Protein AF-A0A5C6BWM1-F1 (afdb_monomer_lite)

Structure (mmCIF, N/CA/C/O backbone):
data_AF-A0A5C6BWM1-F1
#
_entry.id   AF-A0A5C6BWM1-F1
#
loop_
_atom_site.group_PDB
_atom_site.id
_atom_site.type_symbol
_atom_site.label_atom_id
_atom_site.label_alt_id
_atom_site.label_comp_id
_atom_site.label_asym_id
_atom_site.label_entity_id
_atom_site.label_seq_id
_atom_site.pdbx_PDB_ins_code
_atom_site.Cartn_x
_atom_site.Cartn_y
_atom_site.Cartn_z
_atom_site.occupancy
_atom_site.B_iso_or_equiv
_atom_site.auth_seq_id
_atom_site.auth_comp_id
_atom_site.auth_asym_id
_atom_site.auth_atom_id
_atom_site.pdbx_PDB_model_num
ATOM 1 N N . MET A 1 1 ? -0.243 -26.362 24.925 1.00 44.88 1 MET A N 1
ATOM 2 C CA . MET A 1 1 ? -1.691 -26.098 24.779 1.00 44.88 1 MET A CA 1
ATOM 3 C C . MET A 1 1 ? -1.977 -24.881 25.631 1.00 44.88 1 MET A C 1
ATOM 5 O O . MET A 1 1 ? -1.745 -24.961 26.828 1.00 44.88 1 MET A O 1
ATOM 9 N N . ASN A 1 2 ? -2.323 -23.749 25.017 1.00 55.31 2 ASN A N 1
ATOM 10 C CA . ASN A 1 2 ? -2.453 -22.479 25.736 1.00 55.31 2 ASN A CA 1
ATOM 11 C C . ASN A 1 2 ? -3.766 -22.479 26.522 1.00 55.31 2 ASN A C 1
ATOM 13 O O . ASN A 1 2 ? -4.813 -22.803 25.960 1.00 55.31 2 ASN A O 1
ATOM 17 N N . ASP A 1 3 ? -3.692 -22.150 27.807 1.00 67.12 3 ASP A N 1
ATOM 18 C CA . ASP A 1 3 ? -4.839 -22.119 28.710 1.00 67.12 3 ASP A CA 1
ATOM 19 C C . ASP A 1 3 ? -5.768 -20.946 28.350 1.00 67.12 3 ASP A C 1
ATOM 21 O O . ASP A 1 3 ? -5.370 -19.782 28.396 1.00 67.12 3 ASP A O 1
ATOM 25 N N . LEU A 1 4 ? -7.012 -21.247 27.958 1.00 67.25 4 LEU A N 1
ATOM 26 C CA . LEU A 1 4 ? -8.013 -20.246 27.565 1.00 67.25 4 LEU A CA 1
ATOM 27 C C . LEU A 1 4 ? -8.433 -19.324 28.715 1.00 67.25 4 LEU A C 1
ATOM 29 O O . LEU A 1 4 ? -8.966 -18.248 28.447 1.00 67.25 4 LEU A O 1
ATOM 33 N N . SER A 1 5 ? -8.215 -19.721 29.971 1.00 61.66 5 SER A N 1
ATOM 34 C CA . SER A 1 5 ? -8.518 -18.873 31.129 1.00 61.66 5 SER A CA 1
ATOM 35 C C . SER A 1 5 ? -7.630 -17.621 31.184 1.00 61.66 5 SER A C 1
ATOM 37 O O . SER A 1 5 ? -8.067 -16.579 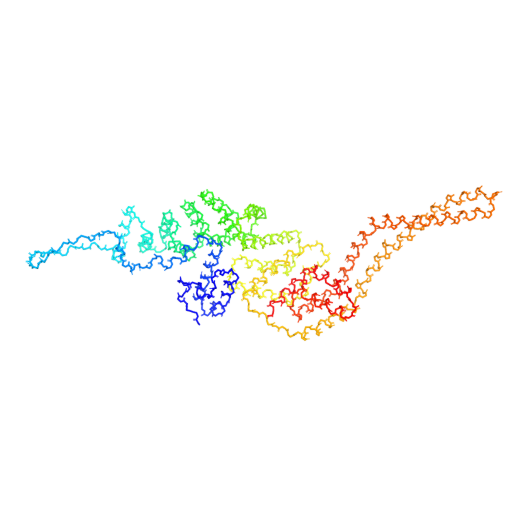31.671 1.00 61.66 5 SER A O 1
ATOM 39 N N . LEU A 1 6 ? -6.436 -17.682 30.581 1.00 61.53 6 LEU A N 1
ATOM 40 C CA . LEU A 1 6 ? -5.477 -16.578 30.543 1.00 61.53 6 LEU A CA 1
ATOM 41 C C . LEU A 1 6 ? -5.893 -15.443 29.598 1.00 61.53 6 LEU A C 1
ATOM 43 O O . LEU A 1 6 ? -5.450 -14.320 29.782 1.00 61.53 6 LEU A O 1
ATOM 47 N N . LEU A 1 7 ? -6.784 -15.670 28.627 1.00 61.84 7 LEU A N 1
ATOM 48 C CA . LEU A 1 7 ? -7.218 -14.627 27.678 1.00 61.84 7 LEU A CA 1
ATOM 49 C C . LEU A 1 7 ? -7.857 -13.405 28.355 1.00 61.84 7 LEU A C 1
ATOM 51 O O . LEU A 1 7 ? -7.776 -12.292 27.834 1.00 61.84 7 LEU A O 1
ATOM 55 N N . THR A 1 8 ? -8.516 -13.615 29.497 1.00 59.38 8 THR A N 1
ATOM 56 C CA . THR A 1 8 ? -9.218 -12.554 30.228 1.00 59.38 8 THR A CA 1
ATOM 57 C C . THR A 1 8 ? -8.312 -11.859 31.244 1.00 59.38 8 THR A C 1
ATOM 59 O O . THR A 1 8 ? -8.460 -10.657 31.443 1.00 59.38 8 THR A O 1
ATOM 62 N N . SER A 1 9 ? -7.382 -12.590 31.868 1.00 58.81 9 SER A N 1
ATOM 63 C CA . SER A 1 9 ? -6.523 -12.077 32.944 1.00 58.81 9 SER A CA 1
ATOM 64 C C . SER A 1 9 ? -5.121 -11.667 32.490 1.00 58.81 9 SER A C 1
ATOM 66 O O . SER A 1 9 ? -4.609 -10.672 32.983 1.00 58.81 9 SER A O 1
ATOM 68 N N . ASP A 1 10 ? -4.511 -12.409 31.565 1.00 65.81 10 ASP A N 1
ATOM 69 C CA . ASP A 1 10 ? -3.164 -12.160 31.042 1.00 65.81 10 ASP A CA 1
ATOM 70 C C . ASP A 1 10 ? -3.045 -12.587 29.560 1.00 65.81 10 ASP A C 1
ATOM 72 O O . ASP A 1 10 ? -2.547 -13.673 29.221 1.00 65.81 10 ASP A O 1
ATOM 76 N N . PRO A 1 11 ? -3.519 -11.731 28.639 1.00 70.25 11 PRO A N 1
ATOM 77 C CA . PRO A 1 11 ? -3.469 -12.024 27.216 1.00 70.25 11 PRO A CA 1
ATOM 78 C C . PRO A 1 11 ? -2.033 -12.047 26.662 1.00 70.25 11 PRO A C 1
ATOM 80 O O . PRO A 1 11 ? -1.800 -12.703 25.647 1.00 70.25 11 PRO A O 1
ATOM 83 N N . VAL A 1 12 ? -1.061 -11.389 27.311 1.00 75.62 12 VAL A N 1
ATOM 84 C CA . VAL A 1 12 ? 0.349 -11.370 26.872 1.00 75.62 12 VAL A CA 1
ATOM 85 C C . VAL A 1 12 ? 0.950 -12.769 26.996 1.00 75.62 12 VAL A C 1
ATOM 87 O O . VAL A 1 12 ? 1.504 -13.292 26.023 1.00 75.62 12 VAL A O 1
ATOM 90 N N . SER A 1 13 ? 0.749 -13.413 28.149 1.00 75.06 13 SER A N 1
ATOM 91 C CA . SER A 1 13 ? 1.190 -14.791 28.385 1.00 75.06 13 SER A CA 1
ATOM 92 C C . SER A 1 13 ? 0.437 -15.804 27.523 1.00 75.06 13 SER A C 1
ATOM 94 O O . SER A 1 13 ? 1.046 -16.755 27.032 1.00 75.06 13 SER A O 1
ATOM 96 N N . PHE A 1 14 ? -0.862 -15.597 27.258 1.00 80.50 14 PHE A N 1
ATOM 97 C CA . PHE A 1 14 ? -1.617 -16.464 26.340 1.00 80.50 14 PHE A CA 1
ATOM 98 C C . PHE A 1 14 ? -1.027 -16.472 24.922 1.00 80.50 14 PHE A C 1
ATOM 100 O O . PHE A 1 14 ? -0.940 -17.530 24.291 1.00 80.50 14 PHE A O 1
ATOM 107 N N . PHE A 1 15 ? -0.634 -15.304 24.407 1.00 79.00 15 PHE A N 1
ATOM 108 C CA . PHE A 1 15 ? -0.000 -15.188 23.093 1.00 79.00 15 PHE A CA 1
ATOM 109 C C . PHE A 1 15 ? 1.499 -15.532 23.110 1.00 79.00 15 PHE A C 1
ATOM 111 O O . PHE A 1 15 ? 2.084 -15.690 22.037 1.00 79.00 15 PHE A O 1
ATOM 118 N N . GLY A 1 16 ? 2.106 -15.706 24.291 1.00 76.56 16 GLY A N 1
ATOM 119 C CA . GLY A 1 16 ? 3.526 -16.030 24.452 1.00 76.56 16 GLY A CA 1
ATOM 120 C C . GLY A 1 16 ? 4.447 -14.919 23.946 1.00 76.56 16 GLY A C 1
ATOM 121 O O . GLY A 1 16 ? 5.451 -15.206 23.295 1.00 76.56 16 GLY A O 1
ATOM 122 N N . LEU A 1 17 ? 4.060 -13.659 24.163 1.00 81.06 17 LEU A N 1
ATOM 123 C CA . LEU A 1 17 ? 4.766 -12.493 23.630 1.00 81.06 17 LEU A CA 1
ATOM 124 C C . LEU A 1 17 ? 5.972 -12.112 24.514 1.00 81.06 17 LEU A C 1
ATOM 126 O O . LEU A 1 17 ? 5.861 -12.183 25.738 1.00 81.06 17 LEU A O 1
ATOM 130 N N . PRO A 1 18 ? 7.114 -11.701 23.926 1.00 77.06 18 PRO A N 1
ATOM 131 C CA . PRO A 1 18 ? 8.285 -11.246 24.681 1.00 77.06 18 PRO A CA 1
ATOM 132 C C . PRO A 1 18 ? 8.054 -9.877 25.346 1.00 77.06 18 PRO A C 1
ATOM 134 O O . PRO A 1 18 ? 7.189 -9.106 24.930 1.00 77.06 18 PRO A O 1
ATOM 137 N N . GLU A 1 19 ? 8.853 -9.533 26.361 1.00 69.50 19 GLU A N 1
ATOM 138 C CA . GLU A 1 19 ? 8.823 -8.184 26.945 1.00 69.50 19 GLU A CA 1
ATOM 139 C C . GLU A 1 19 ? 9.179 -7.126 25.888 1.00 69.50 19 GLU A C 1
ATOM 141 O O . GLU A 1 19 ? 10.177 -7.249 25.178 1.00 69.50 19 GLU A O 1
ATOM 146 N N . GLY A 1 20 ? 8.348 -6.084 25.770 1.00 67.62 20 GLY A N 1
ATOM 147 C CA . GLY A 1 20 ? 8.520 -5.036 24.758 1.00 67.62 20 GLY A CA 1
ATOM 148 C C . GLY A 1 20 ? 8.105 -5.431 23.334 1.00 67.62 20 GLY A C 1
ATOM 149 O O . GLY A 1 20 ? 8.543 -4.773 22.393 1.00 67.62 20 GLY A O 1
ATOM 150 N N . PHE A 1 21 ? 7.284 -6.478 23.174 1.00 74.56 21 PHE A N 1
ATOM 151 C CA . PHE A 1 21 ? 6.777 -6.934 21.874 1.00 74.56 21 PHE A CA 1
ATOM 152 C C . PHE A 1 21 ? 6.176 -5.806 21.026 1.00 74.56 21 PHE A C 1
ATOM 154 O O . PHE A 1 21 ? 5.527 -4.886 21.534 1.00 74.56 21 PHE A O 1
ATOM 161 N N . ASP A 1 22 ? 6.351 -5.906 19.710 1.00 71.06 22 ASP A N 1
ATOM 162 C CA . ASP A 1 22 ? 5.778 -4.957 18.763 1.00 71.06 22 ASP A CA 1
ATOM 163 C C . ASP A 1 22 ? 4.429 -5.450 18.190 1.00 71.06 22 ASP A C 1
ATOM 165 O O . ASP A 1 22 ? 3.930 -6.546 18.472 1.00 71.06 22 ASP A O 1
ATOM 169 N N . ARG A 1 23 ? 3.790 -4.626 17.351 1.00 72.44 23 ARG A N 1
ATOM 170 C CA . ARG A 1 23 ? 2.516 -5.000 16.711 1.00 72.44 23 ARG A CA 1
ATOM 171 C C . ARG A 1 23 ? 2.669 -6.213 15.783 1.00 72.44 23 ARG A C 1
ATOM 173 O O . ARG A 1 23 ? 1.701 -6.948 15.579 1.00 72.44 23 ARG A O 1
ATOM 180 N N . ARG A 1 24 ? 3.855 -6.430 15.205 1.00 70.38 24 ARG A N 1
ATOM 181 C CA . ARG A 1 24 ? 4.126 -7.543 14.284 1.00 70.38 24 ARG A CA 1
ATOM 182 C C . ARG A 1 24 ? 4.147 -8.859 15.052 1.00 70.38 24 ARG A C 1
ATOM 184 O O . ARG A 1 24 ? 3.513 -9.814 14.602 1.00 70.38 24 ARG A O 1
ATOM 191 N N . ASP A 1 25 ? 4.786 -8.881 16.216 1.00 74.19 25 ASP A N 1
ATOM 192 C CA . ASP A 1 25 ? 4.829 -10.026 17.124 1.00 74.19 25 ASP A CA 1
ATOM 193 C C . ASP A 1 25 ? 3.420 -10.425 17.572 1.00 74.19 25 ASP A C 1
ATOM 195 O O . ASP A 1 25 ? 3.022 -11.589 17.442 1.00 74.19 25 ASP A O 1
ATOM 199 N N . LEU A 1 26 ? 2.617 -9.439 17.992 1.00 78.19 26 LEU A N 1
ATOM 200 C CA . LEU A 1 26 ? 1.219 -9.641 18.376 1.00 78.19 26 LEU A CA 1
ATOM 201 C C . LEU A 1 26 ? 0.387 -10.230 17.229 1.00 78.19 26 LEU A C 1
ATOM 203 O O . LEU A 1 26 ? -0.355 -11.195 17.420 1.00 78.19 26 LEU A O 1
ATOM 207 N N . LYS A 1 27 ? 0.526 -9.683 16.016 1.00 72.62 27 LYS A N 1
ATOM 208 C CA . LYS A 1 27 ? -0.213 -10.155 14.839 1.00 72.62 27 LYS A CA 1
ATOM 209 C C . LYS A 1 27 ? 0.196 -11.570 14.428 1.00 72.62 27 LYS A C 1
ATOM 211 O O . LYS A 1 27 ? -0.671 -12.371 14.070 1.00 72.62 27 LYS A O 1
ATOM 216 N N . ARG A 1 28 ? 1.486 -11.909 14.522 1.00 76.44 28 ARG A N 1
ATOM 217 C CA . ARG A 1 28 ? 1.996 -13.265 14.259 1.00 76.44 28 ARG A CA 1
ATOM 218 C C . ARG A 1 28 ? 1.431 -14.266 15.269 1.00 76.44 28 ARG A C 1
ATOM 220 O O . ARG A 1 28 ? 0.969 -15.338 14.877 1.00 76.44 28 ARG A O 1
ATOM 227 N N . ALA A 1 29 ? 1.421 -13.915 16.556 1.00 78.69 29 ALA A N 1
ATOM 228 C CA . ALA A 1 29 ? 0.862 -14.756 17.613 1.00 78.69 29 ALA A CA 1
ATOM 229 C C . ALA A 1 29 ? -0.658 -14.944 17.465 1.00 78.69 29 ALA A C 1
ATOM 231 O O . ALA A 1 29 ? -1.159 -16.068 17.558 1.00 78.69 29 ALA A O 1
ATOM 232 N N . TYR A 1 30 ? -1.386 -13.875 17.135 1.00 78.81 30 TYR A N 1
ATOM 233 C CA . TYR A 1 30 ? -2.816 -13.939 16.838 1.00 78.81 30 TYR A CA 1
ATOM 234 C C . TYR A 1 30 ? -3.119 -14.831 15.632 1.00 78.81 30 TYR A C 1
ATOM 236 O O . TYR A 1 30 ? -3.982 -15.704 15.720 1.00 78.81 30 TYR A O 1
ATOM 244 N N . GLY A 1 31 ? -2.353 -14.691 14.542 1.00 73.12 31 GLY A N 1
ATOM 245 C CA . GLY A 1 31 ? -2.456 -15.539 13.352 1.00 73.12 31 GLY A CA 1
ATOM 246 C C . GLY A 1 31 ? -2.307 -17.033 13.659 1.00 73.12 31 GLY A C 1
ATOM 247 O O . GLY A 1 31 ? -3.039 -17.854 13.106 1.00 73.12 31 GLY A O 1
ATOM 248 N N . LYS A 1 32 ? -1.416 -17.398 14.591 1.00 79.19 32 LYS A N 1
ATOM 249 C CA . LYS A 1 32 ? -1.276 -18.781 15.076 1.00 79.19 32 LYS A CA 1
ATOM 250 C C . LYS A 1 32 ? -2.496 -19.231 15.884 1.00 79.19 32 LYS A C 1
ATOM 252 O O . LYS A 1 32 ? -3.002 -20.330 15.660 1.00 79.19 32 LYS A O 1
ATOM 257 N N . ALA A 1 33 ? -3.002 -18.382 16.778 1.00 76.44 33 ALA A N 1
ATOM 258 C CA . ALA A 1 33 ? -4.136 -18.707 17.642 1.00 76.44 33 ALA A CA 1
ATOM 259 C C . ALA A 1 33 ? -5.437 -18.958 16.853 1.00 76.44 33 ALA A C 1
ATOM 261 O O . ALA A 1 33 ? -6.127 -19.946 17.103 1.00 76.44 33 ALA A O 1
ATOM 262 N N . ILE A 1 34 ? -5.744 -18.136 15.844 1.00 75.44 34 ILE A N 1
ATOM 263 C CA . ILE A 1 34 ? -6.976 -18.268 15.038 1.00 75.44 34 ILE A CA 1
ATOM 264 C C . ILE A 1 34 ? -6.985 -19.474 14.086 1.00 75.44 34 ILE A C 1
ATOM 266 O O . ILE A 1 34 ? -8.036 -19.852 13.571 1.00 75.44 34 ILE A O 1
ATOM 270 N N . ARG A 1 35 ? -5.829 -20.100 13.832 1.00 73.75 35 ARG A N 1
ATOM 271 C CA . ARG A 1 35 ? -5.767 -21.365 13.078 1.00 73.75 35 ARG A CA 1
ATOM 272 C C . ARG A 1 35 ? -6.200 -22.560 13.920 1.00 73.75 35 ARG A C 1
ATOM 274 O O . ARG A 1 35 ? -6.740 -23.516 13.366 1.00 73.75 35 ARG A O 1
ATOM 281 N N . ILE A 1 36 ? -5.954 -22.490 15.227 1.00 75.25 36 ILE A N 1
ATOM 282 C CA . ILE A 1 36 ? -6.361 -23.498 16.209 1.00 75.25 36 ILE A CA 1
ATOM 283 C C . ILE A 1 36 ? -7.842 -23.291 16.547 1.00 75.25 36 ILE A C 1
ATOM 285 O O . ILE A 1 36 ? -8.643 -24.215 16.433 1.00 75.25 36 ILE A O 1
ATOM 289 N N . TYR A 1 37 ? -8.223 -22.057 16.879 1.00 74.38 37 TYR A N 1
ATOM 290 C CA . TYR A 1 37 ? -9.592 -21.689 17.231 1.00 74.38 37 TYR A CA 1
ATOM 291 C C . TYR A 1 37 ? -10.315 -21.104 16.017 1.00 74.38 37 TYR A C 1
ATOM 293 O O . TYR A 1 37 ? -10.368 -19.891 15.844 1.00 74.38 37 TYR A O 1
ATOM 301 N N . LYS A 1 38 ? -10.843 -21.960 15.136 1.00 72.69 38 LYS A N 1
ATOM 302 C CA . LYS A 1 38 ? -11.568 -21.502 13.939 1.00 72.69 38 LYS A CA 1
ATOM 303 C C . LYS A 1 38 ? -12.977 -21.015 14.297 1.00 72.69 38 LYS A C 1
ATOM 305 O O . LYS A 1 38 ? -13.636 -21.659 15.109 1.00 72.69 38 LYS A O 1
ATOM 310 N N . PRO A 1 39 ? -13.503 -19.974 13.628 1.00 63.22 39 PRO A N 1
ATOM 311 C CA . PRO A 1 39 ? -14.850 -19.464 13.896 1.00 63.22 39 PRO A CA 1
ATOM 312 C C . PRO A 1 39 ? -15.958 -20.494 13.623 1.00 63.22 39 PRO A C 1
ATOM 314 O O . PRO A 1 39 ? -17.016 -20.421 14.236 1.00 63.22 39 PRO A O 1
ATOM 317 N N . GLU A 1 40 ? -15.717 -21.465 12.738 1.00 68.12 40 GLU A N 1
ATOM 318 C CA . GLU A 1 40 ? -16.693 -22.509 12.393 1.00 68.12 40 GLU A CA 1
ATOM 319 C C . GLU A 1 40 ? -16.776 -23.633 13.437 1.00 68.12 40 GLU A C 1
ATOM 321 O O . GLU A 1 40 ? -17.827 -24.247 13.588 1.00 68.12 40 GLU A O 1
ATOM 326 N N . THR A 1 41 ? -15.687 -23.905 14.167 1.00 66.50 41 THR A N 1
ATOM 327 C CA . THR A 1 41 ? -15.618 -25.005 15.149 1.00 66.50 41 THR A CA 1
ATOM 328 C C . THR A 1 41 ? -15.596 -24.518 16.598 1.00 66.50 41 THR A C 1
ATOM 330 O O . THR A 1 41 ? -16.036 -25.239 17.485 1.00 66.50 41 THR A O 1
ATOM 333 N N . HIS A 1 42 ? -15.110 -23.298 16.834 1.00 73.88 42 HIS A N 1
ATOM 334 C CA . HIS A 1 42 ? -14.856 -22.704 18.148 1.00 73.88 42 HIS A CA 1
ATOM 335 C C . HIS A 1 42 ? -15.233 -21.212 18.149 1.00 73.88 42 HIS A C 1
ATOM 337 O O . HIS A 1 42 ? -14.386 -20.333 18.317 1.00 73.88 42 HIS A O 1
ATOM 343 N N . ALA A 1 43 ? -16.507 -20.901 17.881 1.00 69.19 43 ALA A N 1
ATOM 344 C CA . ALA A 1 43 ? -16.978 -19.521 17.721 1.00 69.19 43 ALA A CA 1
ATOM 345 C C . ALA A 1 43 ? -16.805 -18.666 18.993 1.00 69.19 43 ALA A C 1
ATOM 347 O O . ALA A 1 43 ? -16.417 -17.499 18.908 1.00 69.19 43 ALA A O 1
ATOM 348 N N . ALA A 1 44 ? -17.065 -19.242 20.171 1.00 69.56 44 ALA A N 1
ATOM 349 C CA . ALA A 1 44 ? -16.956 -18.538 21.449 1.00 69.56 44 ALA A CA 1
ATOM 350 C C . ALA A 1 44 ? -15.490 -18.264 21.822 1.00 69.56 44 ALA A C 1
ATOM 352 O O . ALA A 1 44 ? -15.143 -17.169 22.262 1.00 69.56 44 ALA A O 1
ATOM 353 N N . GLU A 1 45 ? -14.616 -19.242 21.603 1.00 72.94 45 GLU A N 1
ATOM 354 C CA . GLU A 1 45 ? -13.182 -19.152 21.858 1.00 72.94 45 GLU A CA 1
ATOM 355 C C . GLU A 1 45 ? -12.507 -18.193 20.875 1.00 72.94 45 GLU A C 1
ATOM 357 O O . GLU A 1 45 ? -11.695 -17.367 21.284 1.00 72.94 45 GLU A O 1
ATOM 362 N N . PHE A 1 46 ? -12.897 -18.233 19.598 1.00 72.19 46 PHE A N 1
ATOM 363 C CA . PHE A 1 46 ? -12.444 -17.277 18.589 1.00 72.19 46 PHE A CA 1
ATOM 364 C C . PHE A 1 46 ? -12.801 -15.837 18.977 1.00 72.19 46 PHE A C 1
ATOM 366 O O . PHE A 1 46 ? -11.959 -14.944 18.866 1.00 72.19 46 PHE A O 1
ATOM 373 N N . GLY A 1 47 ? -14.018 -15.615 19.489 1.00 67.38 47 GLY A N 1
ATOM 374 C CA . GLY A 1 47 ? -14.439 -14.320 20.025 1.00 67.38 47 GLY A CA 1
ATOM 375 C C . GLY A 1 47 ? -13.501 -13.808 21.122 1.00 67.38 47 GLY A C 1
ATOM 376 O O . GLY A 1 47 ? -13.021 -12.680 21.034 1.00 67.38 47 GLY A O 1
ATOM 377 N N . ARG A 1 48 ? -13.156 -14.663 22.094 1.00 71.69 48 ARG A N 1
ATOM 378 C CA . ARG A 1 48 ? -12.249 -14.317 23.207 1.00 71.69 48 ARG A CA 1
ATOM 379 C C . ARG A 1 48 ? -10.810 -14.065 22.757 1.00 71.69 48 ARG A C 1
ATOM 381 O O . ARG A 1 48 ? -10.168 -13.128 23.220 1.00 71.69 48 ARG A O 1
ATOM 388 N N . VAL A 1 49 ? -10.293 -14.877 21.833 1.00 74.38 49 VAL A N 1
ATOM 389 C CA . VAL A 1 49 ? -8.947 -14.691 21.259 1.00 74.38 49 VAL A CA 1
ATOM 390 C C . VAL A 1 49 ? -8.858 -13.357 20.520 1.00 74.38 49 VAL A C 1
ATOM 392 O O . VAL A 1 49 ? -7.887 -12.616 20.664 1.00 74.38 49 VAL A O 1
ATOM 395 N N . ARG A 1 50 ? -9.894 -13.017 19.756 1.00 71.88 50 ARG A N 1
ATOM 396 C CA . ARG A 1 50 ? -9.991 -11.735 19.063 1.00 71.88 50 ARG A CA 1
ATOM 397 C C . ARG A 1 50 ? -10.103 -10.560 20.029 1.00 71.88 50 ARG A C 1
ATOM 399 O O . ARG A 1 50 ? -9.492 -9.518 19.813 1.00 71.88 50 ARG A O 1
ATOM 406 N N . GLU A 1 51 ? -10.893 -10.714 21.081 1.00 69.62 51 GLU A N 1
ATOM 407 C CA . GLU A 1 51 ? -11.043 -9.715 22.133 1.00 69.62 51 GLU A CA 1
ATOM 408 C C . GLU A 1 51 ? -9.700 -9.380 22.787 1.00 69.62 51 GLU A C 1
ATOM 410 O O . GLU A 1 51 ? -9.346 -8.204 22.874 1.00 69.62 51 GLU A O 1
ATOM 415 N N . ALA A 1 52 ? -8.921 -10.404 23.139 1.00 73.81 52 ALA A N 1
ATOM 416 C CA . ALA A 1 52 ? -7.573 -10.254 23.672 1.00 73.81 52 ALA A CA 1
ATOM 417 C C . ALA A 1 52 ? -6.611 -9.562 22.688 1.00 73.81 52 ALA A C 1
ATOM 419 O O . ALA A 1 52 ? -5.859 -8.676 23.093 1.00 73.81 52 ALA A O 1
ATOM 420 N N . TYR A 1 53 ? -6.659 -9.912 21.397 1.00 77.50 53 TYR A N 1
ATOM 421 C CA . TYR A 1 53 ? -5.846 -9.260 20.363 1.00 77.50 53 TYR A CA 1
ATOM 422 C C . TYR A 1 53 ? -6.156 -7.763 20.239 1.00 77.50 53 TYR A C 1
ATOM 424 O O . TYR A 1 53 ? -5.245 -6.943 20.319 1.00 77.50 53 TYR A O 1
ATOM 432 N N . GLU A 1 54 ? -7.434 -7.391 20.106 1.00 72.94 54 GLU A N 1
ATOM 433 C CA . GLU A 1 54 ? -7.836 -5.985 19.954 1.00 72.94 54 GLU A CA 1
ATOM 434 C C . GLU A 1 54 ? -7.448 -5.146 21.188 1.00 72.94 54 GLU A C 1
ATOM 436 O O . GLU A 1 54 ? -7.035 -3.992 21.043 1.00 72.94 54 GLU A O 1
ATOM 441 N N . ARG A 1 55 ? -7.508 -5.725 22.400 1.00 71.81 55 ARG A N 1
ATOM 442 C CA . ARG A 1 55 ? -7.022 -5.072 23.631 1.00 71.81 55 ARG A CA 1
ATOM 443 C C . ARG A 1 55 ? -5.517 -4.815 23.596 1.00 71.81 55 ARG A C 1
ATOM 445 O O . ARG A 1 55 ? -5.093 -3.692 23.871 1.00 71.81 55 ARG A O 1
ATOM 452 N N . LEU A 1 56 ? -4.715 -5.825 23.253 1.00 73.12 56 LEU A N 1
ATOM 453 C CA . LEU A 1 56 ? -3.256 -5.690 23.181 1.00 73.12 56 LEU A CA 1
ATOM 454 C C . LEU A 1 56 ? -2.821 -4.741 22.058 1.00 73.12 56 LEU A C 1
ATOM 456 O O . LEU A 1 56 ? -1.903 -3.944 22.236 1.00 73.12 56 LEU A O 1
ATOM 460 N N . GLU A 1 57 ? -3.515 -4.750 20.922 1.00 75.31 57 GLU A N 1
ATOM 461 C CA . GLU A 1 57 ? -3.237 -3.830 19.819 1.00 75.31 57 GLU A CA 1
ATOM 462 C C . GLU A 1 57 ? -3.543 -2.378 20.214 1.00 75.31 57 GLU A C 1
ATOM 464 O O . GLU A 1 57 ? -2.793 -1.456 19.885 1.00 75.31 57 GLU A O 1
ATOM 469 N N . LYS A 1 58 ? -4.636 -2.153 20.949 1.00 71.44 58 LYS A N 1
ATOM 470 C CA . LYS A 1 58 ? -4.975 -0.838 21.503 1.00 71.44 58 LYS A CA 1
ATOM 471 C C . LYS A 1 58 ? -3.943 -0.379 22.538 1.00 71.44 58 LYS A C 1
ATOM 473 O O . LYS A 1 58 ? -3.561 0.789 22.535 1.00 71.44 58 LYS A O 1
ATOM 478 N N . MET A 1 59 ? -3.426 -1.298 23.357 1.00 71.75 59 MET A N 1
ATOM 479 C CA . MET A 1 59 ? -2.352 -1.025 24.319 1.00 71.75 59 MET A CA 1
ATOM 480 C C . MET A 1 59 ? -1.070 -0.543 23.631 1.00 71.75 59 MET A C 1
ATOM 482 O O . MET A 1 59 ? -0.513 0.474 24.038 1.00 71.75 59 MET A O 1
ATOM 486 N N . LEU A 1 60 ? -0.643 -1.214 22.559 1.00 73.88 60 LEU A N 1
ATOM 487 C CA . LEU A 1 60 ? 0.534 -0.806 21.787 1.00 73.88 60 LEU A CA 1
ATOM 488 C C . LEU A 1 60 ? 0.367 0.569 21.120 1.00 73.88 60 LEU A C 1
ATOM 490 O O . LEU A 1 60 ? 1.351 1.284 20.939 1.00 73.88 60 LEU A O 1
ATOM 494 N N . ARG A 1 61 ? -0.865 0.953 20.760 1.00 70.75 61 ARG A N 1
ATOM 495 C CA . ARG A 1 61 ? -1.159 2.245 20.116 1.00 70.75 61 ARG A CA 1
ATOM 496 C C . ARG A 1 61 ? -1.178 3.415 21.099 1.00 70.75 61 ARG A C 1
ATOM 498 O O . ARG A 1 61 ? -0.583 4.444 20.805 1.00 70.75 61 ARG A O 1
ATOM 505 N N . TYR A 1 62 ? -1.815 3.254 22.261 1.00 70.69 62 TYR A N 1
ATOM 506 C CA . TYR A 1 62 ? -1.971 4.337 23.244 1.00 70.69 62 TYR A CA 1
ATOM 507 C C . TYR A 1 62 ? -0.888 4.365 24.339 1.00 70.69 62 TYR A C 1
ATOM 509 O O . TYR A 1 62 ? -0.818 5.340 25.086 1.00 70.69 62 TYR A O 1
ATOM 517 N N . GLY A 1 63 ? -0.027 3.340 24.426 1.00 60.53 63 GLY A N 1
ATOM 518 C CA . GLY A 1 63 ? 1.263 3.316 25.136 1.00 60.53 63 GLY A CA 1
ATOM 519 C C . GLY A 1 63 ? 1.237 3.590 26.648 1.00 60.53 63 GLY A C 1
ATOM 520 O O . GLY A 1 63 ? 1.507 2.701 27.448 1.00 60.53 63 GLY A O 1
ATOM 521 N N . LYS A 1 64 ? 0.936 4.828 27.058 1.00 52.56 64 LYS A N 1
ATOM 522 C CA . LYS A 1 64 ? 1.016 5.322 28.446 1.00 52.56 64 LYS A CA 1
ATOM 523 C C . LYS A 1 64 ? -0.313 5.280 29.209 1.00 52.56 64 LYS A C 1
ATOM 525 O O . LYS A 1 64 ? -0.303 5.050 30.413 1.00 52.56 64 LYS A O 1
ATOM 530 N N . GLN A 1 65 ? -1.455 5.447 28.538 1.00 49.66 65 GLN A N 1
ATOM 531 C CA . GLN A 1 65 ? -2.779 5.443 29.195 1.00 49.66 65 GLN A CA 1
ATOM 532 C C . GLN A 1 65 ? -3.288 4.032 29.550 1.00 49.66 65 GLN A C 1
ATOM 534 O O . GLN A 1 65 ? -4.174 3.887 30.385 1.00 49.66 65 GLN A O 1
ATOM 539 N N . GLN A 1 66 ? -2.707 2.979 28.960 1.00 47.41 66 GLN A N 1
ATOM 540 C CA . GLN A 1 66 ? -3.202 1.598 29.065 1.00 47.41 66 GLN A CA 1
ATOM 541 C C . GLN A 1 66 ? -2.295 0.671 29.905 1.00 47.41 66 GLN A C 1
ATOM 543 O O . GLN A 1 66 ? -2.729 -0.413 30.279 1.00 47.41 66 GLN A O 1
ATOM 548 N N . GLN A 1 67 ? -1.074 1.079 30.284 1.00 49.47 67 GLN A N 1
ATOM 549 C CA . GLN A 1 67 ? -0.317 0.367 31.336 1.00 49.47 67 GLN A CA 1
ATOM 550 C C . GLN A 1 67 ? -1.094 0.350 32.664 1.00 49.47 67 GLN A C 1
ATOM 552 O O . GLN A 1 67 ? -1.016 -0.612 33.422 1.00 49.47 67 GLN A O 1
ATOM 557 N N . GLN A 1 68 ? -1.936 1.365 32.890 1.00 48.88 68 GLN A N 1
ATOM 558 C CA . GLN A 1 68 ? -2.929 1.371 33.963 1.00 48.88 68 GLN A CA 1
ATOM 559 C C . GLN A 1 68 ? -3.949 0.225 33.792 1.00 48.88 68 GLN A C 1
ATOM 561 O O . GLN A 1 68 ? -4.273 -0.445 34.763 1.00 48.88 68 GLN A O 1
ATOM 566 N N . LEU A 1 69 ? -4.379 -0.078 32.562 1.00 47.97 69 LEU A N 1
ATOM 567 C CA . LEU A 1 69 ? -5.399 -1.080 32.213 1.00 47.97 69 LEU A CA 1
ATOM 568 C C . LEU A 1 69 ? -4.952 -2.546 32.327 1.00 47.97 69 LEU A C 1
ATOM 570 O O . LEU A 1 69 ? -5.789 -3.392 32.619 1.00 47.97 69 LEU A O 1
ATOM 574 N N . VAL A 1 70 ? -3.666 -2.872 32.163 1.00 48.41 70 VAL A N 1
ATOM 575 C CA . VAL A 1 70 ? -3.160 -4.237 32.453 1.00 48.41 70 VAL A CA 1
ATOM 576 C C . VAL A 1 70 ? -3.181 -4.515 33.961 1.00 48.41 70 VAL A C 1
ATOM 578 O O . VAL A 1 70 ? -3.508 -5.619 34.381 1.00 48.41 70 VAL A O 1
ATOM 581 N N . SER A 1 71 ? -2.984 -3.480 34.783 1.00 50.75 71 SER A N 1
ATOM 582 C CA . SER A 1 71 ? -3.159 -3.550 36.240 1.00 50.75 71 SER A CA 1
ATOM 583 C C . SER A 1 71 ? -4.634 -3.749 36.668 1.00 50.75 71 SER A C 1
ATOM 585 O O . SER A 1 71 ? -4.911 -4.035 37.830 1.00 50.75 71 SER A O 1
ATOM 587 N N . ALA A 1 72 ? -5.612 -3.644 35.746 1.00 47.50 72 ALA A N 1
ATOM 588 C CA . ALA A 1 72 ? -7.053 -3.758 36.035 1.00 47.50 72 ALA A CA 1
ATOM 589 C C . ALA A 1 72 ? -7.492 -5.143 36.519 1.00 47.50 72 ALA A C 1
ATOM 591 O O . ALA A 1 72 ? -8.404 -5.239 37.339 1.00 47.50 72 ALA A O 1
ATOM 592 N N . ALA A 1 73 ? -6.891 -6.212 35.982 1.00 49.03 73 ALA A N 1
ATOM 593 C CA . ALA A 1 73 ? -7.274 -7.583 36.323 1.00 49.03 73 ALA A CA 1
ATOM 594 C C . ALA A 1 73 ? -6.922 -7.932 37.780 1.00 49.03 73 ALA A C 1
ATOM 596 O O . ALA A 1 73 ? -7.524 -8.840 38.356 1.00 49.03 73 ALA A O 1
ATOM 597 N N . ASP A 1 74 ? -5.993 -7.178 38.372 1.00 52.19 74 ASP A N 1
ATOM 598 C CA . ASP A 1 74 ? -5.529 -7.342 39.746 1.00 52.19 74 ASP A CA 1
ATOM 599 C C . ASP A 1 74 ? -5.996 -6.213 40.682 1.00 52.19 74 ASP A C 1
ATOM 601 O O . ASP A 1 74 ? -6.058 -6.425 41.889 1.00 52.19 74 ASP A O 1
ATOM 605 N N . ALA A 1 75 ? -6.418 -5.054 40.156 1.00 54.34 75 ALA A N 1
ATOM 606 C CA . ALA A 1 75 ? -6.795 -3.876 40.950 1.00 54.34 75 ALA A CA 1
ATOM 607 C C . ALA A 1 75 ? -7.942 -4.112 41.950 1.00 54.34 75 ALA A C 1
ATOM 609 O O . ALA A 1 75 ? -7.991 -3.448 42.985 1.00 54.34 75 ALA A O 1
ATOM 610 N N . TRP A 1 76 ? -8.881 -5.016 41.644 1.00 60.78 76 TRP A N 1
ATOM 611 C CA . TRP A 1 76 ? -10.054 -5.296 42.489 1.00 60.78 76 TRP A CA 1
ATOM 612 C C . TRP A 1 76 ? -10.078 -6.726 43.056 1.00 60.78 76 TRP A C 1
ATOM 614 O O . TRP A 1 76 ? -11.094 -7.136 43.622 1.00 60.78 76 TRP A O 1
ATOM 624 N N . LYS A 1 77 ? -8.985 -7.493 42.923 1.00 49.25 77 LYS A N 1
ATOM 625 C CA . LYS A 1 77 ? -8.821 -8.749 43.669 1.00 49.25 77 LYS A CA 1
ATOM 626 C C . LYS A 1 77 ? -8.487 -8.390 45.116 1.00 49.25 77 LYS A C 1
ATOM 628 O O . LYS A 1 77 ? -7.615 -7.562 45.351 1.00 49.25 77 LYS A O 1
ATOM 633 N N . ASP A 1 78 ? -9.220 -8.967 46.068 1.00 40.22 78 ASP A N 1
ATOM 634 C CA . ASP A 1 78 ? -9.113 -8.628 47.490 1.00 40.22 78 ASP A CA 1
ATOM 635 C C . ASP A 1 78 ? -7.649 -8.647 47.965 1.00 40.22 78 ASP A C 1
ATOM 637 O O . ASP A 1 78 ? -6.983 -9.684 47.953 1.00 40.22 78 ASP A O 1
ATOM 641 N N . SER A 1 79 ? -7.165 -7.500 48.445 1.00 33.81 79 SER A N 1
ATOM 642 C CA . SER A 1 79 ? -5.947 -7.397 49.244 1.00 33.81 79 SER A CA 1
ATOM 643 C C . SER A 1 79 ? -6.181 -8.073 50.596 1.00 33.81 79 SER A C 1
ATOM 645 O O . SER A 1 79 ? -6.343 -7.415 51.621 1.00 33.81 79 SER A O 1
ATOM 647 N N . THR A 1 80 ? -6.198 -9.403 50.641 1.00 36.97 80 THR A N 1
ATOM 648 C CA . THR A 1 80 ? -5.945 -10.133 51.887 1.00 36.97 80 THR A CA 1
ATOM 649 C C . THR A 1 80 ? -4.450 -10.047 52.179 1.00 36.97 80 THR A C 1
ATOM 651 O O . THR A 1 80 ? -3.697 -10.994 51.974 1.00 36.97 80 THR A O 1
ATOM 654 N N . GLY A 1 81 ? -4.013 -8.863 52.597 1.00 30.12 81 GLY A N 1
ATOM 655 C CA . GLY A 1 81 ? -2.649 -8.557 52.992 1.00 30.12 81 GLY A CA 1
ATOM 656 C C . GLY A 1 81 ? -2.692 -7.714 54.255 1.00 30.12 81 GLY A C 1
ATOM 657 O O . GLY A 1 81 ? -3.014 -6.535 54.199 1.00 30.12 81 GLY A O 1
ATOM 658 N N . VAL A 1 82 ? -2.449 -8.392 55.376 1.00 29.88 82 VAL A N 1
ATOM 659 C CA . VAL A 1 82 ? -2.095 -7.910 56.720 1.00 29.88 82 VAL A CA 1
ATOM 660 C C . VAL A 1 82 ? -1.735 -6.413 56.781 1.00 29.88 82 VAL A C 1
ATOM 662 O O . VAL A 1 82 ? -0.853 -5.984 56.037 1.00 29.88 82 VAL A O 1
ATOM 665 N N . PRO A 1 83 ? -2.335 -5.616 57.689 1.00 32.38 83 PRO A N 1
ATOM 666 C CA . PRO A 1 83 ? -1.895 -4.244 57.883 1.00 32.38 83 PRO A CA 1
ATOM 667 C C . PRO A 1 83 ? -0.453 -4.247 58.399 1.00 32.38 83 PRO A C 1
ATOM 669 O O . PRO A 1 83 ? -0.182 -4.758 59.486 1.00 32.38 83 PRO A O 1
ATOM 672 N N . SER A 1 84 ? 0.464 -3.673 57.617 1.00 29.64 84 SER A N 1
ATOM 673 C CA . SER A 1 84 ? 1.781 -3.255 58.089 1.00 29.64 84 SER A CA 1
ATOM 674 C C . SER A 1 84 ? 1.582 -2.219 59.190 1.00 29.64 84 SER A C 1
ATOM 676 O O . SER A 1 84 ? 1.313 -1.046 58.932 1.00 29.64 84 SER A O 1
ATOM 678 N N . ALA A 1 85 ? 1.649 -2.691 60.429 1.00 33.25 85 ALA A N 1
ATOM 679 C CA . ALA A 1 85 ? 1.895 -1.858 61.583 1.00 33.25 85 ALA A CA 1
ATOM 680 C C . ALA A 1 85 ? 3.329 -1.340 61.474 1.00 33.25 85 ALA A C 1
ATOM 682 O O . ALA A 1 85 ? 4.259 -2.116 61.630 1.00 33.25 85 ALA A O 1
ATOM 683 N N . ASP A 1 86 ? 3.472 -0.051 61.192 1.00 31.22 86 ASP A N 1
ATOM 684 C CA . ASP A 1 86 ? 4.640 0.741 61.569 1.00 31.22 86 ASP A CA 1
ATOM 685 C C . ASP A 1 86 ? 4.175 2.188 61.756 1.00 31.22 86 ASP A C 1
ATOM 687 O O . ASP A 1 86 ? 4.295 3.033 60.873 1.00 31.22 86 ASP A O 1
ATOM 691 N N . ILE A 1 87 ? 3.574 2.445 62.921 1.00 33.03 87 ILE A N 1
ATOM 692 C CA . ILE A 1 87 ? 3.607 3.755 63.574 1.00 33.03 87 ILE A CA 1
ATOM 693 C C . ILE A 1 87 ? 3.898 3.496 65.058 1.00 33.03 87 ILE A C 1
ATOM 695 O O . ILE A 1 87 ? 3.035 3.036 65.802 1.00 33.03 87 ILE A O 1
ATOM 699 N N . ASP A 1 88 ? 5.154 3.760 65.414 1.00 31.19 88 ASP A N 1
ATOM 700 C CA . ASP A 1 88 ? 5.686 4.182 66.710 1.00 31.19 88 ASP A CA 1
ATOM 701 C C . ASP A 1 88 ? 5.261 3.441 67.987 1.00 31.19 88 ASP A C 1
ATOM 703 O O . ASP A 1 88 ? 4.223 3.714 68.585 1.00 31.19 88 ASP A O 1
ATOM 707 N N . ALA A 1 89 ? 6.192 2.655 68.540 1.00 27.92 89 ALA A N 1
ATOM 708 C CA . ALA A 1 89 ? 6.338 2.564 69.991 1.00 27.92 89 ALA A CA 1
ATOM 709 C C . ALA A 1 89 ? 7.782 2.231 70.384 1.00 27.92 89 ALA A C 1
ATOM 711 O O . ALA A 1 89 ? 8.250 1.096 70.292 1.00 27.92 89 ALA A O 1
ATOM 712 N N . ALA A 1 90 ? 8.470 3.267 70.859 1.00 30.48 90 ALA A N 1
ATOM 713 C CA . ALA A 1 90 ? 9.688 3.164 71.634 1.00 30.48 90 ALA A CA 1
ATOM 714 C C . ALA A 1 90 ? 9.511 2.189 72.809 1.00 30.48 90 ALA A C 1
ATOM 716 O O . ALA A 1 90 ? 8.534 2.245 73.558 1.00 30.48 90 ALA A O 1
ATOM 717 N N . GLN A 1 91 ? 10.510 1.332 72.996 1.00 29.36 91 GLN A N 1
ATOM 718 C CA . GLN A 1 91 ? 10.698 0.574 74.221 1.00 29.36 91 GLN A CA 1
ATOM 719 C C . GLN A 1 91 ? 10.974 1.541 75.380 1.00 29.36 91 GLN A C 1
ATOM 721 O O . GLN A 1 91 ? 12.065 2.094 75.498 1.00 29.36 91 GLN A O 1
ATOM 726 N N . ALA A 1 92 ? 9.996 1.692 76.268 1.00 31.62 92 ALA A N 1
ATOM 727 C CA . ALA A 1 92 ? 10.237 1.940 77.680 1.00 31.62 92 ALA A CA 1
ATOM 728 C C . ALA A 1 92 ? 9.554 0.813 78.457 1.00 31.62 92 ALA A C 1
ATOM 730 O O . ALA A 1 92 ? 8.335 0.668 78.480 1.00 31.62 92 ALA A O 1
ATOM 731 N N . THR A 1 93 ? 10.400 -0.029 79.032 1.00 30.41 93 THR A N 1
ATOM 732 C CA . THR A 1 93 ? 10.104 -1.112 79.963 1.00 30.41 93 THR A CA 1
ATOM 733 C C . THR A 1 93 ? 9.213 -0.662 81.119 1.00 30.41 93 THR A C 1
ATOM 735 O O . THR A 1 93 ? 9.547 0.286 81.827 1.00 30.41 93 THR A O 1
ATOM 738 N N . GLY A 1 94 ? 8.138 -1.411 81.356 1.00 29.12 94 GLY A N 1
ATOM 739 C CA . GLY A 1 94 ? 7.293 -1.310 82.541 1.00 29.12 94 GLY A CA 1
ATOM 740 C C . GLY A 1 94 ? 6.614 -2.647 82.814 1.00 29.12 94 GLY A C 1
ATOM 741 O O . GLY A 1 94 ? 5.562 -2.950 82.265 1.00 29.12 94 GLY A O 1
ATOM 742 N N . THR A 1 95 ? 7.271 -3.463 83.627 1.00 30.38 95 THR A N 1
ATOM 743 C CA . THR A 1 95 ? 6.799 -4.720 84.211 1.00 30.38 95 THR A CA 1
ATOM 744 C C . THR A 1 95 ? 5.617 -4.462 85.153 1.00 30.38 95 THR A C 1
ATOM 746 O O . THR A 1 95 ? 5.735 -3.578 85.996 1.00 30.38 95 THR A O 1
ATOM 749 N N . HIS A 1 96 ? 4.533 -5.246 85.071 1.00 33.16 96 HIS A N 1
ATOM 750 C CA . HIS A 1 96 ? 3.891 -5.865 86.246 1.00 33.16 96 HIS A CA 1
ATOM 751 C C . HIS A 1 96 ? 2.767 -6.851 85.871 1.00 33.16 96 HIS A C 1
ATOM 753 O O . HIS A 1 96 ? 1.845 -6.528 85.127 1.00 33.16 96 HIS A O 1
ATOM 759 N N . ASP A 1 97 ? 2.882 -8.051 86.446 1.00 31.95 97 ASP A N 1
ATOM 760 C CA . ASP A 1 97 ? 1.900 -9.137 86.541 1.00 31.95 97 ASP A CA 1
ATOM 761 C C . ASP A 1 97 ? 0.545 -8.720 87.139 1.00 31.95 97 ASP A C 1
ATOM 763 O O . ASP A 1 97 ? 0.515 -7.911 88.070 1.00 31.95 97 ASP A O 1
ATOM 767 N N . SER A 1 98 ? -0.544 -9.390 86.720 1.00 30.23 98 SER A N 1
ATOM 768 C CA . SER A 1 98 ? -1.467 -10.190 87.573 1.00 30.23 98 SER A CA 1
ATOM 769 C C . SER A 1 98 ? -2.823 -10.463 86.884 1.00 30.23 98 SER A C 1
ATOM 771 O O . SER A 1 98 ? -3.461 -9.561 86.350 1.00 30.23 98 SER A O 1
ATOM 773 N N . ALA A 1 99 ? -3.283 -11.717 86.932 1.00 27.14 99 ALA A N 1
ATOM 774 C CA . ALA A 1 99 ? -4.633 -12.185 86.560 1.00 27.14 99 ALA A CA 1
ATOM 775 C C . ALA A 1 99 ? -5.662 -11.977 87.716 1.00 27.14 99 ALA A C 1
ATOM 777 O O . ALA A 1 99 ? -5.245 -11.541 88.788 1.00 27.14 99 ALA A O 1
ATOM 778 N N . PRO A 1 100 ? -6.908 -12.516 87.662 1.00 46.03 100 PRO A N 1
ATOM 779 C CA . PRO A 1 100 ? -8.103 -12.235 86.834 1.00 46.03 100 PRO A CA 1
ATOM 780 C C . PRO A 1 100 ? -9.301 -11.818 87.764 1.00 46.03 100 PRO A C 1
ATOM 782 O O . PRO A 1 100 ? -9.046 -11.244 88.817 1.00 46.03 100 PRO A O 1
ATOM 785 N N . PRO A 1 101 ? -10.573 -12.237 87.562 1.00 48.44 101 PRO A N 1
ATOM 786 C CA . PRO A 1 101 ? -11.589 -11.920 86.545 1.00 48.44 101 PRO A CA 1
ATOM 787 C C . PRO A 1 101 ? -12.769 -11.082 87.116 1.00 48.44 101 PRO A C 1
ATOM 789 O O . PRO A 1 101 ? -13.082 -11.187 88.297 1.00 48.44 101 PRO A O 1
ATOM 792 N N . SER A 1 102 ? -13.520 -10.359 86.275 1.00 33.03 102 SER A N 1
ATOM 793 C CA . SER A 1 102 ? -14.850 -9.850 86.666 1.00 33.03 102 SER A CA 1
ATOM 794 C C . SER A 1 102 ? -15.843 -9.926 85.513 1.00 33.03 102 SER A C 1
ATOM 796 O O . SER A 1 102 ? -15.678 -9.291 84.474 1.00 33.03 102 SER A O 1
ATOM 798 N N . GLU A 1 103 ? -16.879 -10.726 85.740 1.00 36.41 103 GLU A N 1
ATOM 799 C CA . GLU A 1 103 ? -18.103 -10.840 84.960 1.00 36.41 103 GLU A CA 1
ATOM 800 C C . GLU A 1 103 ? -18.762 -9.471 84.764 1.00 36.41 103 GLU A C 1
ATOM 802 O O . GLU A 1 103 ? -19.057 -8.784 85.740 1.00 36.41 103 GLU A O 1
ATOM 807 N N . GLN A 1 104 ? -19.079 -9.101 83.522 1.00 32.62 104 GLN A N 1
ATOM 808 C CA . GLN A 1 104 ? -20.092 -8.085 83.252 1.00 32.62 104 GLN A CA 1
ATOM 809 C C . GLN A 1 104 ? -20.794 -8.348 81.913 1.00 32.62 104 GLN A C 1
ATOM 811 O O . GLN A 1 104 ? -20.227 -8.219 80.835 1.00 32.62 104 GLN A O 1
ATOM 816 N N . SER A 1 105 ? -22.079 -8.674 82.051 1.00 32.53 105 SER A N 1
ATOM 817 C CA . SER A 1 105 ? -23.172 -8.281 81.160 1.00 32.53 105 SER A CA 1
ATOM 818 C C . SER A 1 105 ? -23.237 -8.903 79.761 1.00 32.53 105 SER A C 1
ATOM 820 O O . SER A 1 105 ? -22.683 -8.406 78.786 1.00 32.53 105 SER A O 1
ATOM 822 N N . ARG A 1 106 ? -24.111 -9.917 79.653 1.00 34.06 106 ARG A N 1
ATOM 823 C CA . ARG A 1 106 ? -24.871 -10.250 78.436 1.00 34.06 106 ARG A CA 1
ATOM 824 C C . ARG A 1 106 ? -25.505 -8.977 77.853 1.00 34.06 106 ARG A C 1
ATOM 826 O O . ARG A 1 106 ? -26.576 -8.565 78.289 1.00 34.06 106 ARG A O 1
ATOM 833 N N . GLN A 1 107 ? -24.869 -8.377 76.853 1.00 33.28 107 GLN A N 1
ATOM 834 C CA . GLN A 1 107 ? -25.535 -7.496 75.899 1.00 33.28 107 GLN A CA 1
ATOM 835 C C . GLN A 1 107 ? -25.997 -8.347 74.711 1.00 33.28 107 GLN A C 1
ATOM 837 O O . GLN A 1 107 ? -25.237 -9.160 74.186 1.00 33.28 107 GLN A O 1
ATOM 842 N N . LEU A 1 108 ? -27.269 -8.193 74.327 1.00 32.03 108 LEU A N 1
ATOM 843 C CA . LEU A 1 108 ? -27.809 -8.734 73.079 1.00 32.03 108 LEU A CA 1
ATOM 844 C C . LEU A 1 108 ? -26.878 -8.338 71.918 1.00 32.03 108 LEU A C 1
ATOM 846 O O . LEU A 1 108 ? -26.397 -7.202 71.923 1.00 32.03 108 LEU A O 1
ATOM 850 N N . PRO A 1 109 ? -26.643 -9.209 70.918 1.00 35.72 109 PRO A N 1
ATOM 851 C CA . PRO A 1 109 ? -25.865 -8.824 69.752 1.00 35.72 109 PRO A CA 1
ATOM 852 C C . PRO A 1 109 ? -26.586 -7.671 69.051 1.00 35.72 109 PRO A C 1
ATOM 854 O O . PRO A 1 109 ? -27.635 -7.852 68.432 1.00 35.72 109 PRO A O 1
ATOM 857 N N . GLN A 1 110 ? -26.036 -6.465 69.198 1.00 35.84 110 GLN A N 1
ATOM 858 C CA . GLN A 1 110 ? -26.382 -5.324 68.368 1.00 35.84 110 GLN A CA 1
ATOM 859 C C . GLN A 1 110 ? -26.188 -5.771 66.922 1.00 35.84 110 GLN A C 1
ATOM 861 O O . GLN A 1 110 ? -25.107 -6.228 66.548 1.00 35.84 110 GLN A O 1
ATOM 866 N N . SER A 1 111 ? -27.267 -5.702 66.144 1.00 37.97 111 SER A N 1
ATOM 867 C CA . SER A 1 111 ? -27.288 -5.997 64.718 1.00 37.97 111 SER A CA 1
ATOM 868 C C . SER A 1 111 ? -26.136 -5.260 64.047 1.00 37.97 111 SER A C 1
ATOM 870 O O . SER A 1 111 ? -26.170 -4.036 63.903 1.00 37.97 111 SER A O 1
ATOM 872 N N . THR A 1 112 ? -25.097 -6.004 63.684 1.00 39.31 112 THR A N 1
ATOM 873 C CA . THR A 1 112 ? -23.976 -5.493 62.908 1.00 39.31 112 THR A CA 1
ATOM 874 C C . THR A 1 112 ? -24.574 -4.957 61.609 1.00 39.31 112 THR A C 1
ATOM 876 O O . THR A 1 112 ? -25.286 -5.710 60.936 1.00 39.31 112 THR A O 1
ATOM 879 N N . PRO A 1 113 ? -24.393 -3.670 61.262 1.00 52.62 113 PRO A N 1
ATOM 880 C CA . PRO A 1 113 ? -24.924 -3.157 60.011 1.00 52.62 113 PRO A CA 1
ATOM 881 C C . PRO A 1 113 ? -24.317 -3.981 58.874 1.00 52.62 113 PRO A C 1
ATOM 883 O O . PRO A 1 113 ? -23.095 -4.062 58.744 1.00 52.62 113 PRO A O 1
ATOM 886 N N . LEU A 1 114 ? -25.182 -4.649 58.103 1.00 54.94 114 LEU A N 1
ATOM 887 C CA . LEU A 1 114 ? -24.791 -5.452 56.947 1.00 54.94 114 LEU A CA 1
ATOM 888 C C . LEU A 1 114 ? -23.873 -4.616 56.051 1.00 54.94 114 LEU A C 1
ATOM 890 O O . LEU A 1 114 ? -24.187 -3.470 55.721 1.00 54.94 114 LEU A O 1
ATOM 894 N N . SER A 1 115 ? -22.736 -5.187 55.657 1.00 62.41 115 SER A N 1
ATOM 895 C CA . SER A 1 115 ? -21.850 -4.534 54.693 1.00 62.41 115 SER A CA 1
ATOM 896 C C . SER A 1 115 ? -22.600 -4.274 53.377 1.00 62.41 115 SER A C 1
ATOM 898 O O . SER A 1 115 ? -23.473 -5.050 52.989 1.00 62.41 115 SER A O 1
ATOM 900 N N . LEU A 1 116 ? -22.259 -3.199 52.657 1.00 60.22 116 LEU A N 1
ATOM 901 C CA . LEU A 1 116 ? -22.928 -2.805 51.403 1.00 60.22 116 LEU A CA 1
ATOM 902 C C . LEU A 1 116 ? -23.016 -3.942 50.368 1.00 60.22 116 LEU A C 1
ATOM 904 O O . LEU A 1 116 ? -24.025 -4.072 49.679 1.00 60.22 116 LEU A O 1
ATOM 908 N N . ARG A 1 117 ? -21.996 -4.810 50.307 1.00 61.28 117 ARG A N 1
ATOM 909 C CA . ARG A 1 117 ? -21.989 -6.015 49.459 1.00 61.28 117 ARG A CA 1
ATOM 910 C C . ARG A 1 117 ? -23.028 -7.053 49.903 1.00 61.28 117 ARG A C 1
ATOM 912 O O . ARG A 1 117 ? -23.670 -7.661 49.059 1.00 61.28 117 ARG A O 1
ATOM 919 N N . GLN A 1 118 ? -23.224 -7.240 51.208 1.00 61.19 118 GLN A N 1
ATOM 920 C CA . GLN A 1 118 ? -24.250 -8.142 51.745 1.00 61.19 118 GLN A CA 1
ATOM 921 C C . GLN A 1 118 ? -25.658 -7.560 51.569 1.00 61.19 118 GLN A C 1
ATOM 923 O O . GLN A 1 118 ? -26.584 -8.296 51.240 1.00 61.19 118 GLN A O 1
ATOM 928 N N . LEU A 1 119 ? -25.820 -6.240 51.709 1.00 60.78 119 LEU A N 1
ATOM 929 C CA . LEU A 1 119 ? -27.102 -5.578 51.470 1.00 60.78 119 LEU A CA 1
ATOM 930 C C . LEU A 1 119 ? -27.507 -5.624 49.988 1.00 60.78 119 LEU A C 1
ATOM 932 O O . LEU A 1 119 ? -28.675 -5.836 49.688 1.00 60.78 119 LEU A O 1
ATOM 936 N N . ALA A 1 120 ? -26.546 -5.509 49.066 1.00 61.72 120 ALA A N 1
ATOM 937 C CA . ALA A 1 120 ? -26.773 -5.642 47.625 1.00 61.72 120 ALA A CA 1
ATOM 938 C C . ALA A 1 120 ? -27.343 -7.013 47.213 1.00 61.72 120 ALA A C 1
ATOM 940 O O . ALA A 1 120 ? -28.071 -7.093 46.226 1.00 61.72 120 ALA A O 1
ATOM 941 N N . VAL A 1 121 ? -27.034 -8.077 47.966 1.00 69.38 121 VAL A N 1
ATOM 942 C CA . VAL A 1 121 ? -27.554 -9.435 47.728 1.00 69.38 121 VAL A CA 1
ATOM 943 C C . VAL A 1 121 ? -28.962 -9.618 48.308 1.00 69.38 121 VAL A C 1
ATOM 945 O O . VAL A 1 121 ? -29.763 -10.352 47.737 1.00 69.38 121 VAL A O 1
ATOM 948 N N . VAL A 1 122 ? -29.269 -8.959 49.431 1.00 68.00 122 VAL A N 1
ATOM 949 C CA . VAL A 1 122 ? -30.530 -9.144 50.174 1.00 68.00 122 VAL A CA 1
ATOM 950 C C . VAL A 1 122 ? -31.638 -8.194 49.701 1.00 68.00 122 VAL A C 1
ATOM 952 O O . VAL A 1 122 ? -32.777 -8.626 49.547 1.00 68.00 122 VAL A O 1
ATOM 955 N N . ASP A 1 123 ? -31.324 -6.919 49.447 1.00 69.12 123 ASP A N 1
ATOM 956 C CA . ASP A 1 123 ? -32.250 -5.924 48.889 1.00 69.12 123 ASP A CA 1
ATOM 957 C C . ASP A 1 123 ? -31.495 -4.940 47.965 1.00 69.12 123 ASP A C 1
ATOM 959 O O . ASP A 1 123 ? -30.951 -3.922 48.422 1.00 69.12 123 ASP A O 1
ATOM 963 N N . PRO A 1 124 ? -31.474 -5.201 46.643 1.00 66.50 124 PRO A N 1
ATOM 964 C CA . PRO A 1 124 ? -30.725 -4.384 45.692 1.00 66.50 124 PRO A CA 1
ATOM 965 C C . PRO A 1 124 ? -31.265 -2.947 45.580 1.00 66.50 124 PRO A C 1
ATOM 967 O O . PRO A 1 124 ? -30.508 -2.020 45.280 1.00 66.50 124 PRO A O 1
ATOM 970 N N . GLY A 1 125 ? -32.556 -2.726 45.859 1.00 68.31 125 GLY A N 1
ATOM 971 C CA . GLY A 1 125 ? -33.179 -1.403 45.809 1.00 68.31 125 GLY A CA 1
ATOM 972 C C . GLY A 1 125 ? -32.858 -0.539 47.031 1.00 68.31 125 GLY A C 1
ATOM 973 O O . GLY A 1 125 ? -32.729 0.684 46.915 1.00 68.31 125 GLY A O 1
ATOM 974 N N . ALA A 1 126 ? -32.714 -1.141 48.215 1.00 69.12 126 ALA A N 1
ATOM 975 C CA . ALA A 1 126 ? -32.219 -0.444 49.404 1.00 69.12 126 ALA A CA 1
ATOM 976 C C . ALA A 1 126 ? -30.716 -0.141 49.306 1.00 69.12 126 ALA A C 1
ATOM 978 O O . ALA A 1 126 ? -30.307 0.980 49.617 1.00 69.12 126 ALA A O 1
ATOM 979 N N . ALA A 1 127 ? -29.916 -1.081 48.792 1.00 70.25 127 ALA A N 1
ATOM 980 C CA . ALA A 1 127 ? -28.484 -0.879 48.575 1.00 70.25 127 ALA A CA 1
ATOM 981 C C . ALA A 1 127 ? -28.198 0.271 47.592 1.00 70.25 127 ALA A C 1
ATOM 983 O O . ALA A 1 127 ? -27.344 1.116 47.866 1.00 70.25 127 ALA A O 1
ATOM 984 N N . LEU A 1 128 ? -28.964 0.376 46.497 1.00 68.38 128 LEU A N 1
ATOM 985 C CA . LEU A 1 128 ? -28.843 1.486 45.546 1.00 68.38 128 LEU A CA 1
ATOM 986 C C . LEU A 1 128 ? -29.174 2.841 46.192 1.00 68.38 128 LEU A C 1
ATOM 988 O O . LEU A 1 128 ? -28.458 3.816 45.972 1.00 68.38 128 LEU A O 1
ATOM 992 N N . ARG A 1 129 ? -30.224 2.913 47.022 1.00 73.00 129 ARG A N 1
ATOM 993 C CA . ARG A 1 129 ? -30.583 4.141 47.755 1.00 73.00 129 ARG A CA 1
ATOM 994 C C . ARG A 1 129 ? -29.492 4.545 48.746 1.00 73.00 129 ARG A C 1
ATOM 996 O O . ARG A 1 129 ? -29.133 5.718 48.803 1.00 73.00 129 ARG A O 1
ATOM 1003 N N . GLN A 1 130 ? -28.918 3.581 49.463 1.00 71.25 130 GLN A N 1
ATOM 1004 C CA . GLN A 1 130 ? -27.828 3.835 50.405 1.00 71.25 130 GLN A CA 1
ATOM 1005 C C . GLN A 1 130 ? -26.557 4.336 49.696 1.00 71.25 130 GLN A C 1
ATOM 1007 O O . GLN A 1 130 ? -25.954 5.313 50.145 1.00 71.25 130 GLN A O 1
ATOM 1012 N N . LEU A 1 131 ? -26.199 3.745 48.549 1.00 71.06 131 LEU A N 1
ATOM 1013 C CA . LEU A 1 131 ? -25.096 4.204 47.688 1.00 71.06 131 LEU A CA 1
ATOM 1014 C C . LEU A 1 131 ? -25.346 5.600 47.102 1.00 71.06 131 LEU A C 1
ATOM 1016 O O . LEU A 1 131 ? -24.417 6.395 46.946 1.00 71.06 131 LEU A O 1
ATOM 1020 N N . GLN A 1 132 ? -26.603 5.930 46.792 1.00 73.56 132 GLN A N 1
ATOM 1021 C CA . GLN A 1 132 ? -26.967 7.257 46.298 1.00 73.56 132 GLN A CA 1
ATOM 1022 C C . GLN A 1 132 ? -26.797 8.345 47.360 1.00 73.56 132 GLN A C 1
ATOM 1024 O O . GLN A 1 132 ? -26.386 9.452 47.021 1.00 73.56 132 GLN A O 1
ATOM 1029 N N . THR A 1 133 ? -27.046 8.016 48.630 1.00 74.44 133 THR A N 1
ATOM 1030 C CA . THR A 1 133 ? -26.904 8.938 49.767 1.00 74.44 133 THR A CA 1
ATOM 1031 C C . THR A 1 133 ? -25.479 9.066 50.318 1.00 74.44 133 THR A C 1
ATOM 1033 O O . THR A 1 133 ? -25.239 9.917 51.173 1.00 74.44 133 THR A O 1
ATOM 1036 N N . GLN A 1 134 ? -24.523 8.248 49.861 1.00 76.69 134 GLN A N 1
ATOM 1037 C CA . GLN A 1 134 ? -23.145 8.314 50.355 1.00 76.69 134 GLN A CA 1
ATOM 1038 C C . GLN A 1 134 ? -22.374 9.528 49.797 1.00 76.69 134 GLN A C 1
ATOM 1040 O O . GLN A 1 134 ? -22.358 9.738 48.584 1.00 76.69 134 GLN A O 1
ATOM 1045 N N . PRO A 1 135 ? -21.675 10.300 50.655 1.00 58.88 135 PRO A N 1
ATOM 1046 C CA . PRO A 1 135 ? -20.996 11.537 50.258 1.00 58.88 135 PRO A CA 1
ATOM 1047 C C . PRO A 1 135 ? -19.660 11.323 49.528 1.00 58.88 135 PRO A C 1
ATOM 1049 O O . PRO A 1 135 ? -19.185 12.231 48.849 1.00 58.88 135 PRO A O 1
ATOM 1052 N N . ARG A 1 136 ? -19.028 10.149 49.660 1.00 67.69 136 ARG A N 1
ATOM 1053 C CA . ARG A 1 136 ? -17.808 9.770 48.929 1.00 67.69 136 ARG A CA 1
ATOM 1054 C C . ARG A 1 136 ? -17.962 8.349 48.407 1.00 67.69 136 ARG A C 1
ATOM 1056 O O . ARG A 1 136 ? -18.031 7.423 49.206 1.00 67.69 136 ARG A O 1
ATOM 1063 N N . ARG A 1 137 ? -18.013 8.202 47.084 1.00 75.88 137 ARG A N 1
ATOM 1064 C CA . ARG A 1 137 ? -18.057 6.905 46.401 1.00 75.88 137 ARG A CA 1
ATOM 1065 C C . ARG A 1 137 ? -16.662 6.525 45.935 1.00 75.88 137 ARG A C 1
ATOM 1067 O O . ARG A 1 137 ? -15.976 7.351 45.339 1.00 75.88 137 ARG A O 1
ATOM 1074 N N . THR A 1 138 ? -16.265 5.289 46.187 1.00 78.81 138 THR A N 1
ATOM 1075 C CA . THR A 1 138 ? -15.043 4.694 45.640 1.00 78.81 138 THR A CA 1
ATOM 1076 C C . THR A 1 138 ? -15.309 4.102 44.244 1.00 78.81 138 THR A C 1
ATOM 1078 O O . THR A 1 138 ? -16.470 3.879 43.889 1.00 78.81 138 THR A O 1
ATOM 1081 N N . PRO A 1 139 ? -14.282 3.830 43.416 1.00 74.31 139 PRO A N 1
ATOM 1082 C CA . PRO A 1 139 ? -14.463 3.173 42.116 1.00 74.31 139 PRO A CA 1
ATOM 1083 C C . PRO A 1 139 ? -15.344 1.900 42.130 1.00 74.31 139 PRO A C 1
ATOM 1085 O O . PRO A 1 139 ? -16.257 1.817 41.301 1.00 74.31 139 PRO A O 1
ATOM 1088 N N . PRO A 1 140 ? -15.192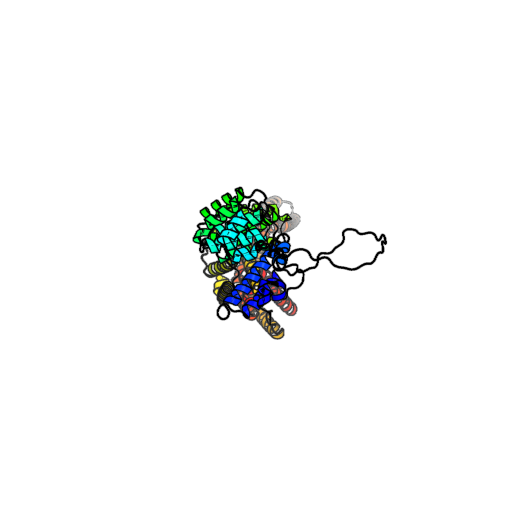 0.947 43.078 1.00 75.00 140 PRO A N 1
ATOM 1089 C CA . PRO A 1 140 ? -16.078 -0.218 43.148 1.00 75.00 140 PRO A CA 1
ATOM 1090 C C . PRO A 1 140 ? -17.524 0.129 43.540 1.00 75.00 140 PRO A C 1
ATOM 1092 O O . PRO A 1 140 ? -18.436 -0.606 43.165 1.00 75.00 140 PRO A O 1
ATOM 1095 N N . ASP A 1 141 ? -17.773 1.252 44.224 1.00 77.12 141 ASP A N 1
ATOM 1096 C CA . ASP A 1 141 ? -19.134 1.704 44.551 1.00 77.12 141 ASP A CA 1
ATOM 1097 C C . ASP A 1 141 ? -19.889 2.178 43.300 1.00 77.12 141 ASP A C 1
ATOM 1099 O O . ASP A 1 141 ? -21.091 1.943 43.178 1.00 77.12 141 ASP A O 1
ATOM 1103 N N . TYR A 1 142 ? -19.192 2.797 42.336 1.00 79.19 142 TYR A N 1
ATOM 1104 C CA . TYR A 1 142 ? -19.776 3.153 41.035 1.00 79.19 142 TYR A CA 1
ATOM 1105 C C . TYR A 1 142 ? -20.116 1.915 40.204 1.00 79.19 142 TYR A C 1
ATOM 1107 O O . TYR A 1 142 ? -21.174 1.868 39.574 1.00 79.19 142 TYR A O 1
ATOM 1115 N N . PHE A 1 143 ? -19.262 0.890 40.241 1.00 79.00 143 PHE A N 1
ATOM 1116 C CA . PHE A 1 143 ? -19.556 -0.392 39.606 1.00 79.00 143 PHE A CA 1
ATOM 1117 C C . PHE A 1 143 ? -20.752 -1.095 40.259 1.00 79.00 143 PHE A C 1
ATOM 1119 O O . PHE A 1 143 ? -21.662 -1.548 39.562 1.00 79.00 143 PHE A O 1
ATOM 1126 N N . LEU A 1 144 ? -20.795 -1.133 41.593 1.00 76.75 144 LEU A N 1
ATOM 1127 C CA . LEU A 1 144 ? -21.905 -1.716 42.341 1.00 76.75 144 LEU A CA 1
ATOM 1128 C C . LEU A 1 144 ? -23.217 -0.974 42.049 1.00 76.75 144 LEU A C 1
ATOM 1130 O O . LEU A 1 144 ? -24.235 -1.615 41.798 1.00 76.75 144 LEU A O 1
ATOM 1134 N N . ALA A 1 145 ? -23.194 0.361 41.988 1.00 77.75 145 ALA A N 1
ATOM 1135 C CA . ALA A 1 145 ? -24.346 1.165 41.585 1.00 77.75 145 ALA A CA 1
ATOM 1136 C C . ALA A 1 145 ? -24.798 0.862 40.145 1.00 77.75 145 ALA A C 1
ATOM 1138 O O . ALA A 1 145 ? -26.000 0.757 39.897 1.00 77.75 145 ALA A O 1
ATOM 1139 N N . ALA A 1 146 ? -23.860 0.663 39.211 1.00 78.06 146 ALA A N 1
ATOM 1140 C CA . ALA A 1 146 ? -24.175 0.283 37.838 1.00 78.06 146 ALA A CA 1
ATOM 1141 C C . ALA A 1 146 ? -24.900 -1.075 37.791 1.00 78.06 146 ALA A C 1
ATOM 1143 O O . ALA A 1 146 ? -26.008 -1.145 37.256 1.00 78.06 146 ALA A O 1
ATOM 1144 N N . ILE A 1 147 ? -24.353 -2.120 38.427 1.00 76.31 147 ILE A N 1
ATOM 1145 C CA . ILE A 1 147 ? -24.987 -3.453 38.500 1.00 76.31 147 ILE A CA 1
ATOM 1146 C C . ILE A 1 147 ? -26.376 -3.359 39.136 1.00 76.31 147 ILE A C 1
ATOM 1148 O O . ILE A 1 147 ? -27.351 -3.858 38.576 1.00 76.31 147 ILE A O 1
ATOM 1152 N N . LEU A 1 148 ? -26.481 -2.703 40.293 1.00 73.75 148 LEU A N 1
ATOM 1153 C CA . LEU A 1 148 ? -27.743 -2.579 41.019 1.00 73.75 148 LEU A CA 1
ATOM 1154 C C . LEU A 1 148 ? -28.798 -1.821 40.204 1.00 73.75 148 LEU A C 1
ATOM 1156 O O . LEU A 1 148 ? -29.978 -2.166 40.257 1.00 73.75 148 LEU A O 1
ATOM 1160 N N . SER A 1 149 ? -28.392 -0.830 39.407 1.00 73.44 149 SER A N 1
ATOM 1161 C CA . SER A 1 149 ? -29.299 -0.122 38.501 1.00 73.44 149 SER A CA 1
ATOM 1162 C C . SER A 1 149 ? -29.837 -1.015 37.378 1.00 73.44 149 SER A C 1
ATOM 1164 O O . SER A 1 149 ? -31.011 -0.899 37.035 1.00 73.44 149 SER A O 1
ATOM 1166 N N . ASP A 1 150 ? -29.032 -1.948 36.858 1.00 74.75 150 ASP A N 1
ATOM 1167 C CA . ASP A 1 150 ? -29.460 -2.875 35.803 1.00 74.75 150 ASP A CA 1
ATOM 1168 C C . ASP A 1 150 ? -30.406 -3.957 36.350 1.00 74.75 150 ASP A C 1
ATOM 1170 O O . ASP A 1 150 ? -31.442 -4.252 35.754 1.00 74.75 150 ASP A O 1
ATOM 1174 N N . VAL A 1 151 ? -30.107 -4.474 37.547 1.00 69.12 151 VAL A N 1
ATOM 1175 C CA . VAL A 1 151 ? -30.940 -5.468 38.248 1.00 69.12 151 VAL A CA 1
ATOM 1176 C C . VAL A 1 151 ? -32.303 -4.892 38.642 1.00 69.12 151 VAL A C 1
ATOM 1178 O O . VAL A 1 151 ? -33.313 -5.588 38.567 1.00 69.12 151 VAL A O 1
ATOM 1181 N N . THR A 1 152 ? -32.354 -3.621 39.048 1.00 65.94 152 THR A N 1
ATOM 1182 C CA . THR A 1 152 ? -33.596 -2.980 39.514 1.00 65.94 152 THR A CA 1
ATOM 1183 C C . THR A 1 152 ? -34.446 -2.383 38.392 1.00 65.94 152 THR A C 1
ATOM 1185 O O . THR A 1 152 ? -35.660 -2.278 38.554 1.00 65.94 152 THR A O 1
ATOM 1188 N N . ALA A 1 153 ? -33.847 -1.986 37.263 1.00 60.94 153 ALA A N 1
ATOM 1189 C CA . ALA A 1 153 ? -34.564 -1.337 36.161 1.00 60.94 153 ALA A CA 1
ATOM 1190 C C . ALA A 1 153 ? -35.000 -2.289 35.031 1.00 60.94 153 ALA A C 1
ATOM 1192 O O . ALA A 1 153 ? -35.827 -1.887 34.213 1.00 60.94 153 ALA A O 1
ATOM 1193 N N . GLY A 1 154 ? -34.483 -3.523 34.988 1.00 55.22 154 GLY A N 1
ATOM 1194 C CA . GLY A 1 154 ? -34.673 -4.443 33.865 1.00 55.22 154 GLY A CA 1
ATOM 1195 C C . GLY A 1 154 ? -33.830 -4.035 32.648 1.00 55.22 154 GLY A C 1
ATOM 1196 O O . GLY A 1 154 ? -33.752 -2.860 32.284 1.00 55.22 154 GLY A O 1
ATOM 1197 N N . ARG A 1 155 ? -33.164 -5.006 32.010 1.00 55.62 155 ARG A N 1
ATOM 1198 C CA . ARG A 1 155 ? -32.312 -4.749 30.838 1.00 55.62 155 ARG A CA 1
ATOM 1199 C C . ARG A 1 155 ? -33.124 -4.228 29.643 1.00 55.62 155 ARG A C 1
ATOM 1201 O O . ARG A 1 155 ? -34.221 -4.740 29.412 1.00 55.62 155 ARG A O 1
ATOM 1208 N N . PRO A 1 156 ? -32.565 -3.335 28.801 1.00 52.59 156 PRO A N 1
ATOM 1209 C CA . PRO A 1 156 ? -31.296 -2.609 28.935 1.00 52.59 156 PRO A CA 1
ATOM 1210 C C . PRO A 1 156 ? -31.508 -1.211 29.541 1.00 52.59 156 PRO A C 1
ATOM 1212 O O . PRO A 1 156 ? -32.186 -0.365 28.953 1.00 52.59 156 PRO A O 1
ATOM 1215 N N . SER A 1 157 ? -30.896 -0.926 30.694 1.00 58.97 157 SER A N 1
ATOM 1216 C CA . SER A 1 157 ? -30.974 0.409 31.293 1.00 58.97 157 SER A CA 1
ATOM 1217 C C . SER A 1 157 ? -29.769 1.269 30.882 1.00 58.97 157 SER A C 1
ATOM 1219 O O . SER A 1 157 ? -28.617 0.949 31.161 1.00 58.97 157 SER A O 1
ATOM 1221 N N . THR A 1 158 ? -30.017 2.432 30.270 1.00 67.06 158 THR A N 1
ATOM 1222 C CA . THR A 1 158 ? -28.984 3.467 30.022 1.00 67.06 158 THR A CA 1
ATOM 1223 C C . THR A 1 158 ? -28.331 3.976 31.316 1.00 67.06 158 THR A C 1
ATOM 1225 O O . THR A 1 158 ? -27.297 4.643 31.285 1.00 67.06 158 THR A O 1
ATOM 1228 N N . LYS A 1 159 ? -28.928 3.633 32.463 1.00 75.75 159 LYS A N 1
ATOM 1229 C CA . LYS A 1 159 ? -28.461 3.932 33.817 1.00 75.75 159 LYS A CA 1
ATOM 1230 C C . LYS A 1 159 ? -27.166 3.198 34.170 1.00 75.75 159 LYS A C 1
ATOM 1232 O O . LYS A 1 159 ? -26.333 3.792 34.848 1.00 75.75 159 LYS A O 1
ATOM 1237 N N . TYR A 1 160 ? -26.956 1.985 33.649 1.00 80.94 160 TYR A N 1
ATOM 1238 C CA . TYR A 1 160 ? -25.705 1.246 33.845 1.00 80.94 160 TYR A CA 1
ATOM 1239 C C . TYR A 1 160 ? -24.507 2.053 33.324 1.00 80.94 160 TYR A C 1
ATOM 1241 O O . TYR A 1 160 ? -23.586 2.386 34.070 1.00 80.94 160 TYR A O 1
ATOM 1249 N N . LEU A 1 161 ? -24.574 2.463 32.053 1.00 82.38 161 LEU A N 1
ATOM 1250 C CA . LEU A 1 161 ? -23.536 3.276 31.421 1.00 82.38 161 LEU A CA 1
ATOM 1251 C C . LEU A 1 161 ? -23.392 4.650 32.091 1.00 82.38 161 LEU A C 1
ATOM 1253 O O . LEU A 1 161 ? -22.281 5.159 32.218 1.00 82.38 161 LEU A O 1
ATOM 1257 N N . ALA A 1 162 ? -24.499 5.248 32.541 1.00 83.25 162 ALA A N 1
ATOM 1258 C CA . ALA A 1 162 ? -24.465 6.533 33.228 1.00 83.25 162 ALA A CA 1
ATOM 1259 C C . ALA A 1 162 ? -23.628 6.487 34.515 1.00 83.25 162 ALA A C 1
ATOM 1261 O O . ALA A 1 162 ? -22.805 7.377 34.715 1.00 83.25 162 ALA A O 1
ATOM 1262 N N . HIS A 1 163 ? -23.785 5.445 35.338 1.00 82.31 163 HIS A N 1
ATOM 1263 C CA . HIS A 1 163 ? -23.011 5.280 36.572 1.00 82.31 163 HIS A CA 1
ATOM 1264 C C . HIS A 1 163 ? -21.533 4.974 36.317 1.00 82.31 163 HIS A C 1
ATOM 1266 O O . HIS A 1 163 ? -20.676 5.478 37.042 1.00 82.31 163 HIS A O 1
ATOM 1272 N N . LEU A 1 164 ? -21.216 4.214 35.264 1.00 83.12 164 LEU A N 1
ATOM 1273 C CA . LEU A 1 164 ? -19.826 3.974 34.873 1.00 83.12 164 LEU A CA 1
ATOM 1274 C C . LEU A 1 164 ? -19.132 5.251 34.383 1.00 83.12 164 LEU A C 1
ATOM 1276 O O . LEU A 1 164 ? -18.012 5.540 34.798 1.00 83.12 164 LEU A O 1
ATOM 1280 N N . ILE A 1 165 ? -19.806 6.052 33.553 1.00 84.50 165 ILE A N 1
ATOM 1281 C CA . ILE A 1 165 ? -19.264 7.332 33.076 1.00 84.50 165 ILE A CA 1
ATOM 1282 C C . ILE A 1 165 ? -19.116 8.324 34.233 1.00 84.50 165 ILE A C 1
ATOM 1284 O O . ILE A 1 165 ? -18.101 9.007 34.307 1.00 84.50 165 ILE A O 1
ATOM 1288 N N . GLU A 1 166 ? -20.074 8.379 35.163 1.00 84.06 166 GLU A N 1
ATOM 1289 C CA . GLU A 1 166 ? -19.962 9.191 36.383 1.00 84.06 166 GLU A CA 1
ATOM 1290 C C . GLU A 1 166 ? -18.719 8.786 37.199 1.00 84.06 166 GLU A C 1
ATOM 1292 O O . GLU A 1 166 ? -17.909 9.641 37.566 1.00 84.06 166 GLU A O 1
ATOM 1297 N N . GLY A 1 167 ? -18.495 7.479 37.370 1.00 80.69 167 GLY A N 1
ATOM 1298 C CA . GLY A 1 167 ? -17.290 6.941 38.000 1.00 80.69 167 GLY A CA 1
ATOM 1299 C C . GLY A 1 167 ? -16.004 7.355 37.284 1.00 80.69 167 GLY A C 1
ATOM 1300 O O . GLY A 1 167 ? -15.075 7.828 37.933 1.00 80.69 167 GLY A O 1
ATOM 1301 N N . LEU A 1 168 ? -15.964 7.273 35.952 1.00 81.19 168 LEU A N 1
ATOM 1302 C CA . LEU A 1 168 ? -14.806 7.682 35.147 1.00 81.19 168 LEU A CA 1
ATOM 1303 C C . LEU A 1 168 ? -14.565 9.195 35.137 1.00 81.19 168 LEU A C 1
ATOM 1305 O O . LEU A 1 168 ? -13.423 9.629 35.000 1.00 81.19 168 LEU A O 1
ATOM 1309 N N . THR A 1 169 ? -15.604 10.018 35.305 1.00 83.50 169 THR A N 1
ATOM 1310 C CA . THR A 1 169 ? -15.411 11.467 35.479 1.00 83.50 169 THR A CA 1
ATOM 1311 C C . THR A 1 169 ? -14.765 11.808 36.820 1.00 83.50 169 THR A C 1
ATOM 1313 O O . THR A 1 169 ? -13.986 12.756 36.887 1.00 83.50 169 THR A O 1
ATOM 1316 N N . ALA A 1 170 ? -15.050 11.031 37.871 1.00 81.19 170 ALA A N 1
ATOM 1317 C CA . ALA A 1 170 ? -14.448 11.203 39.193 1.00 81.19 170 ALA A CA 1
ATOM 1318 C C . ALA A 1 170 ? -13.058 10.547 39.303 1.00 81.19 170 ALA A C 1
ATOM 1320 O O . ALA A 1 170 ? -12.164 11.100 39.940 1.00 81.19 170 ALA A O 1
ATOM 1321 N N . TYR A 1 171 ? -12.871 9.392 38.657 1.00 79.38 171 TYR A N 1
ATOM 1322 C CA . TYR A 1 171 ? -11.661 8.569 38.701 1.00 79.38 171 TYR A CA 1
ATOM 1323 C C . TYR A 1 171 ? -11.201 8.187 37.280 1.00 79.38 171 TYR A C 1
ATOM 1325 O O . TYR A 1 171 ? -11.336 7.035 36.868 1.00 79.38 171 TYR A O 1
ATOM 1333 N N . PRO A 1 172 ? -10.632 9.134 36.511 1.00 71.31 172 PRO A N 1
ATOM 1334 C CA . PRO A 1 172 ? -10.276 8.916 35.105 1.00 71.31 172 PRO A CA 1
ATOM 1335 C C . PRO A 1 172 ? -9.153 7.889 34.892 1.00 71.31 172 PRO A C 1
ATOM 1337 O O . PRO A 1 172 ? -9.047 7.322 33.811 1.00 71.31 172 PRO A O 1
ATOM 1340 N N . ALA A 1 173 ? -8.318 7.648 35.903 1.00 66.31 173 ALA A N 1
ATOM 1341 C CA . ALA A 1 173 ? -7.210 6.695 35.839 1.00 66.31 173 ALA A CA 1
ATOM 1342 C C . ALA A 1 173 ? -7.565 5.302 36.397 1.00 66.31 173 ALA A C 1
ATOM 1344 O O . ALA A 1 173 ? -6.674 4.461 36.504 1.00 66.31 173 ALA A O 1
ATOM 1345 N N . ASP A 1 174 ? -8.824 5.055 36.797 1.00 73.75 174 ASP A N 1
ATOM 1346 C CA . ASP A 1 174 ? -9.205 3.749 37.342 1.00 73.75 174 ASP A CA 1
ATOM 1347 C C . ASP A 1 174 ? -9.318 2.696 36.224 1.00 73.75 174 ASP A C 1
ATOM 1349 O O . ASP A 1 174 ? -10.135 2.832 35.304 1.00 73.75 174 ASP A O 1
ATOM 1353 N N . PRO A 1 175 ? -8.517 1.625 36.288 1.00 66.44 175 PRO A N 1
ATOM 1354 C CA . PRO A 1 175 ? -8.405 0.695 35.179 1.00 66.44 175 PRO A CA 1
ATOM 1355 C C . PRO A 1 175 ? -9.554 -0.323 35.129 1.00 66.44 175 PRO A C 1
ATOM 1357 O O . PRO A 1 175 ? -9.915 -0.786 34.045 1.00 66.44 175 PRO A O 1
ATOM 1360 N N . GLY A 1 176 ? -10.184 -0.626 36.269 1.00 69.06 176 GLY A N 1
ATOM 1361 C CA . GLY A 1 176 ? -11.342 -1.519 36.340 1.00 69.06 176 GLY A CA 1
ATOM 1362 C C . GLY A 1 176 ? -12.574 -0.902 35.677 1.00 69.06 176 GLY A C 1
ATOM 1363 O O . GLY A 1 176 ? -13.192 -1.521 34.806 1.00 69.06 176 GLY A O 1
ATOM 1364 N N . LEU A 1 177 ? -12.884 0.356 36.011 1.00 75.75 177 LEU A N 1
ATOM 1365 C CA . LEU A 1 177 ? -13.988 1.105 35.406 1.00 75.75 177 LEU A CA 1
ATOM 1366 C C . LEU A 1 177 ? -13.789 1.319 33.902 1.00 75.75 177 LEU A C 1
ATOM 1368 O O . LEU A 1 177 ? -14.744 1.177 33.134 1.00 75.75 177 LEU A O 1
ATOM 1372 N N . LEU A 1 178 ? -12.565 1.623 33.459 1.00 74.19 178 LEU A N 1
ATOM 1373 C CA . LEU A 1 178 ? -12.261 1.802 32.037 1.00 74.19 178 LEU A CA 1
ATOM 1374 C C . LEU A 1 178 ? -12.483 0.510 31.242 1.00 74.19 178 LEU A C 1
ATOM 1376 O O . LEU A 1 178 ? -13.097 0.551 30.171 1.00 74.19 178 LEU A O 1
ATOM 1380 N N . ASN A 1 179 ? -12.029 -0.634 31.763 1.00 73.75 179 ASN A N 1
ATOM 1381 C CA . ASN A 1 179 ? -12.191 -1.924 31.094 1.00 73.75 179 ASN A CA 1
ATOM 1382 C C . ASN A 1 179 ? -13.673 -2.317 30.988 1.00 73.75 179 ASN A C 1
ATOM 1384 O O . ASN A 1 179 ? -14.160 -2.614 29.901 1.00 73.75 179 ASN A O 1
ATOM 1388 N N . LEU A 1 180 ? -14.419 -2.214 32.092 1.00 76.81 180 LEU A N 1
ATOM 1389 C CA . LEU A 1 180 ? -15.853 -2.519 32.122 1.00 76.81 180 LEU A CA 1
ATOM 1390 C C . LEU A 1 180 ? -16.665 -1.622 31.187 1.00 76.81 180 LEU A C 1
ATOM 1392 O O . LEU A 1 180 ? -17.537 -2.101 30.464 1.00 76.81 180 LEU A O 1
ATOM 1396 N N . THR A 1 181 ? -16.353 -0.325 31.164 1.00 81.12 181 THR A N 1
ATOM 1397 C CA . THR A 1 181 ? -17.015 0.621 30.257 1.00 81.12 181 THR A CA 1
ATOM 1398 C C . THR A 1 181 ? -16.700 0.285 28.803 1.00 81.12 181 THR A C 1
ATOM 1400 O O . THR A 1 181 ? -17.600 0.282 27.967 1.00 81.12 181 THR A O 1
ATOM 1403 N N . THR A 1 182 ? -15.445 -0.049 28.492 1.00 77.25 182 THR A N 1
ATOM 1404 C CA . THR A 1 182 ? -15.033 -0.432 27.134 1.00 77.25 182 THR A CA 1
ATOM 1405 C C . THR A 1 182 ? -15.749 -1.702 26.671 1.00 77.25 182 THR A C 1
ATOM 1407 O O . THR A 1 182 ? -16.257 -1.739 25.550 1.00 77.25 182 THR A O 1
ATOM 1410 N N . GLU A 1 183 ? -15.840 -2.717 27.533 1.00 74.62 183 GLU A N 1
ATOM 1411 C CA . GLU A 1 183 ? -16.545 -3.965 27.227 1.00 74.62 183 GLU A CA 1
ATOM 1412 C C . GLU A 1 183 ? -18.045 -3.746 27.031 1.00 74.62 183 GLU A C 1
ATOM 1414 O O . GLU A 1 183 ? -18.610 -4.220 26.042 1.00 74.62 183 GLU A O 1
ATOM 1419 N N . TYR A 1 184 ? -18.685 -2.956 27.898 1.00 80.50 184 TYR A N 1
ATOM 1420 C CA . TYR A 1 184 ? -20.100 -2.618 27.757 1.00 80.50 184 TYR A CA 1
ATOM 1421 C C . TYR A 1 184 ? -20.382 -1.889 26.436 1.00 80.50 184 TYR A C 1
ATOM 1423 O O . TYR A 1 184 ? -21.284 -2.271 25.690 1.00 80.50 184 TYR A O 1
ATOM 1431 N N . LEU A 1 185 ? -19.578 -0.871 26.101 1.00 82.31 185 LEU A N 1
ATOM 1432 C CA . LEU A 1 185 ? -19.722 -0.122 24.848 1.00 82.31 185 LEU A CA 1
ATOM 1433 C C . LEU A 1 185 ? -19.517 -1.002 23.610 1.00 82.31 185 LEU A C 1
ATOM 1435 O O . LEU A 1 185 ? -20.117 -0.757 22.563 1.00 82.31 185 LEU A O 1
ATOM 1439 N N . ARG A 1 186 ? -18.690 -2.041 23.717 1.00 76.12 186 ARG A N 1
ATOM 1440 C CA . ARG A 1 186 ? -18.423 -2.965 22.617 1.00 76.12 186 ARG A CA 1
ATOM 1441 C C . ARG A 1 186 ? -19.542 -3.986 22.412 1.00 76.12 186 ARG A C 1
ATOM 1443 O O . ARG A 1 186 ? -19.871 -4.269 21.261 1.00 76.12 186 ARG A O 1
ATOM 1450 N N . THR A 1 187 ? -20.088 -4.545 23.491 1.00 76.06 187 THR A N 1
ATOM 1451 C CA . THR A 1 187 ? -20.942 -5.748 23.450 1.00 76.06 187 THR A CA 1
ATOM 1452 C C . THR A 1 187 ? -22.433 -5.452 23.597 1.00 76.06 187 THR A C 1
ATOM 1454 O O . THR A 1 187 ? -23.237 -6.001 22.849 1.00 76.06 187 THR A O 1
ATOM 1457 N N . GLU A 1 188 ? -22.807 -4.553 24.505 1.00 77.81 188 GLU A N 1
ATOM 1458 C CA . GLU A 1 188 ? -24.206 -4.334 24.906 1.00 77.81 188 GLU A CA 1
ATOM 1459 C C . GLU A 1 188 ? -24.877 -3.187 24.127 1.00 77.81 188 GLU A C 1
ATOM 1461 O O . GLU A 1 188 ? -26.100 -3.027 24.140 1.00 77.81 188 GLU A O 1
ATOM 1466 N N . VAL A 1 189 ? -24.093 -2.371 23.412 1.00 79.00 189 VAL A N 1
ATOM 1467 C CA . VAL A 1 189 ? -24.616 -1.233 22.647 1.00 79.00 189 VAL A CA 1
ATOM 1468 C C . VAL A 1 189 ? -25.108 -1.664 21.266 1.00 79.00 189 VAL A C 1
ATOM 1470 O O . VAL A 1 189 ? -24.331 -2.053 20.383 1.00 79.00 189 VAL A O 1
ATOM 1473 N N . SER A 1 190 ? -26.419 -1.523 21.056 1.00 81.31 190 SER A N 1
ATOM 1474 C CA . SER A 1 190 ? -27.057 -1.739 19.759 1.00 81.31 190 SER A CA 1
ATOM 1475 C C . SER A 1 190 ? -26.760 -0.610 18.768 1.00 81.31 190 SER A C 1
ATOM 1477 O O . SER A 1 190 ? -26.561 0.548 19.141 1.00 81.31 190 SER A O 1
ATOM 1479 N N . ASP A 1 191 ? -26.781 -0.951 17.478 1.00 80.81 191 ASP A N 1
ATOM 1480 C CA . ASP A 1 191 ? -26.499 -0.024 16.375 1.00 80.81 191 ASP A CA 1
ATOM 1481 C C . ASP A 1 191 ? -27.419 1.211 16.376 1.00 80.81 191 ASP A C 1
ATOM 1483 O O . ASP A 1 191 ? -26.976 2.335 16.153 1.00 80.81 191 ASP A O 1
ATOM 1487 N N . ALA A 1 192 ? -28.693 1.034 16.742 1.00 81.19 192 ALA A N 1
ATOM 1488 C CA . ALA A 1 192 ? -29.681 2.114 16.787 1.00 81.19 192 ALA A CA 1
ATOM 1489 C C . ALA A 1 192 ? -29.414 3.171 17.879 1.00 81.19 192 ALA A C 1
ATOM 1491 O O . ALA A 1 192 ? -30.006 4.252 17.849 1.00 81.19 192 ALA A O 1
ATOM 1492 N N . MET A 1 193 ? -28.563 2.872 18.868 1.00 82.56 193 MET A N 1
ATOM 1493 C CA . MET A 1 193 ? -28.259 3.776 19.983 1.00 82.56 193 MET A CA 1
ATOM 1494 C C . MET A 1 193 ? -26.903 4.479 19.854 1.00 82.56 193 MET A C 1
ATOM 1496 O O . MET A 1 193 ? -26.596 5.331 20.691 1.00 82.56 193 MET A O 1
ATOM 1500 N N . LEU A 1 194 ? -26.113 4.170 18.819 1.00 85.00 194 LEU A N 1
ATOM 1501 C CA . LEU A 1 194 ? -24.736 4.651 18.679 1.00 85.00 194 LEU A CA 1
ATOM 1502 C C . LEU A 1 194 ? -24.634 6.184 18.732 1.00 85.00 194 LEU A C 1
ATOM 1504 O O . LEU A 1 194 ? -23.874 6.712 19.541 1.00 85.00 194 LEU A O 1
ATOM 1508 N N . GLU A 1 195 ? -25.443 6.905 17.948 1.00 86.69 195 GLU A N 1
ATOM 1509 C CA . GLU A 1 195 ? -25.412 8.378 17.908 1.00 86.69 195 GLU A CA 1
ATOM 1510 C C . GLU A 1 195 ? -25.733 9.009 19.272 1.00 86.69 195 GLU A C 1
ATOM 1512 O O . GLU A 1 195 ? -25.068 9.950 19.710 1.00 86.69 195 GLU A O 1
ATOM 1517 N N . LYS A 1 196 ? -26.734 8.464 19.977 1.00 86.62 196 LYS A N 1
ATOM 1518 C CA . LYS A 1 196 ? -27.162 8.967 21.292 1.00 86.62 196 LYS A CA 1
ATOM 1519 C C . LYS A 1 196 ? -26.089 8.739 22.351 1.00 86.62 196 LYS A C 1
ATOM 1521 O O . LYS A 1 196 ? -25.837 9.620 23.168 1.00 86.62 196 LYS A O 1
ATOM 1526 N N . ILE A 1 1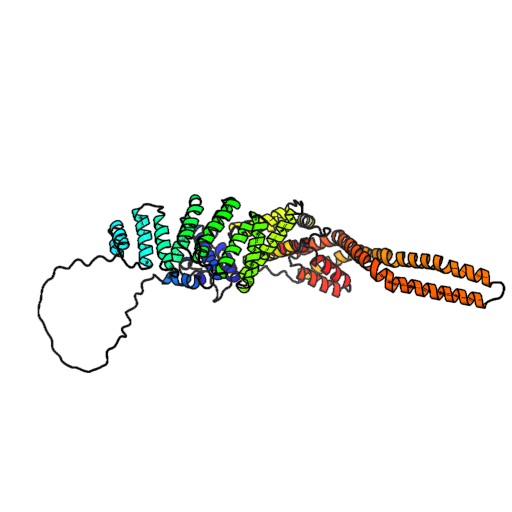97 ? -25.461 7.565 22.335 1.00 85.31 197 ILE A N 1
ATOM 1527 C CA . ILE A 1 197 ? -24.447 7.178 23.318 1.00 85.31 197 ILE A CA 1
ATOM 1528 C C . ILE A 1 197 ? -23.158 7.972 23.118 1.00 85.31 197 ILE A C 1
ATOM 1530 O O . ILE A 1 197 ? -22.599 8.462 24.095 1.00 85.31 197 ILE A O 1
ATOM 1534 N N . VAL A 1 198 ? -22.711 8.165 21.875 1.00 87.50 198 VAL A N 1
ATOM 1535 C CA . VAL A 1 198 ? -21.503 8.952 21.589 1.00 87.50 198 VAL A CA 1
ATOM 1536 C C . VAL A 1 198 ? -21.671 10.407 22.033 1.00 87.50 198 VAL A C 1
ATOM 1538 O O . VAL A 1 198 ? -20.784 10.936 22.703 1.00 87.50 198 VAL A O 1
ATOM 1541 N N . ARG A 1 199 ? -22.832 11.027 21.768 1.00 88.75 199 ARG A N 1
ATOM 1542 C CA . ARG A 1 199 ? -23.149 12.375 22.274 1.00 88.75 199 ARG A CA 1
ATOM 1543 C C . ARG A 1 199 ? -23.167 12.431 23.799 1.00 88.75 199 ARG A C 1
ATOM 1545 O O . ARG A 1 199 ? -22.549 13.312 24.387 1.00 88.75 199 ARG A O 1
ATOM 1552 N N . TYR A 1 200 ? -23.809 11.454 24.441 1.00 86.25 200 TYR A N 1
ATOM 1553 C CA . TYR A 1 200 ? -23.846 11.364 25.901 1.00 86.25 200 TYR A CA 1
ATOM 1554 C C . TYR A 1 200 ? -22.438 11.270 26.514 1.00 86.25 200 TYR A C 1
ATOM 1556 O O . TYR A 1 200 ? -22.136 11.964 27.487 1.00 86.25 200 TYR A O 1
ATOM 1564 N N . ILE A 1 201 ? -21.557 10.456 25.922 1.00 85.56 201 ILE A N 1
ATOM 1565 C CA . ILE A 1 201 ? -20.164 10.325 26.366 1.00 85.56 201 ILE A CA 1
ATOM 1566 C C . ILE A 1 201 ? -19.400 11.637 26.142 1.00 85.56 201 ILE A C 1
ATOM 1568 O O . ILE A 1 201 ? -18.708 12.074 27.055 1.00 85.56 201 ILE A O 1
ATOM 1572 N N . ALA A 1 202 ? -19.561 12.304 24.994 1.00 86.25 202 ALA A N 1
ATOM 1573 C CA . ALA A 1 202 ? -18.895 13.580 24.703 1.00 86.25 202 ALA A CA 1
ATOM 1574 C C . ALA A 1 202 ? -19.297 14.704 25.678 1.00 86.25 202 ALA A C 1
ATOM 1576 O O . ALA A 1 202 ? -18.456 15.483 26.127 1.00 86.25 202 ALA A O 1
ATOM 1577 N N . GLU A 1 203 ? -20.580 14.782 26.043 1.00 86.56 203 GLU A N 1
ATOM 1578 C CA . GLU A 1 203 ? -21.086 15.802 26.969 1.00 86.56 203 GLU A CA 1
ATOM 1579 C C . GLU A 1 203 ? -20.551 15.623 28.395 1.00 86.56 203 GLU A C 1
ATOM 1581 O O . GLU A 1 203 ? -20.233 16.608 29.078 1.00 86.56 203 GLU A O 1
ATOM 1586 N N . LYS A 1 204 ? -20.478 14.367 28.853 1.00 84.00 204 LYS A N 1
ATOM 1587 C CA . LYS A 1 204 ? -20.088 14.011 30.223 1.00 84.00 204 LYS A CA 1
ATOM 1588 C C . LYS A 1 204 ? -18.579 13.889 30.396 1.00 84.00 204 LYS A C 1
ATOM 1590 O O . LYS A 1 204 ? -18.050 14.318 31.419 1.00 84.00 204 LYS A O 1
ATOM 1595 N N . LEU A 1 205 ? -17.881 13.344 29.406 1.00 82.06 205 LEU A N 1
ATOM 1596 C CA . LEU A 1 205 ? -16.474 12.978 29.484 1.00 82.06 205 LEU A CA 1
ATOM 1597 C C . LEU A 1 205 ? -15.629 13.944 28.641 1.00 82.06 205 LEU A C 1
ATOM 1599 O O . LEU A 1 205 ? -15.277 13.678 27.498 1.00 82.06 205 LEU A O 1
ATOM 1603 N N . ARG A 1 206 ? -15.274 15.093 29.223 1.00 79.44 206 ARG A N 1
ATOM 1604 C CA . ARG A 1 206 ? -14.532 16.178 28.538 1.00 79.44 206 ARG A CA 1
ATOM 1605 C C . ARG A 1 206 ? -13.006 15.976 28.503 1.00 79.44 206 ARG A C 1
ATOM 1607 O O . ARG A 1 206 ? -12.260 16.954 28.439 1.00 79.44 206 ARG A O 1
ATOM 1614 N N . SER A 1 207 ? -12.567 14.724 28.602 1.00 80.19 207 SER A N 1
ATOM 1615 C CA . SER A 1 207 ? -11.181 14.257 28.771 1.00 80.19 207 SER A CA 1
ATOM 1616 C C . SER A 1 207 ? -10.712 13.495 27.518 1.00 80.19 207 SER A C 1
ATOM 1618 O O . SER A 1 207 ? -11.567 12.961 26.807 1.00 80.19 207 SER A O 1
ATOM 1620 N N . PRO A 1 208 ? -9.392 13.361 27.253 1.00 77.75 208 PRO A N 1
ATOM 1621 C CA . PRO A 1 208 ? -8.869 12.564 26.132 1.00 77.75 208 PRO A CA 1
ATOM 1622 C C . PRO A 1 208 ? -9.319 11.091 26.134 1.00 77.75 208 PRO A C 1
ATOM 1624 O O . PRO A 1 208 ? -9.316 10.445 25.088 1.00 77.75 208 PRO A O 1
ATOM 1627 N N . LEU A 1 209 ? -9.788 10.572 27.275 1.00 79.44 209 LEU A N 1
ATOM 1628 C CA . LEU A 1 209 ? -10.414 9.247 27.390 1.00 79.44 209 LEU A CA 1
ATOM 1629 C C . LEU A 1 209 ? -11.632 9.062 26.469 1.00 79.44 209 LEU A C 1
ATOM 1631 O O . LEU A 1 209 ? -11.980 7.928 26.137 1.00 79.44 209 LEU A O 1
ATOM 1635 N N . PHE A 1 210 ? -12.257 10.158 26.030 1.00 86.44 210 PHE A N 1
ATOM 1636 C CA . PHE A 1 210 ? -13.338 10.146 25.049 1.00 86.44 210 PHE A CA 1
ATOM 1637 C C . PHE A 1 210 ? -12.947 9.360 23.790 1.00 86.44 210 PHE A C 1
ATOM 1639 O O . PHE A 1 210 ? -13.676 8.456 23.371 1.00 86.44 210 PHE A O 1
ATOM 1646 N N . TYR A 1 211 ? -11.776 9.662 23.226 1.00 85.19 211 TYR A N 1
ATOM 1647 C CA . TYR A 1 211 ? -11.287 9.046 21.993 1.00 85.19 211 TYR A CA 1
ATOM 1648 C C . TYR A 1 211 ? -11.045 7.549 22.174 1.00 85.19 211 TYR A C 1
ATOM 1650 O O . TYR A 1 211 ? -11.470 6.740 21.350 1.00 85.19 211 TYR A O 1
ATOM 1658 N N . LEU A 1 212 ? -10.438 7.177 23.303 1.00 80.75 212 LEU A N 1
ATOM 1659 C CA . LEU A 1 212 ? -10.166 5.788 23.648 1.00 80.75 212 LEU A CA 1
ATOM 1660 C C . LEU A 1 212 ? -11.466 4.982 23.771 1.00 80.75 212 LEU A C 1
ATOM 1662 O O . LEU A 1 212 ? -11.583 3.907 23.190 1.00 80.75 212 LEU A O 1
ATOM 1666 N N . LEU A 1 213 ? -12.455 5.476 24.517 1.00 82.25 213 LEU A N 1
ATOM 1667 C CA . LEU A 1 213 ? -13.689 4.731 24.794 1.00 82.25 213 LEU A CA 1
ATOM 1668 C C . LEU A 1 213 ? -14.602 4.617 23.570 1.00 82.25 213 LEU A C 1
ATOM 1670 O O . LEU A 1 213 ? -15.282 3.606 23.405 1.00 82.25 213 LEU A O 1
ATOM 1674 N N . THR A 1 214 ? -14.620 5.637 22.712 1.00 87.38 214 THR A N 1
ATOM 1675 C CA . THR A 1 214 ? -15.573 5.715 21.596 1.00 87.38 214 THR A CA 1
ATOM 1676 C C . THR A 1 214 ? -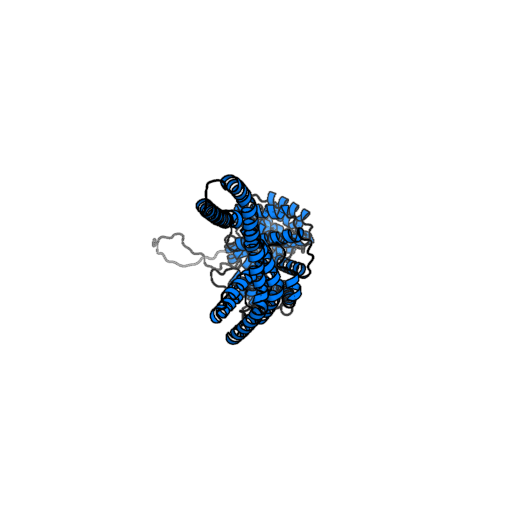15.038 5.177 20.267 1.00 87.38 214 THR A C 1
ATOM 1678 O O . THR A 1 214 ? -15.837 4.985 19.354 1.00 87.38 214 THR A O 1
ATOM 1681 N N . GLU A 1 215 ? -13.737 4.870 20.141 1.00 86.19 215 GLU A N 1
ATOM 1682 C CA . GLU A 1 215 ? -13.093 4.369 18.905 1.00 86.19 215 GLU A CA 1
ATOM 1683 C C . GLU A 1 215 ? -13.914 3.275 18.193 1.00 86.19 215 GLU A C 1
ATOM 1685 O O . GLU A 1 215 ? -14.203 3.377 17.000 1.00 86.19 215 GLU A O 1
ATOM 1690 N N . SER A 1 216 ? -14.352 2.245 18.924 1.00 83.69 216 SER A N 1
ATOM 1691 C CA . SER A 1 216 ? -15.123 1.125 18.362 1.00 83.69 216 SER A CA 1
ATOM 1692 C C . SER A 1 216 ? -16.516 1.537 17.872 1.00 83.69 216 SER A C 1
ATOM 1694 O O . SER A 1 216 ? -17.007 0.995 16.879 1.00 83.69 216 SER A O 1
ATOM 1696 N N . LEU A 1 217 ? -17.146 2.509 18.536 1.00 87.00 217 LEU A N 1
ATOM 1697 C CA . LEU A 1 217 ? -18.457 3.040 18.163 1.00 87.00 217 LEU A CA 1
ATOM 1698 C C . LEU A 1 217 ? -18.357 3.846 16.868 1.00 87.00 217 LEU A C 1
ATOM 1700 O O . LEU A 1 217 ? -19.186 3.677 15.978 1.00 87.00 217 LEU A O 1
ATOM 1704 N N . TRP A 1 218 ? -17.312 4.663 16.724 1.00 89.25 218 TRP A N 1
ATOM 1705 C CA . TRP A 1 218 ? -17.067 5.446 15.512 1.00 89.25 218 TRP A CA 1
ATOM 1706 C C . TRP A 1 218 ? -16.796 4.571 14.291 1.00 89.25 218 TRP A C 1
ATOM 1708 O O . TRP A 1 218 ? -17.330 4.836 13.212 1.00 89.25 218 TRP A O 1
ATOM 1718 N N . LEU A 1 219 ? -16.037 3.485 14.467 1.00 86.19 219 LEU A N 1
ATOM 1719 C CA . LEU A 1 219 ? -15.798 2.504 13.405 1.00 86.19 219 LEU A CA 1
ATOM 1720 C C . LEU A 1 219 ? -17.080 1.775 12.970 1.00 86.19 219 LEU A C 1
ATOM 1722 O O . LEU A 1 219 ? -17.184 1.391 11.810 1.00 86.19 219 LEU A O 1
ATOM 1726 N N . ARG A 1 220 ? -18.069 1.602 13.858 1.00 85.62 220 ARG A N 1
ATOM 1727 C CA . ARG A 1 220 ? -19.400 1.077 13.491 1.00 85.62 220 ARG A CA 1
ATOM 1728 C C . ARG A 1 220 ? -20.264 2.141 12.813 1.00 85.62 220 ARG A C 1
ATOM 1730 O O . ARG A 1 220 ? -20.885 1.863 11.791 1.00 85.62 220 ARG A O 1
ATOM 1737 N N . LEU A 1 221 ? -20.270 3.363 13.348 1.00 87.69 221 LEU A N 1
ATOM 1738 C CA . LEU A 1 221 ? -21.064 4.484 12.834 1.00 87.69 221 LEU A CA 1
ATOM 1739 C C . LEU A 1 221 ? -20.725 4.819 11.381 1.00 87.69 221 LEU A C 1
ATOM 1741 O O . LEU A 1 221 ? -21.632 5.024 10.577 1.00 87.69 221 LEU A O 1
ATOM 1745 N N . ILE A 1 222 ? -19.438 4.830 11.027 1.00 87.56 222 ILE A N 1
ATOM 1746 C CA . ILE A 1 222 ? -18.999 5.189 9.673 1.00 87.56 222 ILE A CA 1
ATOM 1747 C C . ILE A 1 222 ? -19.452 4.190 8.597 1.00 87.56 222 ILE A C 1
ATOM 1749 O O . ILE A 1 222 ? -19.539 4.538 7.421 1.00 87.56 222 ILE A O 1
ATOM 1753 N N . GLU A 1 223 ? -19.752 2.947 8.982 1.00 83.62 223 GLU A N 1
ATOM 1754 C CA . GLU A 1 223 ? -20.259 1.925 8.063 1.00 83.62 223 GLU A CA 1
ATOM 1755 C C . GLU A 1 223 ? -21.776 2.022 7.845 1.00 83.62 223 GLU A C 1
ATOM 1757 O O . GLU A 1 223 ? -22.267 1.567 6.812 1.00 83.62 223 GLU A O 1
ATOM 1762 N N . GLN A 1 224 ? -22.511 2.604 8.798 1.00 84.88 224 GLN A N 1
ATOM 1763 C CA . GLN A 1 224 ? -23.978 2.601 8.828 1.00 84.88 224 GLN A CA 1
ATOM 1764 C C . GLN A 1 224 ? -24.596 3.933 8.402 1.00 84.88 224 GLN A C 1
ATOM 1766 O O . GLN A 1 224 ? -25.672 3.955 7.805 1.00 84.88 224 GLN A O 1
ATOM 1771 N N . VAL A 1 225 ? -23.927 5.043 8.711 1.00 85.88 225 VAL A N 1
ATOM 1772 C CA . VAL A 1 225 ? -24.467 6.395 8.555 1.00 85.88 225 VAL A CA 1
ATOM 1773 C C . VAL A 1 225 ? -23.790 7.103 7.371 1.00 85.88 225 VAL A C 1
ATOM 1775 O O . VAL A 1 225 ? -22.591 6.921 7.150 1.00 85.88 225 VAL A O 1
ATOM 1778 N N . PRO A 1 226 ? -24.509 7.942 6.594 1.00 89.12 226 PRO A N 1
ATOM 1779 C CA . PRO A 1 226 ? -23.891 8.773 5.566 1.00 89.12 226 PRO A CA 1
ATOM 1780 C C . PRO A 1 226 ? -22.762 9.646 6.124 1.00 89.12 226 PRO A C 1
ATOM 1782 O O . PRO A 1 226 ? -22.884 10.242 7.197 1.00 89.12 226 PRO A O 1
ATOM 1785 N N . PHE A 1 227 ? -21.685 9.791 5.348 1.00 89.44 227 PHE A N 1
ATOM 1786 C CA . PHE A 1 227 ? -20.472 10.473 5.803 1.00 89.44 227 PHE A CA 1
ATOM 1787 C C . PHE A 1 227 ? -20.713 11.915 6.283 1.00 89.44 227 PHE A C 1
ATOM 1789 O O . PHE A 1 227 ? -20.099 12.348 7.252 1.00 89.44 227 PHE A O 1
ATOM 1796 N N . ALA A 1 228 ? -21.621 12.662 5.645 1.00 88.75 228 ALA A N 1
ATOM 1797 C CA . ALA A 1 228 ? -21.925 14.038 6.044 1.00 88.75 228 ALA A CA 1
ATOM 1798 C C . ALA A 1 228 ? -22.478 14.125 7.479 1.00 88.75 228 ALA A C 1
ATOM 1800 O O . ALA A 1 228 ? -22.039 14.969 8.261 1.00 88.75 228 ALA A O 1
ATOM 1801 N N . THR A 1 229 ? -23.390 13.218 7.843 1.00 88.88 229 THR A N 1
ATOM 1802 C CA . THR A 1 229 ? -23.951 13.138 9.197 1.00 88.88 229 THR A CA 1
ATOM 1803 C C . THR A 1 229 ? -22.873 12.720 10.193 1.00 88.88 229 THR A C 1
ATOM 1805 O O . THR A 1 229 ? -22.704 13.386 11.213 1.00 88.88 229 THR A O 1
ATOM 1808 N N . PHE A 1 230 ? -22.075 11.701 9.855 1.00 92.06 230 PHE A N 1
ATOM 1809 C CA . PHE A 1 230 ? -20.927 11.266 10.659 1.00 92.06 230 PHE A CA 1
ATOM 1810 C C . PHE A 1 230 ? -19.956 12.422 10.953 1.00 92.06 230 PHE A C 1
ATOM 1812 O O . PHE A 1 230 ? -19.641 12.683 12.112 1.00 92.06 230 PHE A O 1
ATOM 1819 N N . ALA A 1 231 ? -19.532 13.157 9.922 1.00 89.12 231 ALA A N 1
ATOM 1820 C CA . ALA A 1 231 ? -18.577 14.253 10.056 1.00 89.12 231 ALA A CA 1
ATOM 1821 C C . ALA A 1 231 ? -19.128 15.400 10.918 1.00 89.12 231 ALA A C 1
ATOM 1823 O O . ALA A 1 231 ? -18.387 15.999 11.696 1.00 89.12 231 ALA A O 1
ATOM 1824 N N . SER A 1 232 ? -20.430 15.691 10.806 1.00 90.44 232 SER A N 1
ATOM 1825 C CA . SER A 1 232 ? -21.082 16.704 11.642 1.00 90.44 232 SER A CA 1
ATOM 1826 C C . SER A 1 232 ? -21.155 16.289 13.116 1.00 90.44 232 SER A C 1
ATOM 1828 O O . SER A 1 232 ? -20.884 17.113 13.989 1.00 90.44 232 SER A O 1
ATOM 1830 N N . LEU A 1 233 ? -21.442 15.010 13.389 1.00 90.25 233 LEU A N 1
ATOM 1831 C CA . LEU A 1 233 ? -21.529 14.460 14.742 1.00 90.25 233 LEU A CA 1
ATOM 1832 C C . LEU A 1 233 ? -20.151 14.411 15.409 1.00 90.25 233 LEU A C 1
ATOM 1834 O O . LEU A 1 233 ? -20.037 14.747 16.585 1.00 90.25 233 LEU A O 1
ATOM 1838 N N . LEU A 1 234 ? -19.103 14.058 14.655 1.00 90.38 234 LEU A N 1
ATOM 1839 C CA . LEU A 1 234 ? -17.719 14.086 15.132 1.00 90.38 234 LEU A CA 1
ATOM 1840 C C . LEU A 1 234 ? -17.297 15.501 15.533 1.00 90.38 234 LEU A C 1
ATOM 1842 O O . LEU A 1 234 ? -16.912 15.714 16.680 1.00 90.38 234 LEU A O 1
ATOM 1846 N N . ALA A 1 235 ? -17.494 16.481 14.649 1.00 88.50 235 ALA A N 1
ATOM 1847 C CA . ALA A 1 235 ? -17.154 17.872 14.934 1.00 88.50 235 ALA A CA 1
ATOM 1848 C C . ALA A 1 235 ? -17.941 18.454 16.128 1.00 88.50 235 ALA A C 1
ATOM 1850 O O . ALA A 1 235 ? -17.425 19.288 16.869 1.00 88.50 235 ALA A O 1
ATOM 1851 N N . GLU A 1 236 ? -19.198 18.045 16.324 1.00 89.69 236 GLU A N 1
ATOM 1852 C CA . GLU A 1 236 ? -20.010 18.442 17.482 1.00 89.69 236 GLU A CA 1
ATOM 1853 C C . GLU A 1 236 ? -19.470 17.845 18.794 1.00 89.69 236 GLU A C 1
ATOM 1855 O O . GLU A 1 236 ? -19.353 18.549 19.802 1.00 89.69 236 GLU A O 1
ATOM 1860 N N . CYS A 1 237 ? -19.086 16.567 18.770 1.00 87.94 237 CYS A N 1
ATOM 1861 C CA . CYS A 1 237 ? -18.528 15.878 19.931 1.00 87.94 237 CYS A CA 1
ATOM 1862 C C . CYS A 1 237 ? -17.146 16.430 20.307 1.00 87.94 237 CYS A C 1
ATOM 1864 O O . CYS A 1 237 ? -16.900 16.711 21.477 1.00 87.94 237 CYS A O 1
ATOM 1866 N N . GLU A 1 238 ? -16.273 16.671 19.329 1.00 87.56 238 GLU A N 1
ATOM 1867 C CA . GLU A 1 238 ? -14.921 17.203 19.553 1.00 87.56 238 GLU A CA 1
ATOM 1868 C C . GLU A 1 238 ? -14.937 18.606 20.160 1.00 87.56 238 GLU A C 1
ATOM 1870 O O . GLU A 1 238 ? -14.168 18.886 21.075 1.00 87.56 238 GLU A O 1
ATOM 1875 N N . ARG A 1 239 ? -15.883 19.469 19.758 1.00 87.19 239 ARG A N 1
ATOM 1876 C CA . ARG A 1 239 ? -16.079 20.789 20.394 1.00 87.19 239 ARG A CA 1
ATOM 1877 C C . ARG A 1 239 ? -16.431 20.699 21.880 1.00 87.19 239 ARG A C 1
ATOM 1879 O O . ARG A 1 239 ? -16.220 21.662 22.617 1.00 87.19 239 ARG A O 1
ATOM 1886 N N . SER A 1 240 ? -16.997 19.576 22.318 1.00 83.88 240 SER A N 1
ATOM 1887 C CA . SER A 1 240 ? -17.377 19.352 23.716 1.00 83.88 240 SER A CA 1
ATOM 1888 C C . SER A 1 240 ? -16.202 18.858 24.575 1.00 83.88 240 SER A C 1
ATOM 1890 O O . SER A 1 240 ? -16.221 19.031 25.800 1.00 83.88 240 SER A O 1
ATOM 1892 N N . VAL A 1 241 ? -15.153 18.305 23.954 1.00 82.69 241 VAL A N 1
ATOM 1893 C CA . VAL A 1 241 ? -13.939 17.814 24.623 1.00 82.69 241 VAL A CA 1
ATOM 1894 C C . VAL A 1 241 ? -12.970 18.982 24.842 1.00 82.69 241 VAL A C 1
ATOM 1896 O O . VAL A 1 241 ? -12.511 19.614 23.900 1.00 82.69 241 VAL A O 1
ATOM 1899 N N . ARG A 1 242 ? -12.662 19.310 26.107 1.00 70.62 242 ARG A N 1
ATOM 1900 C CA . ARG A 1 242 ? -11.875 20.514 26.462 1.00 70.62 242 ARG A CA 1
ATOM 1901 C C . ARG A 1 242 ? -10.365 20.284 26.530 1.00 70.62 242 ARG A C 1
ATOM 1903 O O . ARG A 1 242 ? -9.612 21.249 26.465 1.00 70.62 242 ARG A O 1
ATOM 1910 N N . GLN A 1 243 ? -9.934 19.041 26.731 1.00 66.75 243 GLN A N 1
ATOM 1911 C CA . GLN A 1 243 ? -8.527 18.661 26.852 1.00 66.75 243 GLN A CA 1
ATOM 1912 C C . GLN A 1 243 ? -8.205 17.615 25.789 1.00 66.75 243 GLN A C 1
ATOM 1914 O O . GLN A 1 243 ? -8.696 16.489 25.854 1.00 66.75 243 GLN A O 1
ATOM 1919 N N . THR A 1 244 ? -7.388 17.990 24.810 1.00 66.94 244 THR A N 1
ATOM 1920 C CA . THR A 1 244 ? -6.920 17.097 23.750 1.00 66.94 244 THR A CA 1
ATOM 1921 C C . THR A 1 244 ? -5.416 16.931 23.878 1.00 66.94 244 THR A C 1
ATOM 1923 O O . THR A 1 244 ? -4.663 17.880 23.675 1.00 66.94 244 THR A O 1
ATOM 1926 N N . GLU A 1 245 ? -4.975 15.728 24.234 1.00 74.69 245 GLU A N 1
ATOM 1927 C CA . GLU A 1 245 ? -3.574 15.355 24.064 1.00 74.69 245 GLU A CA 1
ATOM 1928 C C . GLU A 1 245 ? -3.336 15.123 22.558 1.00 74.69 245 GLU A C 1
ATOM 1930 O O . GLU A 1 245 ? -4.043 14.287 21.981 1.00 74.69 245 GLU A O 1
ATOM 1935 N N . PRO A 1 246 ? -2.400 15.845 21.905 1.00 75.50 246 PRO A N 1
ATOM 1936 C CA . PRO A 1 246 ? -2.205 15.763 20.452 1.00 75.50 246 PRO A CA 1
ATOM 1937 C C . PRO A 1 246 ? -1.946 14.332 19.959 1.00 75.50 246 PRO A C 1
ATOM 1939 O O . PRO A 1 246 ? -2.542 13.879 18.988 1.00 75.50 246 PRO A O 1
ATOM 1942 N N . SER A 1 247 ? -1.154 13.559 20.708 1.00 75.50 247 SER A N 1
ATOM 1943 C CA . SER A 1 247 ? -0.827 12.156 20.408 1.00 75.50 247 SER A CA 1
ATOM 1944 C C . SER A 1 247 ? -2.067 11.247 20.341 1.00 75.50 247 SER A C 1
ATOM 1946 O O . SER A 1 247 ? -2.233 10.470 19.397 1.00 75.50 247 SER A O 1
ATOM 1948 N N . VAL A 1 248 ? -2.966 11.353 21.325 1.00 78.44 248 VAL A N 1
ATOM 1949 C CA . VAL A 1 248 ? -4.203 10.560 21.428 1.00 78.44 248 VAL A CA 1
ATOM 1950 C C . VAL A 1 248 ? -5.184 10.968 20.335 1.00 78.44 248 VAL A C 1
ATOM 1952 O O . VAL A 1 248 ? -5.796 10.104 19.702 1.00 78.44 248 VAL A O 1
ATOM 1955 N N . ASN A 1 249 ? -5.294 12.277 20.091 1.00 82.81 249 ASN A N 1
ATOM 1956 C CA . ASN A 1 249 ? -6.143 12.837 19.051 1.00 82.81 249 ASN A CA 1
ATOM 1957 C C . ASN A 1 249 ? -5.718 12.347 17.660 1.00 82.81 249 ASN A C 1
ATOM 1959 O O . ASN A 1 249 ? -6.524 11.801 16.905 1.00 82.81 249 ASN A O 1
ATOM 1963 N N . THR A 1 250 ? -4.428 12.460 17.360 1.00 83.31 250 THR A N 1
ATOM 1964 C CA . THR A 1 250 ? -3.843 12.040 16.089 1.00 83.31 250 THR A CA 1
ATOM 1965 C C . THR A 1 250 ? -3.955 10.527 15.879 1.00 83.31 250 THR A C 1
ATOM 1967 O O . THR A 1 250 ? -4.362 10.079 14.806 1.00 83.31 250 THR A O 1
ATOM 1970 N N . THR A 1 251 ? -3.716 9.717 16.916 1.00 82.62 251 THR A N 1
ATOM 1971 C CA . THR A 1 251 ? -3.888 8.251 16.846 1.00 82.62 251 THR A CA 1
ATOM 1972 C C . THR A 1 251 ? -5.336 7.859 16.532 1.00 82.62 251 THR A C 1
ATOM 1974 O O . THR A 1 251 ? -5.594 6.969 15.718 1.00 82.62 251 THR A O 1
ATOM 1977 N N . PHE A 1 252 ? -6.299 8.538 17.154 1.00 87.06 252 PHE A N 1
ATOM 1978 C CA . PHE A 1 252 ? -7.721 8.325 16.900 1.00 87.06 252 PHE A CA 1
ATOM 1979 C C . PHE A 1 252 ? -8.123 8.732 15.474 1.00 87.06 252 PHE A C 1
ATOM 1981 O O . PHE A 1 252 ? -8.790 7.961 14.777 1.00 87.06 252 PHE A O 1
ATOM 1988 N N . HIS A 1 253 ? -7.665 9.896 15.009 1.00 87.19 253 HIS A N 1
ATOM 1989 C CA . HIS A 1 253 ? -7.932 10.380 13.657 1.00 87.19 253 HIS A CA 1
ATOM 1990 C C . HIS A 1 253 ? -7.342 9.467 12.586 1.00 87.19 253 HIS A C 1
ATOM 1992 O O . HIS A 1 253 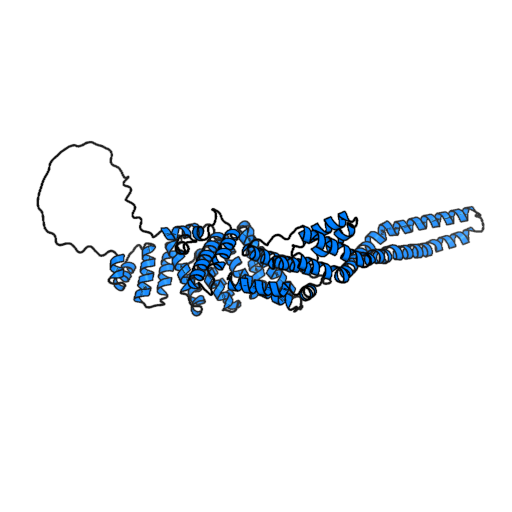? -8.050 9.124 11.641 1.00 87.19 253 HIS A O 1
ATOM 1998 N N . LEU A 1 254 ? -6.102 8.995 12.755 1.00 86.94 254 LEU A N 1
ATOM 1999 C CA . LEU A 1 254 ? -5.487 8.007 11.862 1.00 86.94 254 LEU A CA 1
ATOM 2000 C C . LEU A 1 254 ? -6.343 6.744 11.747 1.00 86.94 254 LEU A C 1
ATOM 2002 O O . LEU A 1 254 ? -6.606 6.250 10.644 1.00 86.94 254 LEU A O 1
ATOM 2006 N N . ARG A 1 255 ? -6.856 6.253 12.882 1.00 85.94 255 ARG A N 1
ATOM 2007 C CA . ARG A 1 255 ? -7.699 5.058 12.901 1.00 85.94 255 ARG A CA 1
ATOM 2008 C C . ARG A 1 255 ? -9.023 5.265 12.176 1.00 85.94 255 ARG A C 1
ATOM 2010 O O . ARG A 1 255 ? -9.420 4.404 11.391 1.00 85.94 255 ARG A O 1
ATOM 2017 N N . ILE A 1 256 ? -9.704 6.382 12.420 1.00 88.94 256 ILE A N 1
ATOM 2018 C CA . ILE A 1 256 ? -10.952 6.707 11.719 1.00 88.94 256 ILE A CA 1
ATOM 2019 C C . ILE A 1 256 ? -10.691 6.894 10.230 1.00 88.94 256 ILE A C 1
ATOM 2021 O O . ILE A 1 256 ? -11.443 6.373 9.404 1.00 88.94 256 ILE A O 1
ATOM 2025 N N . LEU A 1 257 ? -9.616 7.597 9.876 1.00 89.25 257 LEU A N 1
ATOM 2026 C CA . LEU A 1 257 ? -9.275 7.923 8.500 1.00 89.25 257 LEU A CA 1
ATOM 2027 C C . LEU A 1 257 ? -9.059 6.663 7.655 1.00 89.25 257 LEU A C 1
ATOM 2029 O O . LEU A 1 257 ? -9.521 6.618 6.514 1.00 89.25 257 LEU A O 1
ATOM 2033 N N . ARG A 1 258 ? -8.472 5.606 8.234 1.00 87.69 258 ARG A N 1
ATOM 2034 C CA . ARG A 1 258 ? -8.318 4.294 7.584 1.00 87.69 258 ARG A CA 1
ATOM 2035 C C . ARG A 1 258 ? -9.640 3.747 7.032 1.00 87.69 258 ARG A C 1
ATOM 2037 O O . ARG A 1 258 ? -9.654 3.196 5.931 1.00 87.69 258 ARG A O 1
ATOM 2044 N N . SER A 1 259 ? -10.742 3.917 7.760 1.00 86.81 259 SER A N 1
ATOM 2045 C CA . SER A 1 259 ? -12.083 3.505 7.321 1.00 86.81 259 SER A CA 1
ATOM 2046 C C . SER A 1 259 ? -12.786 4.591 6.504 1.00 86.81 259 SER A C 1
ATOM 2048 O O . SER A 1 259 ? -13.464 4.287 5.520 1.00 86.81 259 SER A O 1
ATOM 2050 N N . ALA A 1 260 ? -12.597 5.858 6.877 1.00 87.62 260 ALA A N 1
ATOM 2051 C CA . ALA A 1 260 ? -13.275 7.006 6.289 1.00 87.62 260 ALA A CA 1
ATOM 2052 C C . ALA A 1 260 ? -12.838 7.311 4.859 1.00 87.62 260 ALA A C 1
ATOM 2054 O O . ALA A 1 260 ? -13.656 7.789 4.076 1.00 87.62 260 ALA A O 1
ATOM 2055 N N . VAL A 1 261 ? -11.585 7.019 4.498 1.00 89.06 261 VAL A N 1
ATOM 2056 C CA . VAL A 1 261 ? -10.991 7.361 3.192 1.00 89.06 261 VAL A CA 1
ATOM 2057 C C . VAL A 1 261 ? -11.811 6.859 1.993 1.00 89.06 261 VAL A C 1
ATOM 2059 O O . VAL A 1 261 ? -11.757 7.435 0.913 1.00 89.06 261 VAL A O 1
ATOM 2062 N N . TRP A 1 262 ? -12.623 5.815 2.183 1.00 86.56 262 TRP A N 1
ATOM 2063 C CA . TRP A 1 262 ? -13.457 5.211 1.139 1.00 86.56 262 TRP A CA 1
ATOM 2064 C C . TRP A 1 262 ? -14.807 5.901 0.915 1.00 86.56 262 TRP A C 1
ATOM 2066 O O . TRP A 1 262 ? -15.456 5.653 -0.100 1.00 86.56 262 TRP A O 1
ATOM 2076 N N . THR A 1 263 ? -15.278 6.685 1.883 1.00 87.12 263 THR A N 1
ATOM 2077 C CA . THR A 1 263 ? -16.601 7.336 1.869 1.00 87.12 263 THR A CA 1
ATOM 2078 C C . THR A 1 263 ? -16.515 8.852 2.006 1.00 87.12 263 THR A C 1
ATOM 2080 O O . THR A 1 263 ? -17.467 9.552 1.668 1.00 87.12 263 THR A O 1
ATOM 2083 N N . ALA A 1 264 ? -15.399 9.355 2.528 1.00 87.00 264 ALA A N 1
ATOM 2084 C CA . ALA A 1 264 ? -15.162 10.766 2.758 1.00 87.00 264 ALA A CA 1
ATOM 2085 C C . ALA A 1 264 ? -14.895 11.521 1.444 1.00 87.00 264 ALA A C 1
ATOM 2087 O O . ALA A 1 264 ? -14.254 10.987 0.536 1.00 87.00 264 ALA A O 1
ATOM 2088 N N . PRO A 1 265 ? -15.319 12.792 1.340 1.00 87.62 265 PRO A N 1
ATOM 2089 C CA . PRO A 1 265 ? -14.846 13.691 0.301 1.00 87.62 265 PRO A CA 1
ATOM 2090 C C . PRO A 1 265 ? -13.326 13.891 0.406 1.00 87.62 265 PRO A C 1
ATOM 2092 O O . PRO A 1 265 ? -12.820 14.074 1.517 1.00 87.62 265 PRO A O 1
ATOM 2095 N N . PRO A 1 266 ? -12.599 13.979 -0.724 1.00 84.88 266 PRO A N 1
ATOM 2096 C CA . PRO A 1 266 ? -11.141 14.119 -0.721 1.00 84.88 266 PRO A CA 1
ATOM 2097 C C . PRO A 1 266 ? -10.674 15.376 0.025 1.00 84.88 266 PRO A C 1
ATOM 2099 O O . PRO A 1 266 ? -9.666 15.346 0.720 1.00 84.88 266 PRO A O 1
ATOM 2102 N N . ALA A 1 267 ? -11.446 16.466 -0.033 1.00 86.62 267 ALA A N 1
ATOM 2103 C CA . ALA A 1 267 ? -11.148 17.691 0.708 1.00 86.62 267 ALA A CA 1
ATOM 2104 C C . ALA A 1 267 ? -11.136 17.486 2.234 1.00 86.62 267 ALA A C 1
ATOM 2106 O O . ALA A 1 267 ? -10.322 18.091 2.927 1.00 86.62 267 ALA A O 1
ATOM 2107 N N . TRP A 1 268 ? -12.017 16.629 2.766 1.00 89.56 268 TRP A N 1
ATOM 2108 C CA . TRP A 1 268 ? -12.034 16.331 4.197 1.00 89.56 268 TRP A CA 1
ATOM 2109 C C . TRP A 1 268 ? -10.818 15.492 4.587 1.00 89.56 268 TRP A C 1
ATOM 2111 O O . TRP A 1 268 ? -10.134 15.829 5.548 1.00 89.56 268 TRP A O 1
ATOM 2121 N N . SER A 1 269 ? -10.519 14.446 3.815 1.00 87.06 269 SER A N 1
ATOM 2122 C CA . SER A 1 269 ? -9.410 13.538 4.107 1.00 87.06 269 SER A CA 1
ATOM 2123 C C . SER A 1 269 ? -8.044 14.219 3.983 1.00 87.06 269 SER A C 1
ATOM 2125 O O . SER A 1 269 ? -7.189 13.996 4.833 1.00 87.06 269 SER A O 1
ATOM 2127 N N . ASN A 1 270 ? -7.860 15.100 2.992 1.00 87.12 270 ASN A N 1
ATOM 2128 C CA . ASN A 1 270 ? -6.639 15.897 2.837 1.00 87.12 270 ASN A CA 1
ATOM 2129 C C . ASN A 1 270 ? -6.439 16.873 4.004 1.00 87.12 270 ASN A C 1
ATOM 2131 O O . ASN A 1 270 ? -5.318 17.072 4.456 1.00 87.12 270 ASN A O 1
ATOM 2135 N N . ARG A 1 271 ? -7.524 17.482 4.501 1.00 89.06 271 ARG A N 1
ATOM 2136 C CA . ARG A 1 271 ? -7.461 18.392 5.650 1.00 89.06 271 ARG A CA 1
ATOM 2137 C C . ARG A 1 271 ? -7.026 17.659 6.918 1.00 89.06 271 ARG A C 1
ATOM 2139 O O . ARG A 1 271 ? -6.108 18.121 7.578 1.00 89.06 271 ARG A O 1
ATOM 2146 N N . VAL A 1 272 ? -7.643 16.512 7.214 1.00 86.50 272 VAL A N 1
ATOM 2147 C CA . VAL A 1 272 ? -7.292 15.700 8.393 1.00 86.50 272 VAL A CA 1
ATOM 2148 C C . VAL A 1 272 ? -5.857 15.172 8.295 1.00 86.50 272 VAL A C 1
ATOM 2150 O O . VAL A 1 272 ? -5.138 15.199 9.285 1.00 86.50 272 VAL A O 1
ATOM 2153 N N . LEU A 1 273 ? -5.404 14.743 7.108 1.00 86.38 273 LEU A N 1
ATOM 2154 C CA . LEU A 1 273 ? -3.996 14.381 6.907 1.00 86.38 273 LEU A CA 1
ATOM 2155 C C . LEU A 1 273 ? -3.056 15.560 7.157 1.00 86.38 273 LEU A C 1
ATOM 2157 O O . LEU A 1 273 ? -2.076 15.389 7.867 1.00 86.38 273 LEU A O 1
ATOM 2161 N N . GLY A 1 274 ? -3.367 16.745 6.626 1.00 84.75 274 GLY A N 1
ATOM 2162 C CA . GLY A 1 274 ? -2.553 17.939 6.851 1.00 84.75 274 GLY A CA 1
ATOM 2163 C C . GLY A 1 274 ? -2.460 18.318 8.332 1.00 84.75 274 GLY A C 1
ATOM 2164 O O . GLY A 1 274 ? -1.389 18.687 8.801 1.00 84.75 274 GLY A O 1
ATOM 2165 N N . GLU A 1 275 ? -3.554 18.172 9.084 1.00 84.88 275 GLU A N 1
ATOM 2166 C CA . GLU A 1 275 ? -3.571 18.369 10.541 1.00 84.88 275 GLU A CA 1
ATOM 2167 C C . GLU A 1 275 ? -2.650 17.357 11.255 1.00 84.88 275 GLU A C 1
ATOM 2169 O O . GLU A 1 275 ? -1.840 17.753 12.089 1.00 84.88 275 GLU A O 1
ATOM 2174 N N . ILE A 1 276 ? -2.692 16.075 10.869 1.00 85.06 276 ILE A N 1
ATOM 2175 C CA . ILE A 1 276 ? -1.814 15.024 11.420 1.00 85.06 276 ILE A CA 1
ATOM 2176 C C . ILE A 1 276 ? -0.339 15.257 11.046 1.00 85.06 276 ILE A C 1
ATOM 2178 O O . ILE A 1 276 ? 0.552 15.076 11.875 1.00 85.06 276 ILE A O 1
ATOM 2182 N N . GLU A 1 277 ? -0.063 15.674 9.809 1.00 82.31 277 GLU A N 1
ATOM 2183 C CA . GLU A 1 277 ? 1.292 15.938 9.309 1.00 82.31 277 GLU A CA 1
ATOM 2184 C C . GLU A 1 277 ? 1.976 17.093 10.061 1.00 82.31 277 GLU A C 1
ATOM 2186 O O . GLU A 1 277 ? 3.193 17.070 10.281 1.00 82.31 277 GLU A O 1
ATOM 2191 N N . MET A 1 278 ? 1.198 18.078 10.523 1.00 81.31 278 MET A N 1
ATOM 2192 C CA . MET A 1 278 ? 1.695 19.162 11.377 1.00 81.31 278 MET A CA 1
ATOM 2193 C C . MET A 1 278 ? 2.091 18.679 12.783 1.00 81.31 278 MET A C 1
ATOM 2195 O O . MET A 1 278 ? 2.922 19.315 13.432 1.00 81.31 278 MET A O 1
ATOM 2199 N N . GLU A 1 279 ? 1.550 17.547 13.241 1.00 76.50 279 GLU A N 1
ATOM 2200 C CA . GLU A 1 279 ? 1.794 16.953 14.563 1.00 76.50 279 GLU A CA 1
ATOM 2201 C C . GLU A 1 279 ? 2.768 15.753 14.522 1.00 76.50 279 GLU A C 1
ATOM 2203 O O . GLU A 1 279 ? 2.885 15.000 15.493 1.00 76.50 279 GLU A O 1
ATOM 2208 N N . THR A 1 280 ? 3.526 15.586 13.429 1.00 65.19 280 THR A N 1
ATOM 2209 C CA . THR A 1 280 ? 4.401 14.419 13.172 1.00 65.19 280 THR A CA 1
ATOM 2210 C C . THR A 1 280 ? 5.427 14.128 14.262 1.00 65.19 280 THR A C 1
ATOM 2212 O O . THR A 1 280 ? 5.721 12.965 14.522 1.00 65.19 280 THR A O 1
ATOM 2215 N N . ALA A 1 281 ? 5.922 15.149 14.966 1.00 66.00 281 ALA A N 1
ATOM 2216 C CA . ALA A 1 281 ? 6.879 14.978 16.063 1.00 66.00 281 ALA A CA 1
ATOM 2217 C C . ALA A 1 281 ? 6.346 14.127 17.236 1.00 66.00 281 ALA A C 1
ATOM 2219 O O . ALA A 1 281 ? 7.135 13.661 18.058 1.00 66.00 281 ALA A O 1
ATOM 2220 N N . ALA A 1 282 ? 5.026 13.937 17.337 1.00 64.62 282 ALA A N 1
ATOM 2221 C CA . ALA A 1 282 ? 4.384 13.131 18.372 1.00 64.62 282 ALA A CA 1
ATOM 2222 C C . ALA A 1 282 ? 4.010 11.708 17.909 1.00 64.62 282 ALA A C 1
ATOM 2224 O O . ALA A 1 282 ? 3.465 10.939 18.707 1.00 64.62 282 ALA A O 1
ATOM 2225 N N . LEU A 1 283 ? 4.267 11.349 16.645 1.00 71.00 283 LEU A N 1
ATOM 2226 C CA . LEU A 1 283 ? 3.908 10.043 16.095 1.00 71.00 283 LEU A CA 1
ATOM 2227 C C . LEU A 1 283 ? 4.880 8.953 16.561 1.00 71.00 283 LEU A C 1
ATOM 2229 O O . LEU A 1 283 ? 6.085 9.157 16.679 1.00 71.00 283 LEU A O 1
ATOM 2233 N N . ASN A 1 284 ? 4.343 7.760 16.819 1.00 72.00 284 ASN A N 1
ATOM 2234 C CA . ASN A 1 284 ? 5.160 6.558 16.962 1.00 72.00 284 ASN A CA 1
ATOM 2235 C C . ASN A 1 284 ? 5.394 5.914 15.580 1.00 72.00 284 ASN A C 1
ATOM 2237 O O . ASN A 1 284 ? 4.639 6.156 14.639 1.00 72.00 284 ASN A O 1
ATOM 2241 N N . LEU A 1 285 ? 6.397 5.035 15.472 1.00 71.19 285 LEU A N 1
ATOM 2242 C CA . LEU A 1 285 ? 6.758 4.347 14.216 1.00 71.19 285 LEU A CA 1
ATOM 2243 C C . LEU A 1 285 ? 5.568 3.641 13.535 1.00 71.19 285 LEU A C 1
ATOM 2245 O O . LEU A 1 285 ? 5.492 3.556 12.312 1.00 71.19 285 LEU A O 1
ATOM 2249 N N . ASN A 1 286 ? 4.616 3.131 14.323 1.00 73.44 286 ASN A N 1
ATOM 2250 C CA . ASN A 1 286 ? 3.427 2.465 13.792 1.00 73.44 286 ASN A CA 1
ATOM 2251 C C . ASN A 1 286 ? 2.437 3.462 13.176 1.00 73.44 286 ASN A C 1
ATOM 2253 O O . ASN A 1 286 ? 1.851 3.175 12.135 1.00 73.44 286 ASN A O 1
ATOM 2257 N N . ALA A 1 287 ? 2.245 4.613 13.815 1.00 77.00 287 ALA A N 1
ATOM 2258 C CA . ALA A 1 287 ? 1.372 5.675 13.345 1.00 77.00 287 ALA A CA 1
ATOM 2259 C C . ALA A 1 287 ? 1.938 6.340 12.081 1.00 77.00 287 ALA A C 1
ATOM 2261 O O . ALA A 1 287 ? 1.170 6.644 11.174 1.00 77.00 287 ALA A O 1
ATOM 2262 N N . GLU A 1 288 ? 3.264 6.465 11.968 1.00 81.00 288 GLU A N 1
ATOM 2263 C CA . GLU A 1 288 ? 3.938 6.881 10.729 1.00 81.00 288 GLU A CA 1
ATOM 2264 C C . GLU A 1 288 ? 3.680 5.891 9.583 1.00 81.00 288 GLU A C 1
ATOM 2266 O O . GLU A 1 288 ? 3.258 6.287 8.498 1.00 81.00 288 GLU A O 1
ATOM 2271 N N . ALA A 1 289 ? 3.847 4.586 9.827 1.00 80.12 289 ALA A N 1
ATOM 2272 C CA . ALA A 1 289 ? 3.572 3.564 8.817 1.00 80.12 289 ALA A CA 1
ATOM 2273 C C . ALA A 1 289 ? 2.088 3.531 8.393 1.00 80.12 289 ALA A C 1
ATOM 2275 O O . ALA A 1 289 ? 1.772 3.277 7.227 1.00 80.12 289 ALA A O 1
ATOM 2276 N N . GLU A 1 290 ? 1.162 3.782 9.324 1.00 83.50 290 GLU A N 1
ATOM 2277 C CA . GLU A 1 290 ? -0.266 3.908 9.014 1.00 83.50 290 GLU A CA 1
ATOM 2278 C C . GLU A 1 290 ? -0.584 5.175 8.217 1.00 83.50 290 GLU A C 1
ATOM 2280 O O . GLU A 1 290 ? -1.360 5.095 7.261 1.00 83.50 290 GLU A O 1
ATOM 2285 N N . LEU A 1 291 ? 0.025 6.310 8.567 1.00 87.12 291 LEU A N 1
ATOM 2286 C CA . LEU A 1 291 ? -0.097 7.565 7.830 1.00 87.12 291 LEU A CA 1
ATOM 2287 C C . LEU A 1 291 ? 0.355 7.376 6.376 1.00 87.12 291 LEU A C 1
ATOM 2289 O O . LEU A 1 291 ? -0.425 7.623 5.457 1.00 87.12 291 LEU A O 1
ATOM 2293 N N . ASP A 1 292 ? 1.551 6.820 6.169 1.00 86.94 292 ASP A N 1
ATOM 2294 C CA . ASP A 1 292 ? 2.096 6.503 4.845 1.00 86.94 292 ASP A CA 1
ATOM 2295 C C . ASP A 1 292 ? 1.158 5.604 4.030 1.00 86.94 292 ASP A C 1
ATOM 2297 O O . ASP A 1 292 ? 0.947 5.812 2.831 1.00 86.94 292 ASP A O 1
ATOM 2301 N N . PHE A 1 293 ? 0.579 4.586 4.670 1.00 88.00 293 PHE A N 1
ATOM 2302 C CA . PHE A 1 293 ? -0.366 3.683 4.021 1.00 88.00 293 PHE A CA 1
ATOM 2303 C C . PHE A 1 293 ? -1.643 4.412 3.577 1.00 88.00 293 PHE A C 1
ATOM 2305 O O . PHE A 1 293 ? -2.115 4.205 2.458 1.00 88.00 293 PHE A O 1
ATOM 2312 N N . ILE A 1 294 ? -2.196 5.286 4.421 1.00 89.75 294 ILE A N 1
ATOM 2313 C CA . ILE A 1 294 ? -3.413 6.048 4.115 1.00 89.75 294 ILE A CA 1
ATOM 2314 C C . ILE A 1 294 ? -3.156 7.087 3.017 1.00 89.75 294 ILE A C 1
ATOM 2316 O O . ILE A 1 294 ? -3.959 7.186 2.084 1.00 89.75 294 ILE A O 1
ATOM 2320 N N . SER A 1 295 ? -2.040 7.816 3.081 1.00 88.50 295 SER A N 1
ATOM 2321 C CA . SER A 1 295 ? -1.660 8.802 2.063 1.00 88.50 295 SER A CA 1
ATOM 2322 C C . SER A 1 295 ? -1.538 8.154 0.681 1.00 88.50 295 SER A C 1
ATOM 2324 O O . SER A 1 295 ? -2.075 8.665 -0.304 1.00 88.50 295 SER A O 1
ATOM 2326 N N . ARG A 1 296 ? -0.958 6.948 0.606 1.00 89.31 296 ARG A N 1
ATOM 2327 C CA . ARG A 1 296 ? -0.891 6.167 -0.641 1.00 89.31 296 ARG A CA 1
ATOM 2328 C C . ARG A 1 296 ? -2.262 5.700 -1.138 1.00 89.31 296 ARG A C 1
ATOM 2330 O O . ARG A 1 296 ? -2.484 5.671 -2.348 1.00 89.31 296 ARG A O 1
ATOM 2337 N N . ILE A 1 297 ? -3.195 5.338 -0.247 1.00 90.19 297 ILE A N 1
ATOM 2338 C CA . ILE A 1 297 ? -4.577 5.011 -0.652 1.00 90.19 297 ILE A CA 1
ATOM 2339 C C . ILE A 1 297 ? -5.220 6.221 -1.328 1.00 90.19 297 ILE A C 1
ATOM 2341 O O . ILE A 1 297 ? -5.836 6.067 -2.381 1.00 90.19 297 ILE A O 1
ATOM 2345 N N . GLN A 1 298 ? -5.070 7.417 -0.756 1.00 88.00 298 GLN A N 1
ATOM 2346 C CA . GLN A 1 298 ? -5.630 8.629 -1.351 1.00 88.00 298 GLN A CA 1
ATOM 2347 C C . GLN A 1 298 ? -5.027 8.936 -2.717 1.00 88.00 298 GLN A C 1
ATOM 2349 O O . GLN A 1 298 ? -5.775 9.248 -3.641 1.00 88.00 298 GLN A O 1
ATOM 2354 N N . GLU A 1 299 ? -3.710 8.797 -2.865 1.00 87.25 299 GLU A N 1
ATOM 2355 C CA . GLU A 1 299 ? -3.028 8.952 -4.150 1.00 87.25 299 GLU A CA 1
ATOM 2356 C C . GLU A 1 299 ? -3.633 8.016 -5.207 1.00 87.25 299 GLU A C 1
ATOM 2358 O O . GLU A 1 299 ? -4.027 8.461 -6.285 1.00 87.25 299 GLU A O 1
ATOM 2363 N N . VAL A 1 300 ? -3.825 6.735 -4.873 1.00 87.88 300 VAL A N 1
ATOM 2364 C CA . VAL A 1 300 ? -4.467 5.767 -5.775 1.00 87.88 300 VAL A CA 1
ATOM 2365 C C . VAL A 1 300 ? -5.923 6.129 -6.075 1.00 87.88 300 VAL A C 1
ATOM 2367 O O . VAL A 1 300 ? -6.344 6.033 -7.226 1.00 87.88 300 VAL A O 1
ATOM 2370 N N . LEU A 1 301 ? -6.702 6.568 -5.085 1.00 87.12 301 LEU A N 1
ATOM 2371 C CA . LEU A 1 301 ? -8.089 6.986 -5.309 1.00 87.12 301 LEU A CA 1
ATOM 2372 C C . LEU A 1 301 ? -8.178 8.221 -6.217 1.00 87.12 301 LEU A C 1
ATOM 2374 O O . LEU A 1 301 ? -9.063 8.281 -7.068 1.00 87.12 301 LEU A O 1
ATOM 2378 N N . GLN A 1 302 ? -7.259 9.180 -6.082 1.00 84.44 302 GLN A N 1
ATOM 2379 C CA . GLN A 1 302 ? -7.173 10.346 -6.966 1.00 84.44 302 GLN A CA 1
ATOM 2380 C C . GLN A 1 302 ? -6.754 9.943 -8.384 1.00 84.44 302 GLN A C 1
ATOM 2382 O O . GLN A 1 302 ? -7.343 10.416 -9.359 1.00 84.44 302 GLN A O 1
ATOM 2387 N N . LEU A 1 303 ? -5.781 9.034 -8.515 1.00 82.38 303 LEU A N 1
ATOM 2388 C CA . LEU A 1 303 ? -5.384 8.472 -9.804 1.00 82.38 303 LEU A CA 1
ATOM 2389 C C . LEU A 1 303 ? -6.577 7.787 -10.483 1.00 82.38 303 LEU A C 1
ATOM 2391 O O . LEU A 1 303 ? -6.879 8.107 -11.627 1.00 82.38 303 LEU A O 1
ATOM 2395 N N . GLU A 1 304 ? -7.311 6.919 -9.790 1.00 81.69 304 GLU A N 1
ATOM 2396 C CA . GLU A 1 304 ? -8.477 6.228 -10.360 1.00 81.69 304 GLU A CA 1
ATOM 2397 C C . GLU A 1 304 ? -9.672 7.167 -10.614 1.00 81.69 304 GLU A C 1
ATOM 2399 O O . GLU A 1 304 ? -10.438 6.936 -11.543 1.00 81.69 304 GLU A O 1
ATOM 2404 N N . ALA A 1 305 ? -9.838 8.254 -9.853 1.00 79.62 305 ALA A N 1
ATOM 2405 C CA . ALA A 1 305 ? -10.871 9.257 -10.134 1.00 79.62 305 ALA A CA 1
ATOM 2406 C C . ALA A 1 305 ? -10.587 10.026 -11.436 1.00 79.62 305 ALA A C 1
ATOM 2408 O O . ALA A 1 305 ? -11.498 10.289 -12.222 1.00 79.62 305 ALA A O 1
ATOM 2409 N N . ASN A 1 306 ? -9.316 10.354 -11.681 1.00 75.19 306 ASN A N 1
ATOM 2410 C CA . ASN A 1 306 ? -8.878 11.059 -12.885 1.00 75.19 306 ASN A CA 1
ATOM 2411 C C . ASN A 1 306 ? -8.846 10.153 -14.124 1.00 75.19 306 ASN A C 1
ATOM 2413 O O . ASN A 1 306 ? -8.937 10.637 -15.254 1.00 75.19 306 ASN A O 1
ATOM 2417 N N . HIS A 1 307 ? -8.726 8.840 -13.929 1.00 69.06 307 HIS A N 1
ATOM 2418 C CA . HIS A 1 307 ? -8.604 7.873 -15.008 1.00 69.06 307 HIS A CA 1
ATOM 2419 C C . HIS A 1 307 ? -9.849 6.991 -15.064 1.00 69.06 307 HIS A C 1
ATOM 2421 O O . HIS A 1 307 ? -10.055 6.117 -14.235 1.00 69.06 307 HIS A O 1
ATOM 2427 N N . SER A 1 308 ? -10.652 7.123 -16.121 1.00 54.03 308 SER A N 1
ATOM 2428 C CA . SER A 1 308 ? -11.828 6.271 -16.371 1.00 54.03 308 SER A CA 1
ATOM 2429 C C . SER A 1 308 ? -11.493 4.789 -16.652 1.00 54.03 308 SER A C 1
ATOM 2431 O O . SER A 1 308 ? -12.317 4.064 -17.220 1.00 54.03 308 SER A O 1
ATOM 2433 N N . SER A 1 309 ? -10.287 4.313 -16.311 1.00 58.06 309 SER A N 1
ATOM 2434 C CA . SER A 1 309 ? -9.845 2.938 -16.522 1.00 58.06 309 SER A CA 1
ATOM 2435 C C . SER A 1 309 ? -10.541 1.995 -15.544 1.00 58.06 309 SER A C 1
ATOM 2437 O O . SER A 1 309 ? -9.993 1.566 -14.537 1.00 58.06 309 SER A O 1
ATOM 2439 N N . ASN A 1 310 ? -11.765 1.616 -15.893 1.00 67.06 310 ASN A N 1
ATOM 2440 C CA . ASN A 1 310 ? -12.602 0.643 -15.198 1.00 67.06 310 ASN A CA 1
ATOM 2441 C C . ASN A 1 310 ? -12.085 -0.807 -15.321 1.00 67.06 310 ASN A C 1
ATOM 2443 O O . ASN A 1 310 ? -12.866 -1.735 -15.541 1.00 67.06 310 ASN A O 1
ATOM 2447 N N . HIS A 1 311 ? -10.772 -1.031 -15.211 1.00 82.88 311 HIS A N 1
ATOM 2448 C CA . HIS A 1 311 ? -10.209 -2.366 -15.362 1.00 82.88 311 HIS A CA 1
ATOM 2449 C C . HIS A 1 311 ? -10.650 -3.264 -14.189 1.00 82.88 311 HIS A C 1
ATOM 2451 O O . HIS A 1 311 ? -10.487 -2.882 -13.023 1.00 82.88 311 HIS A O 1
ATOM 2457 N N . PRO A 1 312 ? -11.173 -4.479 -14.446 1.00 87.44 312 PRO A N 1
ATOM 2458 C CA . PRO A 1 312 ? -11.728 -5.340 -13.402 1.00 87.44 312 PRO A CA 1
ATOM 2459 C C . PRO A 1 312 ? -10.697 -5.721 -12.333 1.00 87.44 312 PRO A C 1
ATOM 2461 O O . PRO A 1 312 ? -11.036 -5.792 -11.156 1.00 87.44 312 PRO A O 1
ATOM 2464 N N . VAL A 1 313 ? -9.429 -5.913 -12.713 1.00 88.69 313 VAL A N 1
ATOM 2465 C CA . VAL A 1 313 ? -8.351 -6.228 -11.756 1.00 88.69 313 VAL A CA 1
ATOM 2466 C C . VAL A 1 313 ? -8.085 -5.073 -10.789 1.00 88.69 313 VAL A C 1
ATOM 2468 O O . VAL A 1 313 ? -7.999 -5.320 -9.592 1.00 88.69 313 VAL A O 1
ATOM 2471 N N . ARG A 1 314 ? -8.022 -3.820 -11.267 1.00 88.44 314 ARG A N 1
ATOM 2472 C CA . ARG A 1 314 ? -7.824 -2.648 -10.394 1.00 88.44 314 ARG A CA 1
ATOM 2473 C C . ARG A 1 314 ? -8.983 -2.505 -9.409 1.00 88.44 314 ARG A C 1
ATOM 2475 O O . ARG A 1 314 ? -8.754 -2.344 -8.217 1.00 88.44 314 ARG A O 1
ATOM 2482 N N . ARG A 1 315 ? -10.224 -2.715 -9.869 1.00 88.12 315 ARG A N 1
ATOM 2483 C CA . ARG A 1 315 ? -11.411 -2.761 -8.994 1.00 88.12 315 ARG A CA 1
ATOM 2484 C C . ARG A 1 315 ? -11.337 -3.871 -7.946 1.00 88.12 315 ARG A C 1
ATOM 2486 O O . ARG A 1 315 ? -11.662 -3.625 -6.788 1.00 88.12 315 ARG A O 1
ATOM 2493 N N . LYS A 1 316 ? -10.901 -5.079 -8.324 1.00 89.69 316 LYS A N 1
ATOM 2494 C CA . LYS A 1 316 ? -10.696 -6.175 -7.364 1.00 89.69 316 LYS A CA 1
ATOM 2495 C C . LYS A 1 316 ? -9.623 -5.812 -6.330 1.00 89.69 316 LYS A C 1
ATOM 2497 O O . LYS A 1 316 ? -9.855 -6.026 -5.146 1.00 89.69 316 LYS A O 1
ATOM 2502 N N . LEU A 1 317 ? -8.501 -5.218 -6.748 1.00 89.75 317 LEU A N 1
ATOM 2503 C CA . LEU A 1 317 ? -7.443 -4.764 -5.836 1.00 89.75 317 LEU A CA 1
ATOM 2504 C C . LEU A 1 317 ? -7.931 -3.653 -4.889 1.00 89.75 317 LEU A C 1
ATOM 2506 O O . LEU A 1 317 ? -7.686 -3.749 -3.690 1.00 89.75 317 LEU A O 1
ATOM 2510 N N . LEU A 1 318 ? -8.688 -2.661 -5.379 1.00 90.06 318 LEU A N 1
ATOM 2511 C CA . LEU A 1 318 ? -9.345 -1.661 -4.522 1.00 90.06 318 LEU A CA 1
ATOM 2512 C C . LEU A 1 318 ? -10.293 -2.321 -3.514 1.00 90.06 318 LEU A C 1
ATOM 2514 O O . LEU A 1 318 ? -10.322 -1.935 -2.350 1.00 90.06 318 LEU A O 1
ATOM 2518 N N . GLY A 1 319 ? -11.052 -3.333 -3.943 1.00 88.38 319 GLY A N 1
ATOM 2519 C CA . GLY A 1 319 ? -11.921 -4.113 -3.064 1.00 88.38 319 GLY A CA 1
ATOM 2520 C C . GLY A 1 319 ? -11.147 -4.803 -1.941 1.00 88.38 319 GLY A C 1
ATOM 2521 O O . GLY A 1 319 ? -11.562 -4.735 -0.786 1.00 88.38 319 GLY A O 1
ATOM 2522 N N . VAL A 1 320 ? -9.996 -5.404 -2.255 1.00 90.00 320 VAL A N 1
ATOM 2523 C CA . VAL A 1 320 ? -9.105 -6.016 -1.257 1.00 90.00 320 VAL A CA 1
ATOM 2524 C C . VAL A 1 320 ? -8.554 -4.965 -0.291 1.00 90.00 320 VAL A C 1
ATOM 2526 O O . VAL A 1 320 ? -8.613 -5.171 0.919 1.00 90.00 320 VAL A O 1
ATOM 2529 N N . LEU A 1 321 ? -8.079 -3.823 -0.794 1.00 89.81 321 LEU A N 1
ATOM 2530 C CA . LEU A 1 321 ? -7.599 -2.726 0.053 1.00 89.81 321 LEU A CA 1
ATOM 2531 C C . LEU A 1 321 ? -8.711 -2.221 0.982 1.00 89.81 321 LEU A C 1
ATOM 2533 O O . LEU A 1 321 ? -8.495 -2.075 2.183 1.00 89.81 321 LEU A O 1
ATOM 2537 N N . ARG A 1 322 ? -9.935 -2.061 0.472 1.00 89.19 322 ARG A N 1
ATOM 2538 C CA . ARG A 1 322 ? -11.096 -1.676 1.282 1.00 89.19 322 ARG A CA 1
ATOM 2539 C C . ARG A 1 322 ? -11.423 -2.706 2.361 1.00 89.19 322 ARG A C 1
ATOM 2541 O O . ARG A 1 322 ? -11.726 -2.321 3.488 1.00 89.19 322 ARG A O 1
ATOM 2548 N N . LEU A 1 323 ? -11.345 -4.001 2.047 1.00 86.44 323 LEU A N 1
ATOM 2549 C CA . LEU A 1 323 ? -11.520 -5.071 3.036 1.00 86.44 323 LEU A CA 1
ATOM 2550 C C . LEU A 1 323 ? -10.446 -5.003 4.130 1.00 86.44 323 LEU A C 1
ATOM 2552 O O . LEU A 1 323 ? -10.783 -5.137 5.303 1.00 86.44 323 LEU A O 1
ATOM 2556 N N . SER A 1 324 ? -9.194 -4.698 3.768 1.00 85.00 324 SER A N 1
ATOM 2557 C CA . SER A 1 324 ? -8.091 -4.527 4.728 1.00 85.00 324 SER A CA 1
ATOM 2558 C C . SER A 1 324 ? -8.272 -3.327 5.670 1.00 85.00 324 SER A C 1
ATOM 2560 O O . SER A 1 324 ? -7.696 -3.287 6.759 1.00 85.00 324 SER A O 1
ATOM 2562 N N . CYS A 1 325 ? -9.069 -2.339 5.255 1.00 83.62 325 CYS A N 1
ATOM 2563 C CA . CYS A 1 325 ? -9.357 -1.133 6.025 1.00 83.62 325 CYS A CA 1
ATOM 2564 C C . CYS A 1 325 ? -10.562 -1.272 6.963 1.00 83.62 325 CYS A C 1
ATOM 2566 O O . CYS A 1 325 ? -10.604 -0.564 7.960 1.00 83.62 325 CYS A O 1
ATOM 2568 N N . ARG A 1 326 ? -11.530 -2.151 6.662 1.00 75.25 326 ARG A N 1
ATOM 2569 C CA . ARG A 1 326 ? -12.788 -2.251 7.425 1.00 75.25 326 ARG A CA 1
ATOM 2570 C C . ARG A 1 326 ? -12.634 -2.970 8.762 1.00 75.25 326 ARG A C 1
ATOM 2572 O O . ARG A 1 326 ? -12.961 -2.384 9.788 1.00 75.25 326 ARG A O 1
ATOM 2579 N N . ARG A 1 327 ? -12.152 -4.222 8.772 1.00 65.06 327 ARG A N 1
ATOM 2580 C CA . ARG A 1 327 ? -11.915 -4.991 10.011 1.00 65.06 327 ARG A CA 1
ATOM 2581 C C . ARG A 1 327 ? -10.849 -6.082 9.847 1.00 65.06 327 ARG A C 1
ATOM 2583 O O . ARG A 1 327 ? -10.816 -6.774 8.827 1.00 65.06 327 ARG A O 1
ATOM 2590 N N . GLU A 1 328 ? -10.013 -6.254 10.873 1.00 65.75 328 GLU A N 1
ATOM 2591 C CA . GLU A 1 328 ? -8.965 -7.286 10.956 1.00 65.75 328 GLU A CA 1
ATOM 2592 C C . GLU A 1 328 ? -9.534 -8.643 11.412 1.00 65.75 328 GLU A C 1
ATOM 2594 O O . GLU A 1 328 ? -9.246 -9.154 12.493 1.00 65.75 328 GLU A O 1
ATOM 2599 N N . ASP A 1 329 ? -10.374 -9.235 10.566 1.00 69.88 329 ASP A N 1
ATOM 2600 C CA . ASP A 1 329 ? -11.065 -10.494 10.858 1.00 69.88 329 ASP A CA 1
ATOM 2601 C C . ASP A 1 329 ? -10.407 -11.642 10.100 1.00 69.88 329 ASP A C 1
ATOM 2603 O O . ASP A 1 329 ? -10.005 -11.476 8.949 1.00 69.88 329 ASP A O 1
ATOM 2607 N N . ALA A 1 330 ? -10.386 -12.842 10.686 1.00 69.50 330 ALA A N 1
ATOM 2608 C CA . ALA A 1 330 ? -9.921 -14.050 9.996 1.00 69.50 330 ALA A CA 1
ATOM 2609 C C . ALA A 1 330 ? -10.718 -14.345 8.704 1.00 69.50 330 ALA A C 1
ATOM 2611 O O . ALA A 1 330 ? -10.178 -14.845 7.718 1.00 69.50 330 ALA A O 1
ATOM 2612 N N . SER A 1 331 ? -12.011 -14.009 8.688 1.00 75.75 331 SER A N 1
ATOM 2613 C CA . SER A 1 331 ? -12.866 -14.124 7.502 1.00 75.75 331 SER A CA 1
ATOM 2614 C C . SER A 1 331 ? -12.491 -13.101 6.426 1.00 75.75 331 SER A C 1
ATOM 2616 O O . SER A 1 331 ? -12.393 -13.452 5.249 1.00 75.75 331 SER A O 1
ATOM 2618 N N . SER A 1 332 ? -12.215 -11.854 6.822 1.00 80.12 332 SER A N 1
ATOM 2619 C CA . SER A 1 332 ? -11.731 -10.801 5.925 1.00 80.12 332 SER A CA 1
ATOM 2620 C C . SER A 1 332 ? -10.370 -11.162 5.335 1.00 80.12 332 SER A C 1
ATOM 2622 O O . SER A 1 332 ? -10.182 -11.034 4.127 1.00 80.12 332 SER A O 1
ATOM 2624 N N . THR A 1 333 ? -9.432 -11.677 6.137 1.00 80.69 333 THR A N 1
ATOM 2625 C CA . THR A 1 333 ? -8.116 -12.113 5.642 1.00 80.69 333 THR A CA 1
ATOM 2626 C C . THR A 1 333 ? -8.224 -13.284 4.674 1.00 80.69 333 THR A C 1
ATOM 2628 O O . THR A 1 333 ? -7.601 -13.239 3.614 1.00 80.69 333 THR A O 1
ATOM 2631 N N . ALA A 1 334 ? -9.079 -14.272 4.949 1.00 81.19 334 ALA A N 1
ATOM 2632 C CA . ALA A 1 334 ? -9.351 -15.365 4.017 1.00 81.19 334 ALA A CA 1
ATOM 2633 C C . ALA A 1 334 ? -9.960 -14.869 2.690 1.00 81.19 334 ALA A C 1
ATOM 2635 O O . ALA A 1 334 ? -9.526 -15.284 1.612 1.00 81.19 334 ALA A O 1
ATOM 2636 N N . ALA A 1 335 ? -10.924 -13.942 2.742 1.00 85.81 335 ALA A N 1
ATOM 2637 C CA . ALA A 1 335 ? -11.539 -13.351 1.551 1.00 85.81 335 ALA A CA 1
ATOM 2638 C C . ALA A 1 335 ? -10.537 -12.527 0.719 1.00 85.81 335 ALA A C 1
ATOM 2640 O O . ALA A 1 335 ? -10.521 -12.619 -0.515 1.00 85.81 335 ALA A O 1
ATOM 2641 N N . MET A 1 336 ? -9.666 -11.761 1.385 1.00 88.75 336 MET A N 1
ATOM 2642 C CA . MET A 1 336 ? -8.570 -11.034 0.742 1.00 88.75 336 MET A CA 1
ATOM 2643 C C . MET A 1 336 ? -7.600 -12.001 0.062 1.00 88.75 336 MET A C 1
ATOM 2645 O O . MET A 1 336 ? -7.340 -11.852 -1.131 1.00 88.75 336 MET A O 1
ATOM 2649 N N . LEU A 1 337 ? -7.126 -13.030 0.775 1.00 87.06 337 LEU A N 1
ATOM 2650 C CA . LEU A 1 337 ? -6.209 -14.029 0.224 1.00 87.06 337 LEU A CA 1
ATOM 2651 C C . LEU A 1 337 ? -6.814 -14.736 -0.986 1.00 87.06 337 LEU A C 1
ATOM 2653 O O . LEU A 1 337 ? -6.141 -14.840 -2.008 1.00 87.06 337 LEU A O 1
ATOM 2657 N N . LYS A 1 338 ? -8.085 -15.152 -0.923 1.00 89.00 338 LYS A N 1
ATOM 2658 C CA . LYS A 1 338 ? -8.785 -15.761 -2.062 1.00 89.00 338 LYS A CA 1
ATOM 2659 C C . LYS A 1 338 ? -8.773 -14.843 -3.287 1.00 89.00 338 LYS A C 1
ATOM 2661 O O . LYS A 1 338 ? -8.406 -15.274 -4.377 1.00 89.00 338 LYS A O 1
ATOM 2666 N N . THR A 1 339 ? -9.112 -13.569 -3.099 1.00 89.00 339 THR A N 1
ATOM 2667 C CA . THR A 1 339 ? -9.152 -12.588 -4.192 1.00 89.00 339 THR A CA 1
ATOM 2668 C C . THR A 1 339 ? -7.759 -12.326 -4.771 1.00 89.00 339 THR A C 1
ATOM 2670 O O . THR A 1 339 ? -7.594 -12.286 -5.989 1.00 89.00 339 THR A O 1
ATOM 2673 N N . LEU A 1 340 ? -6.737 -12.195 -3.920 1.00 90.44 340 LEU A N 1
ATOM 2674 C CA . LEU A 1 340 ? -5.350 -12.018 -4.356 1.00 90.44 340 LEU A CA 1
ATOM 2675 C C . LEU A 1 340 ? -4.829 -13.245 -5.118 1.00 90.44 340 LEU A C 1
ATOM 2677 O O . LEU A 1 340 ? -4.167 -13.084 -6.140 1.00 90.44 340 LEU A O 1
ATOM 2681 N N . HIS A 1 341 ? -5.190 -14.458 -4.691 1.00 88.06 341 HIS A N 1
ATOM 2682 C CA . HIS A 1 341 ? -4.862 -15.694 -5.405 1.00 88.06 341 HIS A CA 1
ATOM 2683 C C . HIS A 1 341 ? -5.523 -15.758 -6.786 1.00 88.06 341 HIS A C 1
ATOM 2685 O O . HIS A 1 341 ? -4.875 -16.160 -7.752 1.00 88.06 341 HIS A O 1
ATOM 2691 N N . GLU A 1 342 ? -6.790 -15.350 -6.903 1.00 89.38 342 GLU A N 1
ATOM 2692 C CA . GLU A 1 342 ? -7.481 -15.262 -8.194 1.00 89.38 342 GLU A CA 1
ATOM 2693 C C . GLU A 1 342 ? -6.781 -14.284 -9.146 1.00 89.38 342 GLU A C 1
ATOM 2695 O O . GLU A 1 342 ? -6.576 -14.609 -10.313 1.00 89.38 342 GLU A O 1
ATOM 2700 N N . ILE A 1 343 ? -6.369 -13.113 -8.648 1.00 89.31 343 ILE A N 1
ATOM 2701 C CA . ILE A 1 343 ? -5.636 -12.114 -9.442 1.00 89.31 343 ILE A CA 1
ATOM 2702 C C . ILE A 1 343 ? -4.262 -12.651 -9.853 1.00 89.31 343 ILE A C 1
ATOM 2704 O O . ILE A 1 343 ? -3.861 -12.508 -11.005 1.00 89.31 343 ILE A O 1
ATOM 2708 N N . ALA A 1 344 ? -3.552 -13.302 -8.933 1.00 87.75 344 ALA A N 1
ATOM 2709 C CA . ALA A 1 344 ? -2.227 -13.857 -9.179 1.00 87.75 344 ALA A CA 1
ATOM 2710 C C . ALA A 1 344 ? -2.230 -15.005 -10.204 1.00 87.75 344 ALA A C 1
ATOM 2712 O O . ALA A 1 344 ? -1.217 -15.234 -10.857 1.00 87.75 344 ALA A O 1
ATOM 2713 N N . ARG A 1 345 ? -3.347 -15.721 -10.386 1.00 87.06 345 ARG A N 1
ATOM 2714 C CA . ARG A 1 345 ? -3.468 -16.764 -11.423 1.00 87.06 345 ARG A CA 1
ATOM 2715 C C . ARG A 1 345 ? -3.573 -16.190 -12.838 1.00 87.06 345 ARG A C 1
ATOM 2717 O O . ARG A 1 345 ? -3.107 -16.824 -13.782 1.00 87.06 345 ARG A O 1
ATOM 2724 N N . ASP A 1 346 ? -4.146 -14.999 -12.997 1.00 88.00 346 ASP A N 1
ATOM 2725 C CA . ASP A 1 346 ? -4.359 -14.370 -14.302 1.00 88.00 346 ASP A CA 1
ATOM 2726 C C . ASP A 1 346 ? -3.300 -13.299 -14.604 1.00 88.00 346 ASP A C 1
ATOM 2728 O O . ASP A 1 346 ? -3.516 -12.086 -14.507 1.00 88.00 346 ASP A O 1
ATOM 2732 N N . SER A 1 347 ? -2.121 -13.772 -15.016 1.00 87.06 347 SER A N 1
ATOM 2733 C CA . SER A 1 347 ? -1.006 -12.896 -15.401 1.00 87.06 347 SER A CA 1
ATOM 2734 C C . SER A 1 347 ? -1.329 -11.983 -16.594 1.00 87.06 347 SER A C 1
ATOM 2736 O O . SER A 1 347 ? -0.752 -10.900 -16.707 1.00 87.06 347 SER A O 1
ATOM 2738 N N . THR A 1 348 ? -2.243 -12.389 -17.480 1.00 87.75 348 THR A N 1
ATOM 2739 C CA . THR A 1 348 ? -2.627 -11.624 -18.673 1.00 87.75 348 THR A CA 1
ATOM 2740 C C . THR A 1 348 ? -3.498 -10.427 -18.327 1.00 87.75 348 THR A C 1
ATOM 2742 O O . THR A 1 348 ? -3.193 -9.313 -18.757 1.00 87.75 348 THR A O 1
ATOM 2745 N N . SER A 1 349 ? -4.520 -10.619 -17.493 1.00 87.56 349 SER A N 1
ATOM 2746 C CA . SER A 1 349 ? -5.367 -9.517 -17.035 1.00 87.56 349 SER A CA 1
ATOM 2747 C C . SER A 1 349 ? -4.580 -8.517 -16.192 1.00 87.56 349 SER A C 1
ATOM 2749 O O . SER A 1 349 ? -4.814 -7.316 -16.292 1.00 87.56 349 SER A O 1
ATOM 2751 N N . LEU A 1 350 ? -3.602 -8.966 -15.398 1.00 87.75 350 LEU A N 1
ATOM 2752 C CA . LEU A 1 350 ? -2.755 -8.052 -14.627 1.00 87.75 350 LEU A CA 1
ATOM 2753 C C . LEU A 1 350 ? -1.805 -7.231 -15.521 1.00 87.75 350 LEU A C 1
ATOM 2755 O O . LEU A 1 350 ? -1.615 -6.039 -15.284 1.00 87.75 350 LEU A O 1
ATOM 2759 N N . GLN A 1 351 ? -1.258 -7.825 -16.590 1.00 87.81 351 GLN A N 1
ATOM 2760 C CA . GLN A 1 351 ? -0.455 -7.097 -17.585 1.00 87.81 351 GLN A CA 1
ATOM 2761 C C . GLN A 1 351 ? -1.254 -5.995 -18.292 1.00 87.81 351 GLN A C 1
ATOM 2763 O O . GLN A 1 351 ? -0.697 -4.930 -18.579 1.00 87.81 351 GLN A O 1
ATOM 2768 N N . GLN A 1 352 ? -2.532 -6.258 -18.580 1.00 87.75 352 GLN A N 1
ATOM 2769 C CA . GLN A 1 352 ? -3.452 -5.296 -19.194 1.00 87.75 352 GLN A CA 1
ATOM 2770 C C . GLN A 1 352 ? -3.906 -4.216 -18.206 1.00 87.75 352 GLN A C 1
ATOM 2772 O O . GLN A 1 352 ? -4.056 -3.063 -18.600 1.00 87.75 352 GLN A O 1
ATOM 2777 N N . ALA A 1 353 ? -4.062 -4.567 -16.925 1.00 86.31 353 ALA A N 1
ATOM 2778 C CA . ALA A 1 353 ? -4.428 -3.634 -15.863 1.00 86.31 353 ALA A CA 1
ATOM 2779 C C . ALA A 1 353 ? -3.367 -2.554 -15.614 1.00 86.31 353 ALA A C 1
ATOM 2781 O O . ALA A 1 353 ? -3.709 -1.440 -15.232 1.00 86.31 353 ALA A O 1
ATOM 2782 N N . PHE A 1 354 ? -2.088 -2.875 -15.812 1.00 87.56 354 PHE A N 1
ATOM 2783 C CA . PHE A 1 354 ? -0.966 -1.966 -15.563 1.00 87.56 354 PHE A CA 1
ATOM 2784 C C . PHE A 1 354 ? -0.107 -1.834 -16.823 1.00 87.56 354 PHE A C 1
ATOM 2786 O O . PHE A 1 354 ? 0.957 -2.448 -16.904 1.00 87.56 354 PHE A O 1
ATOM 2793 N N . PRO A 1 355 ? -0.560 -1.130 -17.873 1.00 83.94 355 PRO A N 1
ATOM 2794 C CA . PRO A 1 355 ? 0.209 -1.011 -19.102 1.00 83.94 355 PRO A CA 1
ATOM 2795 C C . PRO A 1 355 ? 1.421 -0.091 -18.912 1.00 83.94 355 PRO A C 1
ATOM 2797 O O . PRO A 1 355 ? 1.302 1.040 -18.463 1.00 83.94 355 PRO A O 1
ATOM 2800 N N . MET A 1 356 ? 2.594 -0.551 -19.351 1.00 76.88 356 MET A N 1
ATOM 2801 C CA . MET A 1 356 ? 3.835 0.238 -19.306 1.00 76.88 356 MET A CA 1
ATOM 2802 C C . MET A 1 356 ? 3.768 1.521 -20.149 1.00 76.88 356 MET A C 1
ATOM 2804 O O . MET A 1 356 ? 4.452 2.489 -19.872 1.00 76.88 356 MET A O 1
ATOM 2808 N N . THR A 1 357 ? 2.965 1.552 -21.209 1.00 63.47 357 THR A N 1
ATOM 2809 C CA . THR A 1 357 ? 2.982 2.640 -22.202 1.00 63.47 357 THR A CA 1
ATOM 2810 C C . THR A 1 357 ? 2.349 3.949 -21.735 1.00 63.47 357 THR A C 1
ATOM 2812 O O . THR A 1 357 ? 2.482 4.962 -22.421 1.00 63.47 357 THR A O 1
ATOM 2815 N N . THR A 1 358 ? 1.633 3.937 -20.617 1.00 59.69 358 THR A N 1
ATOM 2816 C CA . THR A 1 358 ? 0.997 5.118 -20.036 1.00 59.69 358 THR A CA 1
ATOM 2817 C C . THR A 1 358 ? 1.948 5.807 -19.068 1.00 59.69 358 THR A C 1
ATOM 2819 O O . THR A 1 358 ? 2.584 5.145 -18.259 1.00 59.69 358 THR A O 1
ATOM 2822 N N . ALA A 1 359 ? 2.009 7.140 -19.107 1.00 54.56 359 ALA A N 1
ATOM 2823 C CA . ALA A 1 359 ? 2.766 7.975 -18.164 1.00 54.56 359 ALA A CA 1
ATOM 2824 C C . ALA A 1 359 ? 2.185 7.967 -16.728 1.00 54.56 359 ALA A C 1
ATOM 2826 O O . ALA A 1 359 ? 2.367 8.921 -15.980 1.00 54.56 359 ALA A O 1
ATOM 2827 N N . LEU A 1 360 ? 1.433 6.922 -16.383 1.00 61.62 360 LEU A N 1
ATOM 2828 C CA . LEU A 1 360 ? 0.808 6.717 -15.089 1.00 61.62 360 LEU A CA 1
ATOM 2829 C C . LEU A 1 360 ? 1.890 6.273 -14.106 1.00 61.62 360 LEU A C 1
ATOM 2831 O O . LEU A 1 360 ? 2.530 5.239 -14.310 1.00 61.62 360 LEU A O 1
ATOM 2835 N N . ASP A 1 361 ? 2.084 7.054 -13.046 1.00 70.81 361 ASP A N 1
ATOM 2836 C CA . ASP A 1 361 ? 2.898 6.634 -11.912 1.00 70.81 361 ASP A CA 1
ATOM 2837 C C . ASP A 1 361 ? 2.110 5.613 -11.079 1.00 70.81 361 ASP A C 1
ATOM 2839 O O . ASP A 1 361 ? 1.516 5.908 -10.047 1.00 70.81 361 ASP A O 1
ATOM 2843 N N . ASP A 1 362 ? 2.062 4.373 -11.569 1.00 84.38 362 ASP A N 1
ATOM 2844 C CA . ASP A 1 362 ? 1.444 3.246 -10.866 1.00 84.38 362 ASP A CA 1
ATOM 2845 C C . ASP A 1 362 ? 2.314 2.778 -9.667 1.00 84.38 362 ASP A C 1
ATOM 2847 O O . ASP A 1 362 ? 2.077 1.712 -9.095 1.00 84.38 362 ASP A O 1
ATOM 2851 N N . ASN A 1 363 ? 3.343 3.530 -9.253 1.00 85.81 363 ASN A N 1
ATOM 2852 C CA . ASN A 1 363 ? 4.189 3.152 -8.121 1.00 85.81 363 ASN A CA 1
ATOM 2853 C C . ASN A 1 363 ? 3.415 3.153 -6.793 1.00 85.81 363 ASN A C 1
ATOM 2855 O O . ASN A 1 363 ? 3.668 2.287 -5.953 1.00 85.81 363 ASN A O 1
ATOM 2859 N N . ALA A 1 364 ? 2.427 4.040 -6.627 1.00 86.44 364 ALA A N 1
ATOM 2860 C CA . ALA A 1 364 ? 1.541 4.052 -5.461 1.00 86.44 364 ALA A CA 1
ATOM 2861 C C . ALA A 1 364 ? 0.835 2.695 -5.269 1.00 86.44 364 ALA A C 1
ATOM 2863 O O . ALA A 1 364 ? 0.825 2.139 -4.167 1.00 86.44 364 ALA A O 1
ATOM 2864 N N . TRP A 1 365 ? 0.358 2.095 -6.368 1.00 89.62 365 TRP A N 1
ATOM 2865 C CA . TRP A 1 365 ? -0.208 0.746 -6.375 1.00 89.62 365 TRP A CA 1
ATOM 2866 C C . TRP A 1 365 ? 0.793 -0.307 -5.900 1.00 89.62 365 TRP A C 1
ATOM 2868 O O . TRP A 1 365 ? 0.448 -1.158 -5.080 1.00 89.62 365 TRP A O 1
ATOM 2878 N N . VAL A 1 366 ? 2.036 -0.257 -6.387 1.00 89.75 366 VAL A N 1
ATOM 2879 C CA . VAL A 1 366 ? 3.060 -1.230 -5.989 1.00 89.75 366 VAL A CA 1
ATOM 2880 C C . VAL A 1 366 ? 3.340 -1.156 -4.492 1.00 89.75 366 VAL A C 1
ATOM 2882 O O . VAL A 1 366 ? 3.407 -2.194 -3.837 1.00 89.75 366 VAL A O 1
ATOM 2885 N N . MET A 1 367 ? 3.484 0.055 -3.950 1.00 89.75 367 MET A N 1
ATOM 2886 C CA . MET A 1 367 ? 3.799 0.261 -2.535 1.00 89.75 367 MET A CA 1
ATOM 2887 C C . MET A 1 367 ? 2.646 -0.189 -1.629 1.00 89.75 367 MET A C 1
ATOM 2889 O O . MET A 1 367 ? 2.892 -0.846 -0.620 1.00 89.75 367 MET A O 1
ATOM 2893 N N . LEU A 1 368 ? 1.389 0.075 -2.012 1.00 90.31 368 LEU A N 1
ATOM 2894 C CA . LEU A 1 368 ? 0.218 -0.405 -1.267 1.00 90.31 368 LEU A CA 1
ATOM 2895 C C . LEU A 1 368 ? 0.110 -1.926 -1.256 1.00 90.31 368 LEU A C 1
ATOM 2897 O O . LEU A 1 368 ? -0.129 -2.519 -0.206 1.00 90.31 368 LEU A O 1
ATOM 2901 N N . ILE A 1 369 ? 0.276 -2.566 -2.417 1.00 91.06 369 ILE A N 1
ATOM 2902 C CA . ILE A 1 369 ? 0.199 -4.025 -2.497 1.00 91.06 369 ILE A CA 1
ATOM 2903 C C . ILE A 1 369 ? 1.373 -4.664 -1.757 1.00 91.06 369 ILE A C 1
ATOM 2905 O O . ILE A 1 369 ? 1.162 -5.656 -1.069 1.00 91.06 369 ILE A O 1
ATOM 2909 N N . TYR A 1 370 ? 2.573 -4.086 -1.831 1.00 89.06 370 TYR A N 1
ATOM 2910 C CA . TYR A 1 370 ? 3.713 -4.533 -1.033 1.00 89.06 370 TYR A CA 1
ATOM 2911 C C . TYR A 1 370 ? 3.400 -4.494 0.467 1.00 89.06 370 TYR A C 1
ATOM 2913 O O . TYR A 1 370 ? 3.491 -5.527 1.126 1.00 89.06 370 TYR A O 1
ATOM 2921 N N . ALA A 1 371 ? 2.943 -3.346 0.981 1.00 86.81 371 ALA A N 1
ATOM 2922 C CA . ALA A 1 371 ? 2.594 -3.189 2.392 1.00 86.81 371 ALA A CA 1
ATOM 2923 C C . ALA A 1 371 ? 1.484 -4.163 2.825 1.00 86.81 371 ALA A C 1
ATOM 2925 O O . ALA A 1 371 ? 1.558 -4.770 3.892 1.00 86.81 371 ALA A O 1
ATOM 2926 N N . LEU A 1 372 ? 0.470 -4.364 1.977 1.00 87.88 372 LEU A N 1
ATOM 2927 C CA . LEU A 1 372 ? -0.606 -5.318 2.236 1.00 87.88 372 LEU A CA 1
ATOM 2928 C C . LEU A 1 372 ? -0.091 -6.764 2.279 1.00 87.88 372 LEU A C 1
ATOM 2930 O O . LEU A 1 372 ? -0.458 -7.521 3.176 1.00 87.88 372 LEU A O 1
ATOM 2934 N N . VAL A 1 373 ? 0.733 -7.169 1.312 1.00 87.19 373 VAL A N 1
ATOM 2935 C CA . VAL A 1 373 ? 1.285 -8.527 1.259 1.00 87.19 373 VAL A CA 1
ATOM 2936 C C . VAL A 1 373 ? 2.220 -8.780 2.430 1.00 87.19 373 VAL A C 1
ATOM 2938 O O . VAL A 1 373 ? 2.096 -9.828 3.052 1.00 87.19 373 VAL A O 1
ATOM 2941 N N . GLU A 1 374 ? 3.070 -7.826 2.802 1.00 84.38 374 GLU A N 1
ATOM 2942 C CA . GLU A 1 374 ? 3.913 -7.927 3.997 1.00 84.38 374 GLU A CA 1
ATOM 2943 C C . GLU A 1 374 ? 3.059 -8.116 5.263 1.00 84.38 374 GLU A C 1
ATOM 2945 O O . GLU A 1 374 ? 3.304 -9.018 6.068 1.00 84.38 374 GLU A O 1
ATOM 2950 N N . GLN A 1 375 ? 1.975 -7.344 5.397 1.00 80.00 375 GLN A N 1
ATOM 2951 C CA . GLN A 1 375 ? 1.016 -7.487 6.493 1.00 80.00 375 GLN A CA 1
ATOM 2952 C C . GLN A 1 375 ? 0.312 -8.850 6.527 1.00 80.00 375 GLN A C 1
ATOM 2954 O O . GLN A 1 375 ? -0.066 -9.292 7.616 1.00 80.00 375 GLN A O 1
ATOM 2959 N N . LEU A 1 376 ? 0.083 -9.478 5.371 1.00 82.06 376 LEU A N 1
ATOM 2960 C CA . LEU A 1 376 ? -0.530 -10.804 5.256 1.00 82.06 376 LEU A CA 1
ATOM 2961 C C . LEU A 1 376 ? 0.486 -11.923 5.493 1.00 82.06 376 LEU A C 1
ATOM 2963 O O . LEU A 1 376 ? 0.165 -12.891 6.174 1.00 82.06 376 LEU A O 1
ATOM 2967 N N . GLN A 1 377 ? 1.710 -11.778 4.987 1.00 79.75 377 GLN A N 1
ATOM 2968 C CA . GLN A 1 377 ? 2.796 -12.737 5.176 1.00 79.75 377 GLN A CA 1
ATOM 2969 C C . GLN A 1 377 ? 3.201 -12.855 6.641 1.00 79.75 377 GLN A C 1
ATOM 2971 O O . GLN A 1 377 ? 3.473 -13.956 7.091 1.00 79.75 377 GLN A O 1
ATOM 2976 N N . LEU A 1 378 ? 3.141 -11.768 7.418 1.00 72.19 378 LEU A N 1
ATOM 2977 C CA . LEU A 1 378 ? 3.330 -11.827 8.874 1.00 72.19 378 LEU A CA 1
ATOM 2978 C C . LEU A 1 378 ? 2.314 -12.740 9.589 1.00 72.19 378 LEU A C 1
ATOM 2980 O O . LEU A 1 378 ? 2.606 -13.253 10.667 1.00 72.19 378 LEU A O 1
ATOM 2984 N N . ALA A 1 379 ? 1.125 -12.937 9.011 1.00 66.81 379 ALA A N 1
ATOM 2985 C CA . ALA A 1 379 ? 0.100 -13.842 9.536 1.00 66.81 379 ALA A CA 1
ATOM 2986 C C . ALA A 1 379 ? 0.192 -15.268 8.949 1.00 66.81 379 ALA A C 1
ATOM 2988 O O . ALA A 1 379 ? -0.447 -16.201 9.455 1.00 66.81 379 ALA A O 1
ATOM 2989 N N . LEU A 1 380 ? 0.964 -15.446 7.875 1.00 69.62 380 LEU A N 1
ATOM 2990 C CA . LEU A 1 380 ? 1.243 -16.728 7.233 1.00 69.62 380 LEU A CA 1
ATOM 2991 C C . LEU A 1 380 ? 2.561 -17.307 7.797 1.00 69.62 380 LEU A C 1
ATOM 2993 O O . LEU A 1 380 ? 3.362 -16.576 8.372 1.00 69.62 380 LEU A O 1
ATOM 2997 N N . ASP A 1 381 ? 2.750 -18.631 7.753 1.00 58.06 381 ASP A N 1
ATOM 2998 C CA . ASP A 1 381 ? 4.043 -19.202 8.184 1.00 58.06 381 ASP A CA 1
ATOM 2999 C C . ASP A 1 381 ? 5.132 -18.884 7.151 1.00 58.06 381 ASP A C 1
ATOM 3001 O O . ASP A 1 381 ? 4.829 -18.466 6.033 1.00 58.06 381 ASP A O 1
ATOM 3005 N N . GLU A 1 382 ? 6.401 -19.051 7.535 1.00 56.84 382 GLU A N 1
ATOM 3006 C CA . GLU A 1 382 ? 7.527 -18.761 6.646 1.00 56.84 382 GLU A CA 1
ATOM 3007 C C . GLU A 1 382 ? 7.414 -19.551 5.332 1.00 56.84 382 GLU A C 1
ATOM 3009 O O . GLU A 1 382 ? 7.161 -20.760 5.362 1.00 56.84 382 GLU A O 1
ATOM 3014 N N . PRO A 1 383 ? 7.573 -18.882 4.175 1.00 57.91 383 PRO A N 1
ATOM 3015 C CA . PRO A 1 383 ? 7.434 -19.530 2.881 1.00 57.91 383 PRO A CA 1
ATOM 3016 C C . PRO A 1 383 ? 8.495 -20.622 2.731 1.00 57.91 383 PRO A C 1
ATOM 3018 O O . PRO A 1 383 ? 9.670 -20.395 3.020 1.00 57.91 383 PRO A O 1
ATOM 3021 N N . GLY A 1 384 ? 8.093 -21.796 2.239 1.00 58.81 384 GLY A N 1
ATOM 3022 C CA . GLY A 1 384 ? 9.014 -22.909 2.007 1.00 58.81 384 GLY A CA 1
ATOM 3023 C C . GLY A 1 384 ? 10.173 -22.520 1.081 1.00 58.81 384 GLY A C 1
ATOM 3024 O O . GLY A 1 384 ? 9.978 -21.851 0.059 1.00 58.81 384 GLY A O 1
ATOM 3025 N N . GLU A 1 385 ? 11.390 -22.941 1.428 1.00 64.62 385 GLU A N 1
ATOM 3026 C CA . GLU A 1 385 ? 12.575 -22.692 0.607 1.00 64.62 385 GLU A CA 1
ATOM 3027 C C . GLU A 1 385 ? 12.475 -23.421 -0.740 1.00 64.62 385 GLU A C 1
ATOM 3029 O O . GLU A 1 385 ? 12.195 -24.619 -0.817 1.00 64.62 385 GLU A O 1
ATOM 3034 N N . ILE A 1 386 ? 12.737 -22.700 -1.832 1.00 66.75 386 ILE A N 1
ATOM 3035 C CA . ILE A 1 386 ? 12.832 -23.311 -3.159 1.00 66.75 386 ILE A CA 1
ATOM 3036 C C . ILE A 1 386 ? 14.254 -23.853 -3.341 1.00 66.75 386 ILE A C 1
ATOM 3038 O O . ILE A 1 386 ? 15.209 -23.092 -3.161 1.00 66.75 386 ILE A O 1
ATOM 3042 N N . PRO A 1 387 ? 14.424 -25.114 -3.787 1.00 75.94 387 PRO A N 1
ATOM 3043 C CA . PRO A 1 387 ? 15.741 -25.664 -4.087 1.00 75.94 387 PRO A CA 1
ATOM 3044 C C . PRO A 1 387 ? 16.513 -24.772 -5.068 1.00 75.94 387 PRO A C 1
ATOM 3046 O O . PRO A 1 387 ? 16.054 -24.519 -6.188 1.00 75.94 387 PRO A O 1
ATOM 3049 N N . GLN A 1 388 ? 17.702 -24.313 -4.664 1.00 77.62 388 GLN A N 1
ATOM 3050 C CA . GLN A 1 388 ? 18.515 -23.371 -5.446 1.00 77.62 388 GLN A CA 1
ATOM 3051 C C . GLN A 1 388 ? 18.840 -23.886 -6.856 1.00 77.62 388 GLN A C 1
ATOM 3053 O O . GLN A 1 388 ? 18.891 -23.104 -7.804 1.00 77.62 388 GLN A O 1
ATOM 3058 N N . GLU A 1 389 ? 18.992 -25.200 -7.015 1.00 77.56 389 GLU A N 1
ATOM 3059 C CA . GLU A 1 389 ? 19.268 -25.851 -8.298 1.00 77.56 389 GLU A CA 1
ATOM 3060 C C . GLU A 1 389 ? 18.125 -25.682 -9.314 1.00 77.56 389 GLU A C 1
ATOM 3062 O O . GLU A 1 389 ? 18.348 -25.448 -10.502 1.00 77.56 389 GLU A O 1
ATOM 3067 N N . ARG A 1 390 ? 16.868 -25.709 -8.854 1.00 81.19 390 ARG A N 1
ATOM 3068 C CA . ARG A 1 390 ? 15.715 -25.462 -9.729 1.00 81.19 390 ARG A CA 1
ATOM 3069 C C . ARG A 1 390 ? 15.693 -24.011 -10.205 1.00 81.19 390 ARG A C 1
ATOM 3071 O O . ARG A 1 390 ? 15.395 -23.754 -11.374 1.00 81.19 390 ARG A O 1
ATOM 3078 N N . LEU A 1 391 ? 16.033 -23.080 -9.312 1.00 81.31 391 LEU A N 1
ATOM 3079 C CA . LEU A 1 391 ? 16.087 -21.650 -9.612 1.00 81.31 391 LEU A CA 1
ATOM 3080 C C . LEU A 1 391 ? 17.151 -21.351 -10.670 1.00 81.31 391 LEU A C 1
ATOM 3082 O O . LEU A 1 391 ? 16.846 -20.678 -11.651 1.00 81.31 391 LEU A O 1
ATOM 3086 N N . THR A 1 392 ? 18.367 -21.887 -10.527 1.00 82.56 392 THR A N 1
ATOM 3087 C CA . THR A 1 392 ? 19.460 -21.645 -11.486 1.00 82.56 392 THR A CA 1
ATOM 3088 C C . THR A 1 392 ? 19.119 -22.157 -12.885 1.00 82.56 392 THR A C 1
ATOM 3090 O O . THR A 1 392 ? 19.292 -21.420 -13.859 1.00 82.56 392 THR A O 1
ATOM 3093 N N . VAL A 1 393 ? 18.555 -23.365 -13.006 1.00 85.25 393 VAL A N 1
ATOM 3094 C CA . VAL A 1 393 ? 18.115 -23.924 -14.298 1.00 85.25 393 VAL A CA 1
ATOM 3095 C C . VAL A 1 393 ? 17.024 -23.059 -14.935 1.00 85.25 393 VAL A C 1
ATOM 3097 O O . VAL A 1 393 ? 17.072 -22.776 -16.136 1.00 85.25 393 VAL A O 1
ATOM 3100 N N . GLN A 1 394 ? 16.046 -22.596 -14.152 1.00 85.12 394 GLN A N 1
ATOM 3101 C CA . GLN A 1 394 ? 14.983 -21.724 -14.657 1.00 85.12 394 GLN A CA 1
ATOM 3102 C C . GLN A 1 394 ? 15.521 -20.353 -15.093 1.00 85.12 394 GLN A C 1
ATOM 3104 O O . GLN A 1 394 ? 15.136 -19.870 -16.161 1.00 85.12 394 GLN A O 1
ATOM 3109 N N . THR A 1 395 ? 16.441 -19.741 -14.337 1.00 84.31 395 THR A N 1
ATOM 3110 C CA . THR A 1 395 ? 17.064 -18.465 -14.730 1.00 84.31 395 THR A CA 1
ATOM 3111 C C . THR A 1 395 ? 17.865 -18.617 -16.018 1.00 84.31 395 THR A C 1
ATOM 3113 O O . THR A 1 395 ? 17.763 -17.781 -16.914 1.00 84.31 395 THR A O 1
ATOM 3116 N N . GLN A 1 396 ? 18.631 -19.701 -16.156 1.00 86.25 396 GLN A N 1
ATOM 3117 C CA . GLN A 1 396 ? 19.415 -19.961 -17.362 1.00 86.25 396 GLN A CA 1
ATOM 3118 C C . GLN A 1 396 ? 18.539 -20.099 -18.612 1.00 86.25 396 GLN A C 1
ATOM 3120 O O . GLN A 1 396 ? 18.909 -19.564 -19.665 1.00 86.25 396 GLN A O 1
ATOM 3125 N N . ARG A 1 397 ? 17.383 -20.772 -18.488 1.00 87.44 397 ARG A N 1
ATOM 3126 C CA . ARG A 1 397 ? 16.372 -20.887 -19.554 1.00 87.44 397 ARG A CA 1
ATOM 3127 C C . ARG A 1 397 ? 15.750 -19.535 -19.895 1.00 87.44 397 ARG A C 1
ATOM 3129 O O . ARG A 1 397 ? 15.636 -19.195 -21.068 1.00 87.44 397 ARG A O 1
ATOM 3136 N N . LEU A 1 398 ? 15.415 -18.723 -18.890 1.00 87.12 398 LEU A N 1
ATOM 3137 C CA . LEU A 1 398 ? 14.913 -17.370 -19.129 1.00 87.12 398 LEU A CA 1
ATOM 3138 C C . LEU A 1 398 ? 15.939 -16.521 -19.886 1.00 87.12 398 LEU A C 1
ATOM 3140 O O . LEU A 1 398 ? 15.581 -15.845 -20.844 1.00 87.12 398 LEU A O 1
ATOM 3144 N N . VAL A 1 399 ? 17.207 -16.533 -19.468 1.00 86.38 399 VAL A N 1
ATOM 3145 C CA . VAL A 1 399 ? 18.251 -15.722 -20.109 1.00 86.38 399 VAL A CA 1
ATOM 3146 C C . VAL A 1 399 ? 18.459 -16.148 -21.562 1.00 86.38 399 VAL A C 1
ATOM 3148 O O . VAL A 1 399 ? 18.601 -15.282 -22.423 1.00 86.38 399 VAL A O 1
ATOM 3151 N N . SER A 1 400 ? 18.428 -17.453 -21.864 1.00 85.62 400 SER A N 1
ATOM 3152 C CA . SER A 1 400 ? 18.467 -17.914 -23.260 1.00 85.62 400 SER A CA 1
ATOM 3153 C C . SER A 1 400 ? 17.233 -17.468 -24.035 1.00 85.62 400 SER A C 1
ATOM 3155 O O . SER A 1 400 ? 17.366 -16.996 -25.161 1.00 85.62 400 SER A O 1
ATOM 3157 N N . ASP A 1 401 ? 16.049 -17.532 -23.424 1.00 86.06 401 ASP A N 1
ATOM 3158 C CA . ASP A 1 401 ? 14.828 -17.067 -24.067 1.00 86.06 401 ASP A CA 1
ATOM 3159 C C . ASP A 1 401 ? 14.923 -15.570 -24.372 1.00 86.06 401 ASP A C 1
ATOM 3161 O O . ASP A 1 401 ? 14.666 -15.169 -25.503 1.00 86.06 401 ASP A O 1
ATOM 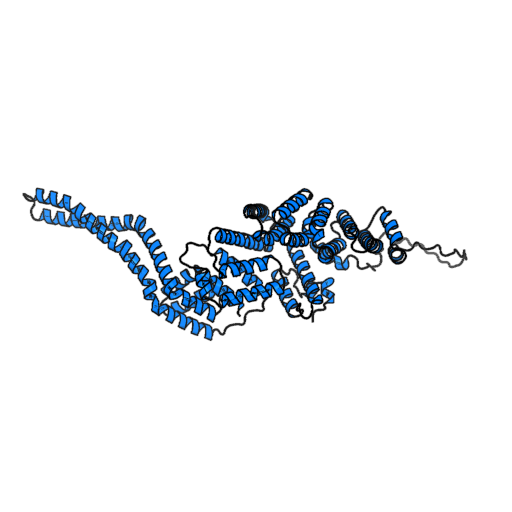3165 N N . LEU A 1 402 ? 15.311 -14.731 -23.407 1.00 86.12 402 LEU A N 1
ATOM 3166 C CA . LEU A 1 402 ? 15.432 -13.275 -23.562 1.00 86.12 402 LEU A CA 1
ATOM 3167 C C . LEU A 1 402 ? 16.477 -12.863 -24.609 1.00 86.12 402 LEU A C 1
ATOM 3169 O O . LEU A 1 402 ? 16.265 -11.852 -25.286 1.00 86.12 402 LEU A O 1
ATOM 3173 N N . ALA A 1 403 ? 17.535 -13.660 -24.788 1.00 82.44 403 ALA A N 1
ATOM 3174 C CA . ALA A 1 403 ? 18.572 -13.420 -25.788 1.00 82.44 403 ALA A CA 1
ATOM 3175 C C . ALA A 1 403 ? 18.035 -13.499 -27.230 1.00 82.44 403 ALA A C 1
ATOM 3177 O O . ALA A 1 403 ? 18.432 -12.698 -28.074 1.00 82.44 403 ALA A O 1
ATOM 3178 N N . VAL A 1 404 ? 17.075 -14.390 -27.517 1.00 80.31 404 VAL A N 1
ATOM 3179 C CA . VAL A 1 404 ? 16.526 -14.581 -28.877 1.00 80.31 404 VAL A CA 1
ATOM 3180 C C . VAL A 1 404 ? 15.919 -13.290 -29.465 1.00 80.31 404 VAL A C 1
ATOM 3182 O O . VAL A 1 404 ? 16.275 -12.910 -30.580 1.00 80.31 404 VAL A O 1
ATOM 3185 N N . PRO A 1 405 ? 15.019 -12.561 -28.775 1.00 82.81 405 PRO A N 1
ATOM 3186 C CA . PRO A 1 405 ? 14.503 -11.284 -29.256 1.00 82.81 405 PRO A CA 1
ATOM 3187 C C . PRO A 1 405 ? 15.378 -10.082 -28.876 1.00 82.81 405 PRO A C 1
ATOM 3189 O O . PRO A 1 405 ? 14.965 -8.960 -29.166 1.00 82.81 405 PRO A O 1
ATOM 3192 N N . ALA A 1 406 ? 16.545 -10.260 -28.244 1.00 79.31 406 ALA A N 1
ATOM 3193 C CA . ALA A 1 406 ? 17.339 -9.140 -27.735 1.00 79.31 406 ALA A CA 1
ATOM 3194 C C . ALA A 1 406 ? 17.691 -8.135 -28.838 1.00 79.31 406 ALA A C 1
ATOM 3196 O O . ALA A 1 406 ? 17.486 -6.936 -28.668 1.00 79.31 406 ALA A O 1
ATOM 3197 N N . GLN A 1 407 ? 18.067 -8.613 -30.027 1.00 80.00 407 GLN A N 1
ATOM 3198 C CA . GLN A 1 407 ? 18.310 -7.749 -31.188 1.00 80.00 407 GLN A CA 1
ATOM 3199 C C . GLN A 1 407 ? 17.097 -6.877 -31.556 1.00 80.00 407 GLN A C 1
ATOM 3201 O O . GLN A 1 407 ? 17.264 -5.730 -31.958 1.00 80.00 407 GLN A O 1
ATOM 3206 N N . LYS A 1 408 ? 15.864 -7.371 -31.379 1.00 80.94 408 LYS A N 1
ATOM 3207 C CA . LYS A 1 408 ? 14.639 -6.593 -31.643 1.00 80.94 408 LYS A CA 1
ATOM 3208 C C . LYS A 1 408 ? 14.393 -5.518 -30.584 1.00 80.94 408 LYS A C 1
ATOM 3210 O O . LYS A 1 408 ? 13.771 -4.506 -30.899 1.00 80.94 408 LYS A O 1
ATOM 3215 N N . VAL A 1 409 ? 14.875 -5.728 -29.360 1.00 79.12 409 VAL A N 1
ATOM 3216 C CA . VAL A 1 409 ? 14.809 -4.749 -28.264 1.00 79.12 409 VAL A CA 1
ATOM 3217 C C . VAL A 1 409 ? 15.929 -3.712 -28.363 1.00 79.12 409 VAL A C 1
ATOM 3219 O O . VAL A 1 409 ? 15.707 -2.551 -28.023 1.00 79.12 409 VAL A O 1
ATOM 3222 N N . TYR A 1 410 ? 17.080 -4.086 -28.930 1.00 80.06 410 TYR A N 1
ATOM 3223 C CA . TYR A 1 410 ? 18.189 -3.171 -29.210 1.00 80.06 410 TYR A CA 1
ATOM 3224 C C . TYR A 1 410 ? 18.058 -2.404 -30.532 1.00 80.06 410 TYR A C 1
ATOM 3226 O O . TYR A 1 410 ? 18.572 -1.295 -30.643 1.00 80.06 410 TYR A O 1
ATOM 3234 N N . ALA A 1 411 ? 17.327 -2.922 -31.523 1.00 79.19 411 ALA A N 1
ATOM 3235 C CA . ALA A 1 411 ? 17.111 -2.246 -32.807 1.00 79.19 411 ALA A CA 1
ATOM 3236 C C . ALA A 1 411 ? 16.623 -0.779 -32.690 1.00 79.19 411 ALA A C 1
ATOM 3238 O O . ALA A 1 411 ? 17.078 0.061 -33.471 1.00 79.19 411 ALA A O 1
ATOM 3239 N N . PRO A 1 412 ? 15.745 -0.417 -31.731 1.00 79.00 412 PRO A N 1
ATOM 3240 C CA . PRO A 1 412 ? 15.429 0.972 -31.407 1.00 79.00 412 PRO A CA 1
ATOM 3241 C C . PRO A 1 412 ? 16.619 1.898 -31.140 1.00 79.00 412 PRO A C 1
ATOM 3243 O O . PRO A 1 412 ? 16.549 3.058 -31.541 1.00 79.00 412 PRO A O 1
ATOM 3246 N N . PHE A 1 413 ? 17.691 1.416 -30.500 1.00 76.88 413 PHE A N 1
ATOM 3247 C CA . PHE A 1 413 ? 18.880 2.220 -30.189 1.00 76.88 413 PHE A CA 1
ATOM 3248 C C . PHE A 1 413 ? 19.554 2.688 -31.483 1.00 76.88 413 PHE A C 1
ATOM 3250 O O . PHE A 1 413 ? 19.694 3.889 -31.704 1.00 76.88 413 PHE A O 1
ATOM 3257 N N . GLY A 1 414 ? 19.842 1.755 -32.397 1.00 79.31 414 GLY A N 1
ATOM 3258 C CA . GLY A 1 414 ? 20.446 2.082 -33.693 1.00 79.31 414 GLY A CA 1
ATOM 3259 C C . GLY A 1 414 ? 19.539 2.937 -34.586 1.00 79.31 414 GLY A C 1
ATOM 3260 O O . GLY A 1 414 ? 20.009 3.840 -35.277 1.00 79.31 414 GLY A O 1
ATOM 3261 N N . ARG A 1 415 ? 18.214 2.722 -34.545 1.00 82.06 415 ARG A N 1
ATOM 3262 C CA . ARG A 1 415 ? 17.258 3.571 -35.284 1.00 82.06 415 ARG A CA 1
ATOM 3263 C C . ARG A 1 415 ? 17.208 4.999 -34.743 1.00 82.06 415 ARG A C 1
ATOM 3265 O O . ARG A 1 415 ? 17.078 5.932 -35.533 1.00 82.06 415 ARG A O 1
ATOM 3272 N N . ALA A 1 416 ? 17.271 5.175 -33.423 1.00 81.25 416 ALA A N 1
ATOM 3273 C CA . ALA A 1 416 ? 17.249 6.493 -32.796 1.00 81.25 416 ALA A CA 1
ATOM 3274 C C . ALA A 1 416 ? 18.543 7.253 -33.101 1.00 81.25 416 ALA A C 1
ATOM 3276 O O . ALA A 1 416 ? 18.482 8.400 -33.540 1.00 81.25 416 ALA A O 1
ATOM 3277 N N . GLU A 1 417 ? 19.691 6.588 -32.977 1.00 84.62 417 GLU A N 1
ATOM 3278 C CA . GLU A 1 417 ? 20.986 7.166 -33.331 1.00 84.62 417 GLU A CA 1
ATOM 3279 C C . GLU A 1 417 ? 21.033 7.562 -34.813 1.00 84.62 417 GLU A C 1
ATOM 3281 O O . GLU A 1 417 ? 21.344 8.704 -35.148 1.00 84.62 417 GLU A O 1
ATOM 3286 N N . SER A 1 418 ? 20.604 6.684 -35.724 1.00 85.75 418 SER A N 1
ATOM 3287 C CA . SER A 1 418 ? 20.539 7.024 -37.149 1.00 85.75 418 SER A CA 1
ATOM 3288 C C . SER A 1 418 ? 19.652 8.252 -37.408 1.00 85.75 418 SER A C 1
ATOM 3290 O O . SER A 1 418 ? 20.061 9.188 -38.098 1.00 85.75 418 SER A O 1
ATOM 3292 N N . ARG A 1 419 ? 18.453 8.300 -36.814 1.00 87.75 419 ARG A N 1
ATOM 3293 C CA . ARG A 1 419 ? 17.459 9.356 -37.066 1.00 87.75 419 ARG A CA 1
ATOM 3294 C C . ARG A 1 419 ? 17.811 10.711 -36.450 1.00 87.75 419 ARG A C 1
ATOM 3296 O O . ARG A 1 419 ? 17.451 11.729 -37.032 1.00 87.75 419 ARG A O 1
ATOM 3303 N N . TYR A 1 420 ? 18.456 10.738 -35.284 1.00 87.00 420 TYR A N 1
ATOM 3304 C CA . TYR A 1 420 ? 18.707 11.976 -34.532 1.00 87.00 420 TYR A CA 1
ATOM 3305 C C . TYR A 1 420 ? 20.181 12.393 -34.489 1.00 87.00 420 TYR A C 1
ATOM 3307 O O . TYR A 1 420 ? 20.462 13.545 -34.166 1.00 87.00 420 TYR A O 1
ATOM 3315 N N . GLN A 1 421 ? 21.113 11.505 -34.838 1.00 86.56 421 GLN A N 1
ATOM 3316 C CA . GLN A 1 421 ? 22.542 11.810 -34.911 1.00 86.56 421 GLN A CA 1
ATOM 3317 C C . GLN A 1 421 ? 23.038 11.789 -36.358 1.00 86.56 421 GLN A C 1
ATOM 3319 O O . GLN A 1 421 ? 23.545 12.803 -36.826 1.00 86.56 421 GLN A O 1
ATOM 3324 N N . PHE A 1 422 ? 22.858 10.683 -37.089 1.00 89.19 422 PHE A N 1
ATOM 3325 C CA . PHE A 1 422 ? 23.443 10.528 -38.428 1.00 89.19 422 PHE A CA 1
ATOM 3326 C C . PHE A 1 422 ? 22.758 11.393 -39.496 1.00 89.19 422 PHE A C 1
ATOM 3328 O O . PHE A 1 422 ? 23.407 12.233 -40.111 1.00 89.19 422 PHE A O 1
ATOM 3335 N N . TRP A 1 423 ? 21.446 11.240 -39.701 1.00 92.12 423 TRP A N 1
ATOM 3336 C CA . TRP A 1 423 ? 20.726 11.993 -40.738 1.00 92.12 423 TRP A CA 1
ATOM 3337 C C . TRP A 1 423 ? 20.749 13.514 -40.519 1.00 92.12 423 TRP A C 1
ATOM 3339 O O . TRP A 1 423 ? 20.991 14.234 -41.487 1.00 92.12 423 TRP A O 1
ATOM 3349 N N . PRO A 1 424 ? 20.576 14.037 -39.289 1.00 91.75 424 PRO A N 1
ATOM 3350 C CA . PRO A 1 424 ? 20.711 15.467 -39.038 1.00 91.75 424 PRO A CA 1
ATOM 3351 C C . PRO A 1 424 ? 22.140 15.976 -39.223 1.00 91.75 424 PRO A C 1
ATOM 3353 O O . PRO A 1 424 ? 22.302 17.100 -39.683 1.00 91.75 424 PRO A O 1
ATOM 3356 N N . LEU A 1 425 ? 23.166 15.172 -38.907 1.00 91.50 425 LEU A N 1
ATOM 3357 C CA . LEU A 1 425 ? 24.557 15.528 -39.200 1.00 91.50 425 LEU A CA 1
ATOM 3358 C C . LEU A 1 425 ? 24.758 15.658 -40.709 1.00 91.50 425 LEU A C 1
ATOM 3360 O O . LEU A 1 425 ? 25.262 16.677 -41.161 1.00 91.50 425 LEU A O 1
ATOM 3364 N N . VAL A 1 426 ? 24.332 14.660 -41.488 1.00 92.19 426 VAL A N 1
ATOM 3365 C CA . VAL A 1 426 ? 24.442 14.692 -42.955 1.00 92.19 426 VAL A CA 1
ATOM 3366 C C . VAL A 1 426 ? 23.688 15.893 -43.522 1.00 92.19 426 VAL A C 1
ATOM 3368 O O . VAL A 1 426 ? 24.260 16.651 -44.299 1.00 92.19 426 VAL A O 1
ATOM 3371 N N . ALA A 1 427 ? 22.446 16.120 -43.088 1.00 92.81 427 ALA A N 1
ATOM 3372 C CA . ALA A 1 427 ? 21.650 17.263 -43.524 1.00 92.81 427 ALA A CA 1
ATOM 3373 C C . ALA A 1 427 ? 22.333 18.598 -43.190 1.00 92.81 427 ALA A C 1
ATOM 3375 O O . ALA A 1 427 ? 22.424 19.454 -44.061 1.00 92.81 427 ALA A O 1
ATOM 3376 N N . TRP A 1 428 ? 22.868 18.745 -41.972 1.00 92.94 428 TRP A N 1
ATOM 3377 C CA . TRP A 1 428 ? 23.583 19.944 -41.526 1.00 92.94 428 TRP A CA 1
ATOM 3378 C C . TRP A 1 428 ? 24.870 20.192 -42.315 1.00 92.94 428 TRP A C 1
ATOM 3380 O O . TRP A 1 428 ? 25.157 21.324 -42.702 1.00 92.94 428 TRP A O 1
ATOM 3390 N N . MET A 1 429 ? 25.637 19.132 -42.578 1.00 93.12 429 MET A N 1
ATOM 3391 C CA . MET A 1 429 ? 26.876 19.203 -43.350 1.00 93.12 429 MET A CA 1
ATOM 3392 C C . MET A 1 429 ? 26.592 19.573 -44.805 1.00 93.12 429 MET A C 1
ATOM 3394 O O . MET A 1 429 ? 27.253 20.458 -45.337 1.00 93.12 429 MET A O 1
ATOM 3398 N N . VAL A 1 430 ? 25.586 18.953 -45.432 1.00 93.25 430 VAL A N 1
ATOM 3399 C CA . VAL A 1 430 ? 25.190 19.249 -46.817 1.00 93.25 430 VAL A CA 1
ATOM 3400 C C . VAL A 1 430 ? 24.631 20.666 -46.928 1.00 93.25 430 VAL A C 1
ATOM 3402 O O . VAL A 1 430 ? 25.101 21.432 -47.766 1.00 93.25 430 VAL A O 1
ATOM 3405 N N . SER A 1 431 ? 23.695 21.068 -46.060 1.00 92.31 431 SER A N 1
ATOM 3406 C CA . SER A 1 431 ? 23.132 22.423 -46.096 1.00 92.31 431 SER A CA 1
ATOM 3407 C C . SER A 1 431 ? 24.200 23.481 -45.825 1.00 92.31 431 SER A C 1
ATOM 3409 O O . SER A 1 431 ? 24.302 24.459 -46.561 1.00 92.31 431 SER A O 1
ATOM 3411 N N . GLY A 1 432 ? 25.046 23.263 -44.815 1.00 92.00 432 GLY A N 1
ATOM 3412 C CA . GLY A 1 432 ? 26.130 24.177 -44.470 1.00 92.00 432 GLY A CA 1
ATOM 3413 C C . GLY A 1 432 ? 27.164 24.307 -45.587 1.00 92.00 432 GLY A C 1
ATOM 3414 O O . GLY A 1 432 ? 27.576 25.421 -45.895 1.00 92.00 432 GLY A O 1
ATOM 3415 N N . MET A 1 433 ? 27.527 23.197 -46.238 1.00 92.12 433 MET A N 1
ATOM 3416 C CA . MET A 1 433 ? 28.421 23.210 -47.399 1.00 92.12 433 MET A CA 1
ATOM 3417 C C . MET A 1 433 ? 27.806 23.946 -48.583 1.00 92.12 433 MET A C 1
ATOM 3419 O O . MET A 1 433 ? 28.459 24.805 -49.155 1.00 92.12 433 MET A O 1
ATOM 3423 N N . THR A 1 434 ? 26.548 23.670 -48.937 1.00 89.81 434 THR A N 1
ATOM 3424 C CA . THR A 1 434 ? 25.902 24.346 -50.078 1.00 89.81 434 THR A CA 1
ATOM 3425 C C . THR A 1 434 ? 25.807 25.861 -49.888 1.00 89.81 434 THR A C 1
ATOM 3427 O O . THR A 1 434 ? 26.074 26.608 -50.825 1.00 89.81 434 THR A O 1
ATOM 3430 N N . ILE A 1 435 ? 25.496 26.326 -48.674 1.00 92.06 435 ILE A N 1
ATOM 3431 C CA . ILE A 1 435 ? 25.417 27.758 -48.355 1.00 92.06 435 ILE A CA 1
ATOM 3432 C C . ILE A 1 435 ? 26.818 28.378 -48.271 1.00 92.06 435 ILE A C 1
ATOM 3434 O O . ILE A 1 435 ? 27.031 29.475 -48.777 1.00 92.06 435 ILE A O 1
ATOM 3438 N N . GLY A 1 436 ? 27.774 27.682 -47.648 1.00 89.62 436 GLY A N 1
ATOM 3439 C CA . GLY A 1 436 ? 29.141 28.166 -47.448 1.00 89.62 436 GLY A CA 1
ATOM 3440 C C . GLY A 1 436 ? 29.997 28.185 -48.714 1.00 89.62 436 GLY A C 1
ATOM 3441 O O . GLY A 1 436 ? 30.840 29.062 -48.859 1.00 89.62 436 GLY A O 1
ATOM 3442 N N . LEU A 1 437 ? 29.759 27.265 -49.653 1.00 89.56 437 LEU A N 1
ATOM 3443 C CA . LEU A 1 437 ? 30.481 27.197 -50.926 1.00 89.56 437 LEU A CA 1
ATOM 3444 C C . LEU A 1 437 ? 30.033 28.268 -51.924 1.00 89.56 437 LEU A C 1
ATOM 3446 O O . LEU A 1 437 ? 30.841 28.684 -52.744 1.00 89.56 437 LEU A O 1
ATOM 3450 N N . MET A 1 438 ? 28.784 28.741 -51.858 1.00 88.50 438 MET A N 1
ATOM 3451 C CA . MET A 1 438 ? 28.277 29.794 -52.750 1.00 88.50 438 MET A CA 1
ATOM 3452 C C . MET A 1 438 ? 29.145 31.069 -52.763 1.00 88.50 438 MET A C 1
ATOM 3454 O O . MET A 1 438 ? 29.567 31.471 -53.847 1.00 88.50 438 MET A O 1
ATOM 3458 N N . PRO A 1 439 ? 29.468 31.708 -51.619 1.00 86.19 439 PRO A N 1
ATOM 3459 C CA . PRO A 1 439 ? 30.321 32.897 -51.615 1.00 86.19 439 PRO A CA 1
ATOM 3460 C C . PRO A 1 439 ? 31.763 32.589 -52.035 1.00 86.19 439 PRO A C 1
ATOM 3462 O O . PRO A 1 439 ? 32.359 33.393 -52.746 1.00 86.19 439 PRO A O 1
ATOM 3465 N N . ILE A 1 440 ? 32.303 31.421 -51.662 1.00 85.44 440 ILE A N 1
ATOM 3466 C CA . ILE A 1 440 ? 33.648 30.985 -52.073 1.00 85.44 440 ILE A CA 1
ATOM 3467 C C . ILE A 1 440 ? 33.704 30.872 -53.601 1.00 85.44 440 ILE A C 1
ATOM 3469 O O . ILE A 1 440 ? 34.608 31.411 -54.232 1.00 85.44 440 ILE A O 1
ATOM 3473 N N . LEU A 1 441 ? 32.691 30.257 -54.218 1.00 84.25 441 LEU A N 1
ATOM 3474 C CA . LEU A 1 441 ? 32.603 30.106 -55.669 1.00 84.25 441 LEU A CA 1
ATOM 3475 C C . LEU A 1 441 ? 32.534 31.475 -56.364 1.00 84.25 441 LEU A C 1
ATOM 3477 O O . LEU A 1 441 ? 33.284 31.714 -57.308 1.00 84.25 441 LEU A O 1
ATOM 3481 N N . VAL A 1 442 ? 31.729 32.412 -55.853 1.00 85.19 442 VAL A N 1
ATOM 3482 C CA . VAL A 1 442 ? 31.663 33.787 -56.385 1.00 85.19 442 VAL A CA 1
ATOM 3483 C C . VAL A 1 442 ? 33.026 34.487 -56.317 1.00 85.19 442 VAL A C 1
ATOM 3485 O O . VAL A 1 442 ? 33.465 35.053 -57.316 1.00 85.19 442 VAL A O 1
ATOM 3488 N N . VAL A 1 443 ? 33.725 34.412 -55.179 1.00 82.94 443 VAL A N 1
ATOM 3489 C CA . VAL A 1 443 ? 35.056 35.023 -55.010 1.00 82.94 443 VAL A CA 1
ATOM 3490 C C . VAL A 1 443 ? 36.079 34.386 -55.949 1.00 82.94 443 VAL A C 1
ATOM 3492 O O . VAL A 1 443 ? 36.862 35.097 -56.574 1.00 82.94 443 VAL A O 1
ATOM 3495 N N . THR A 1 444 ? 36.050 33.061 -56.105 1.00 81.38 444 THR A N 1
ATOM 3496 C CA . THR A 1 444 ? 36.987 32.361 -56.994 1.00 81.38 444 THR A CA 1
ATOM 3497 C C . THR A 1 444 ? 36.807 32.747 -58.450 1.00 81.38 444 THR A C 1
ATOM 3499 O O . THR A 1 444 ? 37.801 33.048 -59.099 1.00 81.38 444 THR A O 1
ATOM 3502 N N . VAL A 1 445 ? 35.563 32.823 -58.938 1.00 82.69 445 VAL A N 1
ATOM 3503 C CA . VAL A 1 445 ? 35.248 33.250 -60.312 1.00 82.69 445 VAL A CA 1
ATOM 3504 C C . VAL A 1 445 ? 35.691 34.692 -60.564 1.00 82.69 445 VAL A C 1
ATOM 3506 O O . VAL A 1 445 ? 36.101 35.015 -61.671 1.00 82.69 445 VAL A O 1
ATOM 3509 N N . MET A 1 446 ? 35.664 35.559 -59.549 1.00 80.69 446 MET A N 1
ATOM 3510 C CA . MET A 1 446 ? 36.174 36.928 -59.684 1.00 80.69 446 MET A CA 1
ATOM 3511 C C . MET A 1 446 ? 37.705 37.035 -59.610 1.00 80.69 446 MET A C 1
ATOM 3513 O O . MET A 1 446 ? 38.265 38.022 -60.077 1.00 80.69 446 MET A O 1
ATOM 3517 N N . ALA A 1 447 ? 38.394 36.038 -59.050 1.00 75.50 447 ALA A N 1
ATOM 3518 C CA . ALA A 1 447 ? 39.846 36.045 -58.855 1.00 75.50 447 ALA A CA 1
ATOM 3519 C C . ALA A 1 447 ? 40.635 35.278 -59.940 1.00 75.50 447 ALA A C 1
ATOM 3521 O O . ALA A 1 447 ? 41.870 35.274 -59.911 1.00 75.50 447 ALA A O 1
ATOM 3522 N N . THR A 1 448 ? 39.963 34.620 -60.894 1.00 67.06 448 THR A N 1
ATOM 3523 C CA . THR A 1 448 ? 40.613 33.728 -61.875 1.00 67.06 448 THR A CA 1
ATOM 3524 C C . THR A 1 448 ? 41.553 34.422 -62.862 1.00 67.06 448 THR A C 1
ATOM 3526 O O . THR A 1 448 ? 42.419 33.748 -63.414 1.00 67.06 448 THR A O 1
ATOM 3529 N N . ASP A 1 449 ? 41.457 35.740 -63.052 1.00 68.19 449 ASP A N 1
ATOM 3530 C CA . ASP A 1 449 ? 42.259 36.450 -64.060 1.00 68.19 449 ASP A CA 1
ATOM 3531 C C . ASP A 1 449 ? 43.739 36.663 -63.669 1.00 68.19 449 ASP A C 1
ATOM 3533 O O . ASP A 1 449 ? 44.537 37.052 -64.519 1.00 68.19 449 ASP A O 1
ATOM 3537 N N . SER A 1 450 ? 44.156 36.392 -62.420 1.00 64.69 450 SER A N 1
ATOM 3538 C CA . SER A 1 450 ? 45.541 36.681 -61.984 1.00 64.69 450 SER A CA 1
ATOM 3539 C C . SER A 1 450 ? 46.211 35.680 -61.027 1.00 64.69 450 SER A C 1
ATOM 3541 O O . SER A 1 450 ? 47.415 35.792 -60.797 1.00 64.69 450 SER A O 1
ATOM 3543 N N . ALA A 1 451 ? 45.497 34.686 -60.476 1.00 62.41 451 ALA A N 1
ATOM 3544 C CA . ALA A 1 451 ? 45.939 34.014 -59.240 1.00 62.41 451 ALA A CA 1
ATOM 3545 C C . ALA A 1 451 ? 46.396 32.532 -59.325 1.00 62.41 451 ALA A C 1
ATOM 3547 O O . ALA A 1 451 ? 46.817 31.976 -58.308 1.00 62.41 451 ALA A O 1
ATOM 3548 N N . GLY A 1 452 ? 46.379 31.873 -60.491 1.00 74.38 452 GLY A N 1
ATOM 3549 C CA . GLY A 1 452 ? 47.017 30.552 -60.697 1.00 74.38 452 GLY A CA 1
ATOM 3550 C C . GLY A 1 452 ? 46.688 29.442 -59.665 1.00 74.38 452 GLY A C 1
ATOM 3551 O O . GLY A 1 452 ? 45.629 29.443 -59.037 1.00 74.38 452 GLY A O 1
ATOM 3552 N N . GLN A 1 453 ? 47.611 28.478 -59.480 1.00 79.06 453 GLN A N 1
ATOM 3553 C CA . GLN A 1 453 ? 47.474 27.298 -58.590 1.00 79.06 453 GLN A CA 1
ATOM 3554 C C . GLN A 1 453 ? 47.253 27.634 -57.100 1.00 79.06 453 GLN A C 1
ATOM 3556 O O . GLN A 1 453 ? 46.704 26.814 -56.366 1.00 79.06 453 GLN A O 1
ATOM 3561 N N . LEU A 1 454 ? 47.666 28.819 -56.637 1.00 79.81 454 LEU A N 1
ATOM 3562 C CA . LEU A 1 454 ? 47.517 29.233 -55.236 1.00 79.81 454 LEU A CA 1
ATOM 3563 C C . LEU A 1 454 ? 46.047 29.446 -54.852 1.00 79.81 454 LEU A C 1
ATOM 3565 O O . LEU A 1 454 ? 45.648 29.079 -53.748 1.00 79.81 454 LEU A O 1
ATOM 3569 N N . SER A 1 455 ? 45.233 29.965 -55.777 1.00 79.88 455 SER A N 1
ATOM 3570 C CA . SER A 1 455 ? 43.790 30.129 -55.565 1.00 79.88 455 SER A CA 1
ATOM 3571 C C . SER A 1 455 ? 43.093 28.791 -55.286 1.00 79.88 455 SER A C 1
ATOM 3573 O O . SER A 1 455 ? 42.275 28.695 -54.376 1.00 79.88 455 SER A O 1
ATOM 3575 N N . LEU A 1 456 ? 43.490 27.723 -55.986 1.00 82.31 456 LEU A N 1
ATOM 3576 C CA . LEU A 1 456 ? 42.926 26.385 -55.814 1.00 82.31 456 LEU A CA 1
ATOM 3577 C C . LEU A 1 456 ? 43.254 25.787 -54.436 1.00 82.31 456 LEU A C 1
ATOM 3579 O O . LEU A 1 456 ? 42.380 25.209 -53.791 1.00 82.31 456 LEU A O 1
ATOM 3583 N N . TRP A 1 457 ? 44.485 25.966 -53.949 1.00 86.00 457 TRP A N 1
ATOM 3584 C CA . TRP A 1 457 ? 44.870 25.519 -52.606 1.00 86.00 457 TRP A CA 1
ATOM 3585 C C . TRP A 1 457 ? 44.140 26.282 -51.496 1.00 86.00 457 TRP A C 1
ATOM 3587 O O . TRP A 1 457 ? 43.745 25.669 -50.504 1.00 86.00 457 TRP A O 1
ATOM 3597 N N . LEU A 1 458 ? 43.915 27.588 -51.668 1.00 85.00 458 LEU A N 1
ATOM 3598 C CA . LEU A 1 458 ? 43.158 28.400 -50.712 1.00 85.00 458 LEU A CA 1
ATOM 3599 C C . LEU A 1 458 ? 41.691 27.968 -50.633 1.00 85.00 458 LEU A C 1
ATOM 3601 O O . LEU A 1 458 ? 41.171 27.799 -49.535 1.00 85.00 458 LEU A O 1
ATOM 3605 N N . VAL A 1 459 ? 41.055 27.682 -51.770 1.00 85.25 459 VAL A N 1
ATOM 3606 C CA . VAL A 1 459 ? 39.676 27.165 -51.807 1.00 85.25 459 VAL A CA 1
ATOM 3607 C C . VAL A 1 459 ? 39.569 25.820 -51.104 1.00 85.25 459 VAL A C 1
ATOM 3609 O O . VAL A 1 459 ? 38.653 25.607 -50.312 1.00 85.25 459 VAL A O 1
ATOM 3612 N N . LEU A 1 460 ? 40.511 24.907 -51.356 1.00 87.44 460 LEU A N 1
ATOM 3613 C CA . LEU A 1 460 ? 40.542 23.612 -50.677 1.00 87.44 460 LEU A CA 1
ATOM 3614 C C . LEU A 1 460 ? 40.726 23.772 -49.162 1.00 87.44 460 LEU A C 1
ATOM 3616 O O . LEU A 1 460 ? 40.062 23.075 -48.391 1.00 87.44 460 LEU A O 1
ATOM 3620 N N . LEU A 1 461 ? 41.580 24.705 -48.731 1.00 90.75 461 LEU A N 1
ATOM 3621 C CA . LEU A 1 461 ? 41.779 25.020 -47.318 1.00 90.75 461 LEU A CA 1
ATOM 3622 C C . LEU A 1 461 ? 40.507 25.603 -46.685 1.00 90.75 461 LEU A C 1
ATOM 3624 O O . LEU A 1 461 ? 40.100 25.146 -45.620 1.00 90.75 461 LEU A O 1
ATOM 3628 N N . GLU A 1 462 ? 39.841 26.552 -47.343 1.00 87.31 462 GLU A N 1
ATOM 3629 C CA . GLU A 1 462 ? 38.577 27.132 -46.874 1.00 87.31 462 GLU A CA 1
ATOM 3630 C C . GLU A 1 462 ? 37.466 26.083 -46.785 1.00 87.31 462 GLU A C 1
ATOM 3632 O O . GLU A 1 462 ? 36.755 26.022 -45.781 1.00 87.31 462 GLU A O 1
ATOM 3637 N N . CYS A 1 463 ? 37.363 25.188 -47.772 1.00 89.06 463 CYS A N 1
ATOM 3638 C CA . CYS A 1 463 ? 36.437 24.057 -47.730 1.00 89.06 463 CYS A CA 1
ATOM 3639 C C . CYS A 1 463 ? 36.732 23.137 -46.537 1.00 89.06 463 CYS A C 1
ATOM 3641 O O . CYS A 1 463 ? 35.811 22.727 -45.827 1.00 89.06 463 CYS A O 1
ATOM 3643 N N . ALA A 1 464 ? 38.006 22.827 -46.276 1.00 91.38 464 ALA A N 1
ATOM 3644 C CA . ALA A 1 464 ? 38.404 21.997 -45.141 1.00 91.38 464 ALA A CA 1
ATOM 3645 C C . ALA A 1 464 ? 38.077 22.670 -43.796 1.00 91.38 464 ALA A C 1
ATOM 3647 O O . ALA A 1 464 ? 37.516 22.029 -42.903 1.00 91.38 464 ALA A O 1
ATOM 3648 N N . VAL A 1 465 ? 38.357 23.969 -43.659 1.00 93.38 465 VAL A N 1
ATOM 3649 C CA . VAL A 1 465 ? 38.023 24.754 -42.461 1.00 93.38 465 VAL A CA 1
ATOM 3650 C C . VAL A 1 465 ? 36.510 24.807 -42.253 1.00 93.38 465 VAL A C 1
ATOM 3652 O O . VAL A 1 465 ? 36.042 24.576 -41.137 1.00 93.38 465 VAL A O 1
ATOM 3655 N N . LEU A 1 466 ? 35.732 25.033 -43.314 1.00 92.06 466 LEU A N 1
ATOM 3656 C CA . LEU A 1 466 ? 34.271 25.061 -43.258 1.00 92.06 466 LEU A CA 1
ATOM 3657 C C . LEU A 1 466 ? 33.693 23.695 -42.862 1.00 92.06 466 LEU A C 1
ATOM 3659 O O . LEU A 1 466 ? 32.809 23.628 -42.008 1.00 92.06 466 LEU A O 1
ATOM 3663 N N . PHE A 1 467 ? 34.231 22.597 -43.401 1.00 92.88 467 PHE A N 1
ATOM 3664 C CA . PHE A 1 467 ? 33.851 21.237 -43.009 1.00 92.88 467 PHE A CA 1
ATOM 3665 C C . PHE A 1 467 ? 34.078 20.994 -41.511 1.00 92.88 467 PHE A C 1
ATOM 3667 O O . PHE A 1 467 ? 33.179 20.525 -40.807 1.00 92.88 467 PHE A O 1
ATOM 3674 N N . ILE A 1 468 ? 35.266 21.347 -41.006 1.00 93.69 468 ILE A N 1
ATOM 3675 C CA . ILE A 1 468 ? 35.624 21.194 -39.590 1.00 93.69 468 ILE A CA 1
ATOM 3676 C C . ILE A 1 468 ? 34.721 22.072 -38.715 1.00 93.69 468 ILE A C 1
ATOM 3678 O O . ILE A 1 468 ? 34.191 21.598 -37.707 1.00 93.69 468 ILE A O 1
ATOM 3682 N N . ALA A 1 469 ? 34.492 23.327 -39.107 1.00 92.94 469 ALA A N 1
ATOM 3683 C CA . ALA A 1 469 ? 33.637 24.259 -38.380 1.00 92.94 469 ALA A CA 1
ATOM 3684 C C . ALA A 1 469 ? 32.183 23.764 -38.297 1.00 92.94 469 ALA A C 1
ATOM 3686 O O . ALA A 1 469 ? 31.585 23.793 -37.218 1.00 92.94 469 ALA A O 1
ATOM 3687 N N . LEU A 1 470 ? 31.623 23.245 -39.395 1.00 93.25 470 LEU A N 1
ATOM 3688 C CA . LEU A 1 470 ? 30.273 22.672 -39.425 1.00 93.25 470 LEU A CA 1
ATOM 3689 C C . LEU A 1 470 ? 30.160 21.423 -38.550 1.00 93.25 470 LEU A C 1
ATOM 3691 O O . LEU A 1 470 ? 29.196 21.296 -37.788 1.00 93.25 470 LEU A O 1
ATOM 3695 N N . TYR A 1 471 ? 31.156 20.537 -38.601 1.00 93.56 471 TYR A N 1
ATOM 3696 C CA . TYR A 1 471 ? 31.199 19.340 -37.765 1.00 93.56 471 TYR A CA 1
ATOM 3697 C C . TYR A 1 471 ? 31.267 19.687 -36.269 1.00 93.56 471 TYR A C 1
ATOM 3699 O O . TYR A 1 471 ? 30.515 19.135 -35.458 1.00 93.56 471 TYR A O 1
ATOM 3707 N N . LEU A 1 472 ? 32.126 20.642 -35.894 1.00 93.62 472 LEU A N 1
ATOM 3708 C CA . LEU A 1 472 ? 32.240 21.126 -34.516 1.00 93.62 472 LEU A CA 1
ATOM 3709 C C . LEU A 1 472 ? 30.959 21.827 -34.053 1.00 93.62 472 LEU A C 1
ATOM 3711 O O . LEU A 1 472 ? 30.506 21.581 -32.934 1.00 93.62 472 LEU A O 1
ATOM 3715 N N . SER A 1 473 ? 30.342 22.639 -34.913 1.00 93.25 473 SER A N 1
ATOM 3716 C CA . SER A 1 473 ? 29.056 23.290 -34.643 1.00 93.25 473 SER A CA 1
ATOM 3717 C C . SER A 1 473 ? 27.958 22.260 -34.358 1.00 93.25 473 SER A C 1
ATOM 3719 O O . SER A 1 473 ? 27.261 22.346 -33.341 1.00 93.25 473 SER A O 1
ATOM 3721 N N . PHE A 1 474 ? 27.866 21.203 -35.171 1.00 92.94 474 PHE A N 1
ATOM 3722 C CA . PHE A 1 474 ? 26.908 20.125 -34.943 1.00 92.94 474 PHE A CA 1
ATOM 3723 C C . PHE A 1 474 ? 27.150 19.412 -33.605 1.00 92.94 474 PHE A C 1
ATOM 3725 O O . PHE A 1 474 ? 26.235 19.290 -32.786 1.00 92.94 474 PHE A O 1
ATOM 3732 N N . ARG A 1 475 ? 28.389 18.959 -33.361 1.00 91.88 475 ARG A N 1
ATOM 3733 C CA . ARG A 1 475 ? 28.747 18.173 -32.168 1.00 91.88 475 ARG A CA 1
ATOM 3734 C C . ARG A 1 475 ? 28.655 18.967 -30.871 1.00 91.88 475 ARG A C 1
ATOM 3736 O O . ARG A 1 475 ? 28.288 18.398 -29.846 1.00 91.88 475 ARG A O 1
ATOM 3743 N N . ARG A 1 476 ? 29.004 20.254 -30.893 1.00 92.31 476 ARG A N 1
ATOM 3744 C CA . ARG A 1 476 ? 29.084 21.085 -29.685 1.00 92.31 476 ARG A CA 1
ATOM 3745 C C . ARG A 1 476 ? 27.785 21.827 -29.386 1.00 92.31 476 ARG A C 1
ATOM 3747 O O . ARG A 1 476 ? 27.522 22.115 -28.222 1.00 92.31 476 ARG A O 1
ATOM 3754 N N . TRP A 1 477 ? 26.973 22.124 -30.400 1.00 90.56 477 TRP A N 1
ATOM 3755 C CA . TRP A 1 477 ? 25.793 22.971 -30.235 1.00 90.56 477 TRP A CA 1
ATOM 3756 C C . TRP A 1 477 ? 24.487 22.264 -30.601 1.00 90.56 477 TRP A C 1
ATOM 3758 O O . TRP A 1 477 ? 23.646 22.069 -29.722 1.00 90.56 477 TRP A O 1
ATOM 3768 N N . LEU A 1 478 ? 24.317 21.835 -31.856 1.00 89.31 478 LEU A N 1
ATOM 3769 C CA . LEU A 1 478 ? 23.024 21.333 -32.343 1.00 89.31 478 LEU A CA 1
ATOM 3770 C C . LEU A 1 478 ? 22.626 19.995 -31.697 1.00 89.31 478 LEU A C 1
ATOM 3772 O O . LEU A 1 478 ? 21.504 19.841 -31.203 1.00 89.31 478 LEU A O 1
ATOM 3776 N N . TYR A 1 479 ? 23.555 19.037 -31.665 1.00 89.50 479 TYR A N 1
ATOM 3777 C CA . TYR A 1 479 ? 23.313 17.708 -31.113 1.00 89.50 479 TYR A CA 1
ATOM 3778 C C . TYR A 1 479 ? 23.010 17.723 -29.605 1.00 89.50 479 TYR A C 1
ATOM 3780 O O . TYR A 1 479 ? 21.931 17.261 -29.226 1.00 89.50 479 TYR A O 1
ATOM 3788 N N . PRO A 1 480 ? 23.876 18.268 -28.723 1.00 90.62 480 PRO A N 1
ATOM 3789 C CA . PRO A 1 480 ? 23.664 18.170 -27.282 1.00 90.62 480 PRO A CA 1
ATOM 3790 C C . PRO A 1 480 ? 22.456 18.973 -26.792 1.00 90.62 480 PRO A C 1
ATOM 3792 O O . PRO A 1 480 ? 21.789 18.521 -25.865 1.00 90.62 480 PRO A O 1
ATOM 3795 N N . ARG A 1 481 ? 22.158 20.134 -27.396 1.00 89.69 481 ARG A N 1
ATOM 3796 C CA . ARG A 1 481 ? 21.066 21.001 -26.925 1.00 89.69 481 ARG A CA 1
ATOM 3797 C C . ARG A 1 481 ? 19.687 20.551 -27.393 1.00 89.69 481 ARG A C 1
ATOM 3799 O O . ARG A 1 481 ? 18.751 20.602 -26.605 1.00 89.69 481 ARG A O 1
ATOM 3806 N N . TYR A 1 482 ? 19.545 20.114 -28.646 1.00 88.31 482 TYR A N 1
ATOM 3807 C CA . TYR A 1 482 ? 18.217 19.927 -29.247 1.00 88.31 482 TYR A CA 1
ATOM 3808 C C . TYR A 1 482 ? 17.902 18.483 -29.631 1.00 88.31 482 TYR A C 1
ATOM 3810 O O . TYR A 1 482 ? 16.774 18.025 -29.435 1.00 88.31 482 TYR A O 1
ATOM 3818 N N . LEU A 1 483 ? 18.875 17.759 -30.189 1.00 88.25 483 LEU A N 1
ATOM 3819 C CA . LEU A 1 483 ? 18.636 16.424 -30.746 1.00 88.25 483 LEU A CA 1
ATOM 3820 C C . LEU A 1 483 ? 18.807 15.321 -29.703 1.00 88.25 483 LEU A C 1
ATOM 3822 O O . LEU A 1 483 ? 17.980 14.416 -29.651 1.00 88.25 483 LEU A O 1
ATOM 3826 N N . ARG A 1 484 ? 19.804 15.429 -28.819 1.00 87.81 484 ARG A N 1
ATOM 3827 C CA . ARG A 1 484 ? 20.053 14.473 -27.733 1.00 87.81 484 ARG A CA 1
ATOM 3828 C C . ARG A 1 484 ? 18.840 14.252 -26.813 1.00 87.81 484 ARG A C 1
ATOM 3830 O O . ARG A 1 484 ? 18.497 13.088 -26.616 1.00 87.81 484 ARG A O 1
ATOM 3837 N N . PRO A 1 485 ? 18.148 15.279 -26.271 1.00 88.81 485 PRO A N 1
ATOM 3838 C CA . PRO A 1 485 ? 16.994 15.036 -25.399 1.00 88.81 485 PRO A CA 1
ATOM 3839 C C . PRO A 1 485 ? 15.838 14.350 -26.141 1.00 88.81 485 PRO A C 1
ATOM 3841 O O . PRO A 1 485 ? 15.238 13.413 -25.618 1.00 88.81 485 PRO A O 1
ATOM 3844 N N . LYS A 1 486 ? 15.571 14.747 -27.394 1.00 87.19 486 LYS A N 1
ATOM 3845 C CA . LYS A 1 486 ? 14.545 14.111 -28.239 1.00 87.19 486 LYS A CA 1
ATOM 3846 C C . LYS A 1 486 ? 14.903 12.668 -28.587 1.00 87.19 486 LYS A C 1
ATOM 3848 O O . LYS A 1 486 ? 14.029 11.804 -28.562 1.00 87.19 486 LYS A O 1
ATOM 3853 N N . MET A 1 487 ? 16.176 12.407 -28.880 1.00 87.19 487 MET A N 1
ATOM 3854 C CA . MET A 1 487 ? 16.690 11.067 -29.137 1.00 87.19 487 MET A CA 1
ATOM 3855 C C . MET A 1 487 ? 16.475 10.172 -27.921 1.00 87.19 487 MET A C 1
ATOM 3857 O O . MET A 1 487 ? 15.873 9.117 -28.072 1.00 87.19 487 MET A O 1
ATOM 3861 N N . LEU A 1 488 ? 16.887 10.613 -26.727 1.00 85.25 488 LEU A N 1
ATOM 3862 C CA . LEU A 1 488 ? 16.732 9.843 -25.490 1.00 85.25 488 LEU A CA 1
ATOM 3863 C C . LEU A 1 488 ? 15.259 9.552 -25.183 1.00 85.25 488 LEU A C 1
ATOM 3865 O O . LEU A 1 488 ? 14.909 8.406 -24.908 1.00 85.25 488 LEU A O 1
ATOM 3869 N N . GLN A 1 489 ? 14.379 10.550 -25.310 1.00 85.88 489 GLN A N 1
ATOM 3870 C CA . GLN A 1 489 ? 12.945 10.362 -25.084 1.00 85.88 489 GLN A CA 1
ATOM 3871 C C . GLN A 1 489 ? 12.331 9.358 -26.076 1.00 85.88 489 GLN A C 1
ATOM 3873 O O . GLN A 1 489 ? 11.532 8.501 -25.695 1.00 85.88 489 GLN A O 1
ATOM 3878 N N . GLN A 1 490 ? 12.693 9.442 -27.359 1.00 85.31 490 GLN A N 1
ATOM 3879 C CA . GLN A 1 490 ? 12.164 8.546 -28.388 1.00 85.31 490 GLN A CA 1
ATOM 3880 C C . GLN A 1 490 ? 12.742 7.133 -28.266 1.00 85.31 490 GLN A C 1
ATOM 3882 O O . GLN A 1 490 ? 12.023 6.147 -28.435 1.00 85.31 490 GLN A O 1
ATOM 3887 N N . GLN A 1 491 ? 14.027 7.036 -27.931 1.00 84.12 491 GLN A N 1
ATOM 3888 C CA . GLN A 1 491 ? 14.715 5.791 -27.635 1.00 84.12 491 GLN A CA 1
ATOM 3889 C C . GLN A 1 491 ? 14.042 5.089 -26.459 1.00 84.12 491 GLN A C 1
ATOM 3891 O O . GLN A 1 491 ? 13.684 3.928 -26.609 1.00 84.12 491 GLN A O 1
ATOM 3896 N N . GLN A 1 492 ? 13.765 5.794 -25.356 1.00 82.94 492 GLN A N 1
ATOM 3897 C CA . GLN A 1 492 ? 13.037 5.250 -24.207 1.00 82.94 492 GLN A CA 1
ATOM 3898 C C . GLN A 1 492 ? 11.640 4.745 -24.594 1.00 82.94 492 GLN A C 1
ATOM 3900 O O . GLN A 1 492 ? 11.258 3.641 -24.218 1.00 82.94 492 GLN A O 1
ATOM 3905 N N . LYS A 1 493 ? 10.883 5.497 -25.405 1.00 84.19 493 LYS A N 1
ATOM 3906 C CA . LYS A 1 493 ? 9.557 5.059 -25.883 1.00 84.19 493 LYS A CA 1
ATOM 3907 C C . LYS A 1 493 ? 9.629 3.779 -26.715 1.00 84.19 493 LYS A C 1
ATOM 3909 O O . LYS A 1 493 ? 8.839 2.858 -26.512 1.00 84.19 493 LYS A O 1
ATOM 3914 N N . TRP A 1 494 ? 10.559 3.703 -27.662 1.00 85.44 494 TRP A N 1
ATOM 3915 C CA . TRP A 1 494 ? 10.686 2.538 -28.536 1.00 85.44 494 TRP A CA 1
ATOM 3916 C C . TRP A 1 494 ? 11.230 1.306 -27.814 1.00 85.44 494 TRP A C 1
ATOM 3918 O O . TRP A 1 494 ? 10.760 0.198 -28.073 1.00 85.44 494 TRP A O 1
ATOM 3928 N N . THR A 1 495 ? 12.190 1.476 -26.904 1.00 83.69 495 THR A N 1
ATOM 3929 C CA . THR A 1 495 ? 12.704 0.371 -26.086 1.00 83.69 495 THR A CA 1
ATOM 3930 C C . THR A 1 495 ? 11.637 -0.134 -25.126 1.00 83.69 495 THR A C 1
ATOM 3932 O O . THR A 1 495 ? 11.467 -1.343 -25.013 1.00 83.69 495 THR A O 1
ATOM 3935 N N . MET A 1 496 ? 10.832 0.756 -24.540 1.00 83.94 496 MET A N 1
ATOM 3936 C CA . MET A 1 496 ? 9.685 0.386 -23.709 1.00 83.94 496 MET A CA 1
ATOM 3937 C C . MET A 1 496 ? 8.627 -0.401 -24.498 1.00 83.94 496 MET A C 1
ATOM 3939 O O . MET A 1 496 ? 8.137 -1.425 -24.023 1.00 83.94 496 MET A O 1
ATOM 3943 N N . GLN A 1 497 ? 8.308 0.009 -25.731 1.00 86.25 497 GLN A N 1
ATOM 3944 C CA . GLN A 1 497 ? 7.403 -0.745 -26.612 1.00 86.25 497 GLN A CA 1
ATOM 3945 C C . GLN A 1 497 ? 7.969 -2.124 -26.975 1.00 86.25 497 GLN A C 1
ATOM 3947 O O . GLN A 1 497 ? 7.240 -3.120 -26.991 1.00 86.25 497 GLN A O 1
ATOM 3952 N N . ALA A 1 498 ? 9.271 -2.203 -27.256 1.00 86.00 498 ALA A N 1
ATOM 3953 C CA . ALA A 1 498 ? 9.929 -3.465 -27.561 1.00 86.00 498 ALA A CA 1
ATOM 3954 C C . ALA A 1 498 ? 9.976 -4.394 -26.334 1.00 86.00 498 ALA A C 1
ATOM 3956 O O . ALA A 1 498 ? 9.668 -5.579 -26.463 1.00 86.00 498 ALA A O 1
ATOM 3957 N N . TYR A 1 499 ? 10.268 -3.856 -25.147 1.00 89.06 499 TYR A N 1
ATOM 3958 C CA . TYR A 1 499 ? 10.176 -4.561 -23.870 1.00 89.06 499 TYR A CA 1
ATOM 3959 C C . TYR A 1 499 ? 8.767 -5.125 -23.658 1.00 89.06 499 TYR A C 1
ATOM 3961 O O . TYR A 1 499 ? 8.615 -6.335 -23.467 1.00 89.06 499 TYR A O 1
ATOM 3969 N N . ALA A 1 500 ? 7.739 -4.276 -23.774 1.00 86.75 500 ALA A N 1
ATOM 3970 C CA . ALA A 1 500 ? 6.342 -4.653 -23.573 1.00 86.75 500 ALA A CA 1
ATOM 3971 C C . ALA A 1 500 ? 5.905 -5.784 -24.517 1.00 86.75 500 ALA A C 1
ATOM 3973 O O . ALA A 1 500 ? 5.183 -6.689 -24.103 1.00 86.75 500 ALA A O 1
ATOM 3974 N N . LYS A 1 501 ? 6.379 -5.765 -25.768 1.00 88.19 501 LYS A N 1
ATOM 3975 C CA . LYS A 1 501 ? 6.028 -6.761 -26.785 1.00 88.19 501 LYS A CA 1
ATOM 3976 C C . LYS A 1 501 ? 6.795 -8.079 -26.652 1.00 88.19 501 LYS A C 1
ATOM 3978 O O . LYS A 1 501 ? 6.216 -9.137 -26.882 1.00 88.19 501 LYS A O 1
ATOM 3983 N N . TRP A 1 502 ? 8.093 -8.036 -26.345 1.00 88.38 502 TRP A N 1
ATOM 3984 C CA . TRP A 1 502 ? 8.975 -9.203 -26.499 1.00 88.38 502 TRP A CA 1
ATOM 3985 C C . TRP A 1 502 ? 9.488 -9.799 -25.185 1.00 88.38 502 TRP A C 1
ATOM 3987 O O . TRP A 1 502 ? 9.708 -11.012 -25.125 1.00 88.38 502 TRP A O 1
ATOM 3997 N N . TRP A 1 503 ? 9.687 -8.984 -24.147 1.00 89.94 503 TRP A N 1
ATOM 3998 C CA . TRP A 1 503 ? 10.292 -9.415 -22.880 1.00 89.94 503 TRP A CA 1
ATOM 3999 C C . TRP A 1 503 ? 9.277 -9.517 -21.744 1.00 89.94 503 TRP A C 1
ATOM 4001 O O . TRP A 1 503 ? 9.306 -10.498 -21.000 1.00 89.94 503 TRP A O 1
ATOM 4011 N N . ARG A 1 504 ? 8.329 -8.579 -21.658 1.00 90.69 504 ARG A N 1
ATOM 4012 C CA . ARG A 1 504 ? 7.370 -8.467 -20.551 1.00 90.69 504 ARG A CA 1
ATOM 4013 C C . ARG A 1 504 ? 6.647 -9.777 -20.233 1.00 90.69 504 ARG A C 1
ATOM 4015 O O . ARG A 1 504 ? 6.801 -10.312 -19.141 1.00 90.69 504 ARG A O 1
ATOM 4022 N N . GLY A 1 505 ? 5.950 -10.374 -21.202 1.00 89.31 505 GLY A N 1
ATOM 4023 C CA . GLY A 1 505 ? 5.223 -11.633 -20.980 1.00 89.31 505 GLY A CA 1
ATOM 4024 C C . GLY A 1 505 ? 6.117 -12.822 -20.584 1.00 89.31 505 GLY A C 1
ATOM 4025 O O . GLY A 1 505 ? 5.650 -13.782 -19.976 1.00 89.31 505 GLY A O 1
ATOM 4026 N N . ARG A 1 506 ? 7.419 -12.785 -20.894 1.00 90.19 506 ARG A N 1
ATOM 4027 C CA . ARG A 1 506 ? 8.378 -13.828 -20.483 1.00 90.19 506 ARG A CA 1
ATOM 4028 C C . ARG A 1 506 ? 8.796 -13.652 -19.029 1.00 90.19 506 ARG A C 1
ATOM 4030 O O . ARG A 1 506 ? 8.845 -14.637 -18.300 1.00 90.19 506 ARG A O 1
ATOM 4037 N N . LEU A 1 507 ? 9.015 -12.408 -18.609 1.00 89.62 507 LEU A N 1
ATOM 4038 C CA . LEU A 1 507 ? 9.313 -12.070 -17.219 1.00 89.62 507 LEU A CA 1
ATOM 4039 C C . LEU A 1 507 ? 8.140 -12.401 -16.292 1.00 89.62 507 LEU A C 1
ATOM 4041 O O . LEU A 1 507 ? 8.369 -12.975 -15.235 1.00 89.62 507 LEU A O 1
ATOM 4045 N N . PHE A 1 508 ? 6.895 -12.155 -16.713 1.00 90.81 508 PHE A N 1
ATOM 4046 C CA . PHE A 1 508 ? 5.712 -12.581 -15.952 1.00 90.81 508 PHE A CA 1
ATOM 4047 C C . PHE A 1 508 ? 5.644 -14.106 -15.788 1.00 90.81 508 PHE A C 1
ATOM 4049 O O . PHE A 1 508 ? 5.434 -14.599 -14.683 1.00 90.81 508 PHE A O 1
ATOM 4056 N N . ARG A 1 509 ? 5.881 -14.877 -16.859 1.00 88.69 509 ARG A N 1
ATOM 4057 C CA . ARG A 1 509 ? 5.918 -16.349 -16.766 1.00 88.69 509 ARG A CA 1
ATOM 4058 C C . ARG A 1 509 ? 7.012 -16.836 -15.815 1.00 88.69 509 ARG A C 1
ATOM 4060 O O . ARG A 1 509 ? 6.769 -17.738 -15.020 1.00 88.69 509 ARG A O 1
ATOM 4067 N N . TYR A 1 510 ? 8.189 -16.217 -15.862 1.00 87.69 510 TYR A N 1
ATOM 4068 C CA . TYR A 1 510 ? 9.283 -16.552 -14.956 1.00 87.69 510 TYR A CA 1
ATOM 4069 C C . TYR A 1 510 ? 8.966 -16.206 -13.498 1.00 87.69 510 TYR A C 1
ATOM 4071 O O . TYR A 1 510 ? 9.113 -17.066 -12.631 1.00 87.69 510 TYR A O 1
ATOM 4079 N N . ALA A 1 511 ? 8.454 -14.999 -13.239 1.00 87.00 511 ALA A N 1
ATOM 4080 C CA . ALA A 1 511 ? 8.032 -14.568 -11.909 1.00 87.00 511 ALA A CA 1
ATOM 4081 C C . ALA A 1 511 ? 6.987 -15.520 -11.306 1.00 87.00 511 ALA A C 1
ATOM 4083 O O . ALA A 1 511 ? 7.070 -15.830 -10.126 1.00 87.00 511 ALA A O 1
ATOM 4084 N N . GLY A 1 512 ? 6.069 -16.059 -12.118 1.00 84.94 512 GLY A N 1
ATOM 4085 C CA . GLY A 1 512 ? 5.096 -17.061 -11.666 1.00 84.94 512 GLY A CA 1
ATOM 4086 C C . GLY A 1 512 ? 5.707 -18.435 -11.381 1.00 84.94 512 GLY A C 1
ATOM 4087 O O . GLY A 1 512 ? 5.225 -19.157 -10.522 1.00 84.94 512 GLY A O 1
ATOM 4088 N N . SER A 1 513 ? 6.782 -18.810 -12.080 1.00 83.62 513 SER A N 1
ATOM 4089 C CA . SER A 1 513 ? 7.456 -20.099 -11.856 1.00 83.62 513 SER A CA 1
ATOM 4090 C C . SER A 1 513 ? 8.383 -20.114 -10.642 1.00 83.62 513 SER A C 1
ATOM 4092 O O . SER A 1 513 ? 8.649 -21.181 -10.092 1.00 83.62 513 SER A O 1
ATOM 4094 N N . VAL A 1 514 ? 8.892 -18.938 -10.269 1.00 81.25 514 VAL A N 1
ATOM 4095 C CA . VAL A 1 514 ? 9.879 -18.758 -9.207 1.00 81.25 514 VAL A CA 1
ATOM 4096 C C . VAL A 1 514 ? 9.225 -18.215 -7.944 1.00 81.25 514 VAL A C 1
ATOM 4098 O O . VAL A 1 514 ? 9.560 -18.670 -6.864 1.00 81.25 514 VAL A O 1
ATOM 4101 N N . GLY A 1 515 ? 8.295 -17.264 -8.041 1.00 77.06 515 GLY A N 1
ATOM 4102 C CA . GLY A 1 515 ? 7.636 -16.635 -6.893 1.00 77.06 515 GLY A CA 1
ATOM 4103 C C . GLY A 1 515 ? 8.547 -15.760 -6.025 1.00 77.06 515 GLY A C 1
ATOM 4104 O O . GLY A 1 515 ? 8.266 -15.585 -4.847 1.00 77.06 515 GLY A O 1
ATOM 4105 N N . GLU A 1 516 ? 9.670 -15.265 -6.556 1.00 80.75 516 GLU A N 1
ATOM 4106 C CA . GLU A 1 516 ? 10.563 -14.325 -5.857 1.00 80.75 516 GLU A CA 1
ATOM 4107 C C . GLU A 1 516 ? 10.133 -12.874 -6.118 1.00 80.75 516 GLU A C 1
ATOM 4109 O O . GLU A 1 516 ? 9.631 -12.543 -7.196 1.00 80.75 516 GLU A O 1
ATOM 4114 N N . ALA A 1 517 ? 10.413 -11.985 -5.161 1.00 78.94 517 ALA A N 1
ATOM 4115 C CA . ALA A 1 517 ? 10.275 -10.547 -5.360 1.00 78.94 517 ALA A CA 1
ATOM 4116 C C . ALA A 1 517 ? 11.204 -10.039 -6.484 1.00 78.94 517 ALA A C 1
ATOM 4118 O O . ALA A 1 517 ? 12.303 -10.561 -6.699 1.00 78.94 517 ALA A O 1
ATOM 4119 N N . VAL A 1 518 ? 10.790 -8.969 -7.175 1.00 83.38 518 VAL A N 1
ATOM 4120 C CA . VAL A 1 518 ? 11.516 -8.413 -8.337 1.00 83.38 518 VAL A CA 1
ATOM 4121 C C . VAL A 1 518 ? 12.996 -8.096 -8.070 1.00 83.38 518 VAL A C 1
ATOM 4123 O O . VAL A 1 518 ? 13.800 -8.412 -8.943 1.00 83.38 518 VAL A O 1
ATOM 4126 N N . PRO A 1 519 ? 13.414 -7.533 -6.916 1.00 84.06 519 PRO A N 1
ATOM 4127 C CA . PRO A 1 519 ? 14.833 -7.263 -6.670 1.00 84.06 519 PRO A CA 1
ATOM 4128 C C . PRO A 1 519 ? 15.709 -8.523 -6.727 1.00 84.06 519 PRO A C 1
ATOM 4130 O O . PRO A 1 519 ? 16.761 -8.512 -7.362 1.00 84.06 519 PRO A O 1
ATOM 4133 N N . MET A 1 520 ? 15.241 -9.630 -6.141 1.00 84.31 520 MET A N 1
ATOM 4134 C CA . MET A 1 520 ? 15.952 -10.915 -6.156 1.00 84.31 520 MET A CA 1
ATOM 4135 C C . MET A 1 520 ? 15.978 -11.521 -7.560 1.00 84.31 520 MET A C 1
ATOM 4137 O O . MET A 1 520 ? 17.021 -11.976 -8.033 1.00 84.31 520 MET A O 1
ATOM 4141 N N . LEU A 1 521 ? 14.841 -11.438 -8.257 1.00 85.25 521 LEU A N 1
ATOM 4142 C CA . LEU A 1 521 ? 14.687 -11.863 -9.644 1.00 85.25 521 LEU A CA 1
ATOM 4143 C C . LEU A 1 521 ? 15.717 -11.152 -10.542 1.00 85.25 521 LEU A C 1
ATOM 4145 O O . LEU A 1 521 ? 16.456 -11.798 -11.288 1.00 85.25 521 LEU A O 1
ATOM 4149 N N . VAL A 1 522 ? 15.797 -9.825 -10.435 1.00 87.56 522 VAL A N 1
ATOM 4150 C CA . VAL A 1 522 ? 16.710 -8.977 -11.209 1.00 87.56 522 VAL A CA 1
ATOM 4151 C C . VAL A 1 522 ? 18.170 -9.250 -10.855 1.00 87.56 522 VAL A C 1
ATOM 4153 O O . VAL A 1 522 ? 18.979 -9.418 -11.766 1.00 87.56 522 VAL A O 1
ATOM 4156 N N . ALA A 1 523 ? 18.511 -9.363 -9.567 1.00 87.31 523 ALA A N 1
ATOM 4157 C CA . ALA A 1 523 ? 19.870 -9.684 -9.132 1.00 87.31 523 ALA A CA 1
ATOM 4158 C C . ALA A 1 523 ? 20.351 -11.020 -9.724 1.00 87.31 523 ALA A C 1
ATOM 4160 O O . ALA A 1 523 ? 21.456 -11.115 -10.262 1.00 87.31 523 ALA A O 1
ATOM 4161 N N . ARG A 1 524 ? 19.486 -12.043 -9.718 1.00 86.88 524 ARG A N 1
ATOM 4162 C CA . ARG A 1 524 ? 19.792 -13.371 -10.267 1.00 86.88 524 ARG A CA 1
ATOM 4163 C C . ARG A 1 524 ? 19.961 -13.353 -11.789 1.00 86.88 524 ARG A C 1
ATOM 4165 O O . ARG A 1 524 ? 20.877 -13.994 -12.315 1.00 86.88 524 ARG A O 1
ATOM 4172 N N . ILE A 1 525 ? 19.115 -12.604 -12.503 1.00 86.75 525 ILE A N 1
ATOM 4173 C CA . ILE A 1 525 ? 19.286 -12.374 -13.947 1.00 86.75 525 ILE A CA 1
ATOM 4174 C C . ILE A 1 525 ? 20.620 -11.669 -14.206 1.00 86.75 525 ILE A C 1
ATOM 4176 O O . ILE A 1 525 ? 21.372 -12.120 -15.067 1.00 86.75 525 ILE A O 1
ATOM 4180 N N . GLY A 1 526 ? 20.945 -10.626 -13.436 1.00 87.75 526 GLY A N 1
ATOM 4181 C CA . GLY A 1 526 ? 22.206 -9.889 -13.526 1.00 87.75 526 GLY A CA 1
ATOM 4182 C C . GLY A 1 526 ? 23.418 -10.815 -13.439 1.00 87.75 526 GLY A C 1
ATOM 4183 O O . GLY A 1 526 ? 24.186 -10.902 -14.397 1.00 87.75 526 GLY A O 1
ATOM 4184 N N . LEU A 1 527 ? 23.512 -11.609 -12.369 1.00 87.75 527 LEU A N 1
ATOM 4185 C CA . LEU A 1 527 ? 24.587 -12.593 -12.178 1.00 87.75 527 LEU A CA 1
ATOM 4186 C C . LEU A 1 527 ? 24.690 -13.591 -13.342 1.00 87.75 527 LEU A C 1
ATOM 4188 O O . LEU A 1 527 ? 25.777 -13.857 -13.856 1.00 87.75 527 LEU A O 1
ATOM 4192 N N . THR A 1 528 ? 23.554 -14.110 -13.812 1.00 86.94 528 THR A N 1
ATOM 4193 C CA . THR A 1 528 ? 23.527 -15.100 -14.902 1.00 86.94 528 THR A CA 1
ATOM 4194 C C . THR A 1 528 ? 23.943 -14.488 -16.244 1.00 86.94 528 THR A C 1
ATOM 4196 O O . THR A 1 528 ? 24.632 -15.126 -17.040 1.00 86.94 528 THR A O 1
ATOM 4199 N N . THR A 1 529 ? 23.538 -13.245 -16.517 1.00 88.81 529 THR A N 1
ATOM 4200 C CA . THR A 1 529 ? 23.930 -12.526 -17.739 1.00 88.81 529 THR A CA 1
ATOM 4201 C C . THR A 1 529 ? 25.398 -12.119 -17.728 1.00 88.81 529 THR A C 1
ATOM 4203 O O . THR A 1 529 ? 26.051 -12.211 -18.768 1.00 88.81 529 THR A O 1
ATOM 4206 N N . GLN A 1 530 ? 25.941 -11.756 -16.563 1.00 88.88 530 GLN A N 1
ATOM 4207 C CA . GLN A 1 530 ? 27.364 -11.482 -16.383 1.00 88.88 530 GLN A CA 1
ATOM 4208 C C . GLN A 1 530 ? 28.202 -12.737 -16.654 1.00 88.88 530 GLN A C 1
ATOM 4210 O O . GLN A 1 530 ? 29.148 -12.674 -17.434 1.00 88.88 530 GLN A O 1
ATOM 4215 N N . ALA A 1 531 ? 27.797 -13.893 -16.117 1.00 86.56 531 ALA A N 1
ATOM 4216 C CA . ALA A 1 531 ? 28.473 -15.171 -16.359 1.00 86.56 531 ALA A CA 1
ATOM 4217 C C . ALA A 1 531 ? 28.471 -15.604 -17.841 1.00 86.56 531 ALA A C 1
ATOM 4219 O O . ALA A 1 531 ? 29.363 -16.326 -18.275 1.00 86.56 531 ALA A O 1
ATOM 4220 N N . ARG A 1 532 ? 27.486 -15.157 -18.635 1.00 85.38 532 ARG A N 1
ATOM 4221 C CA . ARG A 1 532 ? 27.385 -15.433 -20.081 1.00 85.38 532 ARG A CA 1
ATOM 4222 C C . ARG A 1 532 ? 28.019 -14.360 -20.975 1.00 85.38 532 ARG A C 1
ATOM 4224 O O . ARG A 1 532 ? 27.930 -14.479 -22.193 1.00 85.38 532 ARG A O 1
ATOM 4231 N N . GLY A 1 533 ? 28.607 -13.306 -20.405 1.00 84.19 533 GLY A N 1
ATOM 4232 C CA . GLY A 1 533 ? 29.188 -12.201 -21.175 1.00 84.19 533 GLY A CA 1
ATOM 4233 C C . GLY A 1 533 ? 28.160 -11.276 -21.844 1.00 84.19 533 GLY A C 1
ATOM 4234 O O . GLY A 1 533 ? 28.505 -10.561 -22.777 1.00 84.19 533 GLY A O 1
ATOM 4235 N N . VAL A 1 534 ? 26.902 -11.263 -21.382 1.00 85.31 534 VAL A N 1
ATOM 4236 C CA . VAL A 1 534 ? 25.808 -10.432 -21.935 1.00 85.31 534 VAL A CA 1
ATOM 4237 C C . VAL A 1 534 ? 25.268 -9.458 -20.876 1.00 85.31 534 VAL A C 1
ATOM 4239 O O . VAL A 1 534 ? 24.059 -9.289 -20.709 1.00 85.31 534 VAL A O 1
ATOM 4242 N N . ALA A 1 535 ? 26.166 -8.825 -20.118 1.00 84.56 535 ALA A N 1
ATOM 4243 C CA . ALA A 1 535 ? 25.818 -7.981 -18.968 1.00 84.56 535 ALA A CA 1
ATOM 4244 C C . ALA A 1 535 ? 24.912 -6.785 -19.330 1.00 84.56 535 ALA A C 1
ATOM 4246 O O . ALA A 1 535 ? 24.029 -6.416 -18.557 1.00 84.56 535 ALA A O 1
ATOM 4247 N N . GLU A 1 536 ? 25.062 -6.218 -20.532 1.00 83.31 536 GLU A N 1
ATOM 4248 C CA . GLU A 1 536 ? 24.212 -5.117 -21.008 1.00 83.31 536 GLU A CA 1
ATOM 4249 C C . GLU A 1 536 ? 22.728 -5.503 -21.070 1.00 83.31 536 GLU A C 1
ATOM 4251 O O . GLU A 1 536 ? 21.858 -4.689 -20.764 1.00 83.31 536 GLU A O 1
ATOM 4256 N N . MET A 1 537 ? 22.420 -6.758 -21.412 1.00 84.94 537 MET A N 1
ATOM 4257 C CA . MET A 1 537 ? 21.044 -7.263 -21.411 1.00 84.94 537 MET A CA 1
ATOM 4258 C C . MET A 1 537 ? 20.491 -7.361 -19.999 1.00 84.94 537 MET A C 1
ATOM 4260 O O . MET A 1 537 ? 19.356 -6.945 -19.772 1.00 84.94 537 MET A O 1
ATOM 4264 N N . GLY A 1 538 ? 21.298 -7.838 -19.049 1.00 84.69 538 GLY A N 1
ATOM 4265 C CA . GLY A 1 538 ? 20.935 -7.857 -17.634 1.00 84.69 538 GLY A CA 1
ATOM 4266 C C . GLY A 1 538 ? 20.558 -6.469 -17.122 1.00 84.69 538 GLY A C 1
ATOM 4267 O O . GLY A 1 538 ? 19.492 -6.307 -16.533 1.00 84.69 538 GLY A O 1
ATOM 4268 N N . ASN A 1 539 ? 21.368 -5.455 -17.433 1.00 86.62 539 ASN A N 1
ATOM 4269 C CA . ASN A 1 539 ? 21.140 -4.074 -16.997 1.00 86.62 539 ASN A CA 1
ATOM 4270 C C . ASN A 1 539 ? 19.866 -3.458 -17.594 1.00 86.62 539 ASN A C 1
ATOM 4272 O O . ASN A 1 539 ? 19.107 -2.792 -16.889 1.00 86.62 539 ASN A O 1
ATOM 4276 N N . VAL A 1 540 ? 19.594 -3.692 -18.882 1.00 85.56 540 VAL A N 1
ATOM 4277 C CA . VAL A 1 540 ? 18.372 -3.179 -19.526 1.00 85.56 540 VAL A CA 1
ATOM 4278 C C . VAL A 1 540 ? 17.131 -3.888 -18.979 1.00 85.56 540 VAL A C 1
ATOM 4280 O O . VAL A 1 540 ? 16.125 -3.236 -18.697 1.00 85.56 540 VAL A O 1
ATOM 4283 N N . VAL A 1 541 ? 17.198 -5.208 -18.779 1.00 87.19 541 VAL A N 1
ATOM 4284 C CA . VAL A 1 541 ? 16.111 -5.976 -18.152 1.00 87.19 541 VAL A CA 1
ATOM 4285 C C . VAL A 1 541 ? 15.860 -5.486 -16.727 1.00 87.19 541 VAL A C 1
ATOM 4287 O O . VAL A 1 541 ? 14.705 -5.263 -16.377 1.00 87.19 541 VAL A O 1
ATOM 4290 N N . ALA A 1 542 ? 16.913 -5.258 -15.939 1.00 87.25 542 ALA A N 1
ATOM 4291 C CA . ALA A 1 542 ? 16.825 -4.712 -14.587 1.00 87.25 542 ALA A CA 1
ATOM 4292 C C . ALA A 1 542 ? 16.085 -3.369 -14.569 1.00 87.25 542 ALA A C 1
ATOM 4294 O O . ALA A 1 542 ? 15.105 -3.207 -13.843 1.00 87.25 542 ALA A O 1
ATOM 4295 N N . HIS A 1 543 ? 16.510 -2.431 -15.419 1.00 87.38 543 HIS A N 1
ATOM 4296 C CA . HIS A 1 543 ? 15.920 -1.098 -15.503 1.00 87.38 543 HIS A CA 1
ATOM 4297 C C . HIS A 1 543 ? 14.409 -1.142 -15.778 1.00 87.38 543 HIS A C 1
ATOM 4299 O O . HIS A 1 543 ? 13.632 -0.511 -15.061 1.00 87.38 543 HIS A O 1
ATOM 4305 N N . PHE A 1 544 ? 13.975 -1.927 -16.770 1.00 86.81 544 PHE A N 1
ATOM 4306 C CA . PHE A 1 544 ? 12.552 -2.028 -17.106 1.00 86.81 544 PHE A CA 1
ATOM 4307 C C . PHE A 1 544 ? 11.750 -2.853 -16.101 1.00 86.81 544 PHE A C 1
ATOM 4309 O O . PHE A 1 544 ? 10.607 -2.503 -15.821 1.00 86.81 544 PHE A O 1
ATOM 4316 N N . ALA A 1 545 ? 12.330 -3.906 -15.522 1.00 86.88 545 ALA A N 1
ATOM 4317 C CA . ALA A 1 545 ? 11.660 -4.700 -14.496 1.00 86.88 545 ALA A CA 1
ATOM 4318 C C . ALA A 1 545 ? 11.383 -3.878 -13.224 1.00 86.88 545 ALA A C 1
ATOM 4320 O O . ALA A 1 545 ? 10.330 -4.045 -12.611 1.00 86.88 545 ALA A O 1
ATOM 4321 N N . HIS A 1 546 ? 12.279 -2.956 -12.852 1.00 85.81 546 HIS A N 1
ATOM 4322 C CA . HIS A 1 546 ? 12.058 -2.032 -11.734 1.00 85.81 546 HIS A CA 1
ATOM 4323 C C . HIS A 1 546 ? 10.978 -0.977 -12.015 1.00 85.81 546 HIS A C 1
ATOM 4325 O O . HIS A 1 546 ? 10.293 -0.547 -11.088 1.00 85.81 546 HIS A O 1
ATOM 4331 N N . GLN A 1 547 ? 10.798 -0.579 -13.276 1.00 85.88 547 GLN A N 1
ATOM 4332 C CA . GLN A 1 547 ? 9.766 0.383 -13.681 1.00 85.88 547 GLN A CA 1
ATOM 4333 C C . GLN A 1 547 ? 8.402 -0.270 -13.961 1.00 85.88 547 GLN A C 1
ATOM 4335 O O . GLN A 1 547 ? 7.388 0.420 -13.974 1.00 85.88 547 GLN A O 1
ATOM 4340 N N . ASP A 1 548 ? 8.344 -1.590 -14.163 1.00 89.00 548 ASP A N 1
ATOM 4341 C CA . ASP A 1 548 ? 7.103 -2.309 -14.465 1.00 89.00 548 ASP A CA 1
ATOM 4342 C C . ASP A 1 548 ? 6.283 -2.587 -13.203 1.00 89.00 548 ASP A C 1
ATOM 4344 O O . ASP A 1 548 ? 6.436 -3.617 -12.543 1.00 89.00 548 ASP A O 1
ATOM 4348 N N . ALA A 1 549 ? 5.378 -1.657 -12.884 1.00 88.81 549 ALA A N 1
ATOM 4349 C CA . ALA A 1 549 ? 4.458 -1.771 -11.755 1.00 88.81 549 ALA A CA 1
ATOM 4350 C C . ALA A 1 549 ? 3.645 -3.074 -11.794 1.00 88.81 549 ALA A C 1
ATOM 4352 O O . ALA A 1 549 ? 3.524 -3.756 -10.777 1.00 88.81 549 ALA A O 1
ATOM 4353 N N . GLY A 1 550 ? 3.166 -3.480 -12.974 1.00 90.00 550 GLY A N 1
ATOM 4354 C CA . GLY A 1 550 ? 2.425 -4.729 -13.142 1.00 90.00 550 GLY A CA 1
ATOM 4355 C C . GLY A 1 550 ? 3.267 -5.960 -12.803 1.00 90.00 550 GLY A C 1
ATOM 4356 O O . GLY A 1 550 ? 2.785 -6.854 -12.110 1.00 90.00 550 GLY A O 1
ATOM 4357 N N . LEU A 1 551 ? 4.527 -6.004 -13.255 1.00 90.81 551 LEU A N 1
ATOM 4358 C CA . LEU A 1 551 ? 5.448 -7.102 -12.937 1.00 90.81 551 LEU A CA 1
ATOM 4359 C C . LEU A 1 551 ? 5.783 -7.132 -11.443 1.00 90.81 551 LEU A C 1
ATOM 4361 O O . LEU A 1 551 ? 5.833 -8.209 -10.852 1.00 90.81 551 LEU A O 1
ATOM 4365 N N . ARG A 1 552 ? 5.985 -5.961 -10.829 1.00 91.19 552 ARG A N 1
ATOM 4366 C CA . ARG A 1 552 ? 6.255 -5.835 -9.390 1.00 91.19 552 ARG A CA 1
ATOM 4367 C C . ARG A 1 552 ? 5.082 -6.325 -8.556 1.00 91.19 552 ARG A C 1
ATOM 4369 O O . ARG A 1 552 ? 5.287 -7.185 -7.705 1.00 91.19 552 ARG A O 1
ATOM 4376 N N . ILE A 1 553 ? 3.870 -5.855 -8.848 1.00 90.69 553 ILE A N 1
ATOM 4377 C CA . ILE A 1 553 ? 2.640 -6.320 -8.195 1.00 90.69 553 ILE A CA 1
ATOM 4378 C C . ILE A 1 553 ? 2.497 -7.829 -8.381 1.00 90.69 553 ILE A C 1
ATOM 4380 O O . ILE A 1 553 ? 2.283 -8.541 -7.409 1.00 90.69 553 ILE A O 1
ATOM 4384 N N . TYR A 1 554 ? 2.684 -8.341 -9.599 1.00 91.44 554 TYR A N 1
ATOM 4385 C CA . TYR A 1 554 ? 2.585 -9.774 -9.861 1.00 91.44 554 TYR A CA 1
ATOM 4386 C C . TYR A 1 554 ? 3.566 -10.591 -9.019 1.00 91.44 554 TYR A C 1
ATOM 4388 O O . TYR A 1 554 ? 3.157 -11.536 -8.357 1.00 91.44 554 TYR A O 1
ATOM 4396 N N . ALA A 1 555 ? 4.847 -10.217 -9.017 1.00 89.25 555 ALA A N 1
ATOM 4397 C CA . ALA A 1 555 ? 5.880 -10.912 -8.258 1.00 89.25 555 ALA A CA 1
ATOM 4398 C C . ALA A 1 555 ? 5.590 -10.900 -6.749 1.00 89.25 555 ALA A C 1
ATOM 4400 O O . ALA A 1 555 ? 5.741 -11.929 -6.101 1.00 89.25 555 ALA A O 1
ATOM 4401 N N . ILE A 1 556 ? 5.111 -9.771 -6.214 1.00 88.94 556 ILE A N 1
ATOM 4402 C CA . ILE A 1 556 ? 4.667 -9.654 -4.817 1.00 88.94 556 ILE A CA 1
ATOM 4403 C C . ILE A 1 556 ? 3.474 -10.580 -4.543 1.00 88.94 556 ILE A C 1
ATOM 4405 O O . ILE A 1 556 ? 3.424 -11.248 -3.522 1.00 88.94 556 ILE A O 1
ATOM 4409 N N . LEU A 1 557 ? 2.500 -10.679 -5.447 1.00 89.25 557 LEU A N 1
ATOM 4410 C CA . LEU A 1 557 ? 1.364 -11.579 -5.236 1.00 89.25 557 LEU A CA 1
ATOM 4411 C C . LEU A 1 557 ? 1.759 -13.060 -5.325 1.00 89.25 557 LEU A C 1
ATOM 4413 O O . LEU A 1 557 ? 1.154 -13.897 -4.661 1.00 89.25 557 LEU A O 1
ATOM 4417 N N . GLN A 1 558 ? 2.780 -13.396 -6.114 1.00 87.69 558 GLN A N 1
ATOM 4418 C CA . GLN A 1 558 ? 3.292 -14.764 -6.215 1.00 87.69 558 GLN A CA 1
ATOM 4419 C C . GLN A 1 558 ? 3.987 -15.231 -4.929 1.00 87.69 558 GLN A C 1
ATOM 4421 O O . GLN A 1 558 ? 3.976 -16.427 -4.645 1.00 87.69 558 GLN A O 1
ATOM 4426 N N . THR A 1 559 ? 4.520 -14.322 -4.104 1.00 83.00 559 THR A N 1
ATOM 4427 C CA . THR A 1 559 ? 5.090 -14.704 -2.801 1.00 83.00 559 THR A CA 1
ATOM 4428 C C . THR A 1 559 ? 4.028 -15.144 -1.790 1.00 83.00 559 THR A C 1
ATOM 4430 O O . THR A 1 559 ? 4.394 -15.733 -0.781 1.00 83.00 559 THR A O 1
ATOM 4433 N N . LEU A 1 560 ? 2.738 -14.870 -2.035 1.00 79.31 560 LEU A N 1
ATOM 4434 C CA . LEU A 1 560 ? 1.619 -15.365 -1.219 1.00 79.31 560 LEU A CA 1
ATOM 4435 C C . LEU A 1 560 ? 1.135 -16.765 -1.616 1.00 79.31 560 LEU A C 1
ATOM 4437 O O . LEU A 1 560 ? 0.377 -17.363 -0.861 1.00 79.31 560 LEU A O 1
ATOM 4441 N N . GLN A 1 561 ? 1.497 -17.253 -2.808 1.00 74.94 561 GLN A N 1
ATOM 4442 C CA . GLN A 1 561 ? 1.119 -18.597 -3.268 1.00 74.94 561 GLN A CA 1
ATOM 4443 C C . GLN A 1 561 ? 2.084 -19.688 -2.786 1.00 74.94 561 GLN A C 1
ATOM 4445 O O . GLN A 1 561 ? 1.822 -20.870 -3.010 1.00 74.94 561 GLN A O 1
ATOM 4450 N N . ARG A 1 562 ? 3.208 -19.280 -2.193 1.00 64.81 562 ARG A N 1
ATOM 4451 C CA . ARG A 1 562 ? 4.152 -20.160 -1.507 1.00 64.81 562 ARG A CA 1
ATOM 4452 C C . ARG A 1 562 ? 3.640 -20.449 -0.108 1.00 64.81 562 ARG A C 1
ATOM 4454 O O . ARG A 1 562 ? 3.787 -21.617 0.305 1.00 64.81 562 ARG A O 1
#

Foldseek 3Di:
DQDLVCLVQPLCVSLPADVPGALLSLLQSLLVVCVVQPCVPHVPSNVSSVVSSVLVNLCNQVVPLCVLQSCQSVPPDDPPDDDPDDDDDDDDDDDDDDDDDDDDDDDDPDPDPDDLVRCCVVPLPVSLVVLVPDPDDDLVSLQSNLVSCCVVVPPPDPSNLVSLLVSCLVVVSNNNSLVVLLVCLQPVDDLVCLLVVLQVSLQSPLELVSLVSCLNSLLSCLVPDQPVVSVVSVVVSPVSRDDHDLSSVLSSLLLSLLQCVVRDDLVVSVVNLVSSVVVVVSDDPVSVVSSLLSVLLSVVVVLCVVDVPPQVLSVLLNVLSNLVSNDPDPVSLVVSLVSLVVSLVCLPSLCVSFDLLDPDPCVSVLVNLLVVLVSSVSSPPDDDDDPVVVLLVLLLVLLVQCVVCVCVLCVLLVVLCCVLPVVVLVVQLVVQLVVQVVVLVVVLVVVVPPDPPVSVVVSVVSSVVSNVVSNCCCVVPVRPPPRVVVSVVSSVSSSSVSCSPRPVVSLLVSLLVPLAALVVSLVSNQVSCVVVVNNVSSVSCNVVSVSRSSSRSSSSSSVSVD

Sequence (562 aa):
MNDLSLLTSDPVSFFGLPEGFDRRDLKRAYGKAIRIYKPETHAAEFGRVREAYERLEKMLRYGKQQQQLVSAADAWKDSTGVPSADIDAAQATGTHDSAPPSEQSRQLPQSTPLSLRQLAVVDPGAALRQLQTQPRRTPPDYFLAAILSDVTAGRPSTKYLAHLIEGLTAYPADPGLLNLTTEYLRTEVSDAMLEKIVRYIAEKLRSPLFYLLTESLWLRLIEQVPFATFASLLAECERSVRQTEPSVNTTFHLRILRSAVWTAPPAWSNRVLGEIEMETAALNLNAEAELDFISRIQEVLQLEANHSSNHPVRRKLLGVLRLSCRREDASSTAAMLKTLHEIARDSTSLQQAFPMTTALDDNAWVMLIYALVEQLQLALDEPGEIPQERLTVQTQRLVSDLAVPAQKVYAPFGRAESRYQFWPLVAWMVSGMTIGLMPILVVTVMATDSAGQLSLWLVLLECAVLFIALYLSFRRWLYPRYLRPKMLQQQQKWTMQAYAKWWRGRLFRYAGSVGEAVPMLVARIGLTTQARGVAEMGNVVAHFAHQDAGLRIYAILQTLQR

Radius of gyration: 38.71 Å; chains: 1; bounding box: 82×63×152 Å

Secondary structure (DSSP, 8-state):
---TTHHHH-HHHHHTPPTT--HHHHHHHHHHHHHHS-TTT-HHHHHHHHHHHHHHHHHHHHTTSSHHHHTHHHHTS---------S------------------------PPPPHHHHHHH-HHHHHHHHHH-SS--HHHHHHHHHHHHHHH-SSPHHHHHHHHHHHHH-TT-HHHHHHHHHHHHHT--GGGHHHHHHHHHHH--STHHHHHHHHHHHHHHHHS-HHHHHHHHHHHHHH-----HHHHHHHHHHHHHHHTTTS-HHHHHHHHHHHHHTGGG--HHHHHHHHHHHHHHHHHHHHHH-----HHHHHHHHHHHHHHH---HHHHHHHHHHHHHHHH-HHHHHHHS-TTS---THHHHHHHHHHHHHHHTTSPPPPPPPHHHHHHHHHHHHHHHHTTHHHHHHHHHHHHIIIIIHHHHHHHHHHHHHHHHHHHHHHHHHTTT-HHHHHHHHHHHHHHHHHHHHHHIIIIIIIIIIHHHHHHHHHHHHHHHHHHHTHHHHHHHHHHH---HHHHHHHHHHHHHHTT-HHHHHHHHHHHHH-HHHHHHHHHHTT--

pLDDT: mean 76.93, std 15.08, range [27.14, 93.69]

Organism: NCBI:txid2714739